Protein 1YPF (pdb70)

Radius of gyration: 27.91 Å; Cα contacts (8 Å, |Δi|>4): 1265; chains: 2; bounding box: 58×79×74 Å

Sequence (590 aa):
NVFDYEDIQLIPAKCIVNSRSECDTTVTLGKHKFKLPVVPANMQTIIDERIATYLAENNYFYIMHRFQPEKRISFIRDMQSRGLIASISVGVKEDEYEFVQQLAAEHLTPEYITIDDIAHGHSNAVINMIQHIKKHLPESFVIAGNVGTPEAVRELENAGADATKVGIGPGKVCITKIKTGFGTGGWQLAALRWCAKAASSKPIIADGGIRTNGDVAKSIRFGATMVMIGSLFAGHEESPGETINVEGKKMFVEHKGSLEDTLIEMEQDLQSSISSYAGGTKLDSIRTVDYVVVKNSIGNVFDYEDIQLIPAKCIVNSRSECDTTVTLGKHKFKLPVVPANMQTIIDERIATYLAENNYFYIMHRFQPEKRISFIRDMQSRGLIASISVGVKEDEYEFVQQLAAEHLTPEYITIDIAHGHSNAVINMIQHIKKHLPESFVIAGNVGTPEEAVRELENAGADATKVGIGPGKVCITKIKTGFGTGGWQLAALRWCAKAASKPIIADGGIRTNGDVAKSIRFGATMVMIGSLFAGHEESPGETIEKEGKKMFVEHKGSLEDTLIEMEQDLQSSISYAGGTKLDSIRTVDYVVVKNS

CATH classification: 3.20.20.70

Organism: Bacillus anthracis (NCBI:txid1392)

Structure (mmCIF, N/CA/C/O backbone):
data_1YPF
#
_entry.id   1YPF
#
_cell.length_a   114.676
_cell.length_b   114.676
_cell.length_c   52.570
_cell.angle_alpha   90.00
_cell.angle_beta   90.00
_cell.angle_gamma   90.00
#
_symmetry.space_group_name_H-M   'P 4'
#
loop_
_entity.id
_entity.type
_entity.pdbx_description
1 polymer 'GMP reductase'
2 water water
#
loop_
_atom_site.group_PDB
_atom_site.id
_atom_site.type_symbol
_atom_site.label_atom_id
_atom_site.label_alt_id
_atom_site.label_comp_id
_atom_site.label_asym_id
_atom_site.label_entity_id
_atom_site.label_seq_id
_atom_site.pdbx_PDB_ins_code
_atom_site.Cartn_x
_atom_site.Cartn_y
_atom_site.Cartn_z
_atom_site.occupancy
_atom_site.B_iso_or_equiv
_atom_site.auth_seq_id
_atom_site.auth_comp_id
_atom_site.auth_asym_id
_atom_site.auth_atom_id
_atom_site.pdbx_PDB_model_num
ATOM 1 N N . ASN A 1 12 ? 48.872 55.475 44.218 1.00 41.21 3 ASN A N 1
ATOM 2 C CA . ASN A 1 12 ? 48.591 54.003 44.268 1.00 39.21 3 ASN A CA 1
ATOM 3 C C . ASN A 1 12 ? 47.724 53.498 43.082 1.00 37.49 3 ASN A C 1
ATOM 4 O O . ASN A 1 12 ? 47.126 52.417 43.141 1.00 37.44 3 ASN A O 1
ATOM 9 N N . VAL A 1 13 ? 47.713 54.273 41.998 1.00 35.31 4 VAL A N 1
ATOM 10 C CA . VAL A 1 13 ? 46.850 54.008 40.843 1.00 31.71 4 VAL A CA 1
ATOM 11 C C . VAL A 1 13 ? 47.719 53.476 39.706 1.00 27.77 4 VAL A C 1
ATOM 12 O O . VAL A 1 13 ? 48.879 53.863 39.543 1.00 25.08 4 VAL A O 1
ATOM 16 N N . PHE A 1 14 ? 47.150 52.550 38.956 1.00 24.57 5 PHE A N 1
ATOM 17 C CA . PHE A 1 14 ? 47.825 51.924 37.858 1.00 22.77 5 PHE A CA 1
ATOM 18 C C . PHE A 1 14 ? 46.779 51.404 36.866 1.00 20.36 5 PHE A C 1
ATOM 19 O O . PHE A 1 14 ? 45.572 51.501 37.117 1.00 18.18 5 PHE A O 1
ATOM 27 N N . ASP A 1 15 ? 47.255 50.824 35.770 1.00 19.30 6 ASP A N 1
ATOM 28 C CA . ASP A 1 15 ? 46.409 50.174 34.764 1.00 19.59 6 ASP A CA 1
ATOM 29 C C . ASP A 1 15 ? 47.023 48.835 34.335 1.00 18.64 6 ASP A C 1
ATOM 30 O O . ASP A 1 15 ? 48.092 48.438 34.812 1.00 16.78 6 ASP A O 1
ATOM 35 N N . TYR A 1 16 ? 46.328 48.166 33.414 1.00 18.62 7 TYR A N 1
ATOM 36 C CA . TYR A 1 16 ? 46.667 46.822 32.921 1.00 18.78 7 TYR A CA 1
ATOM 37 C C . TYR A 1 16 ? 48.141 46.656 32.581 1.00 17.77 7 TYR A C 1
ATOM 38 O O . TYR A 1 16 ? 48.775 45.687 33.029 1.00 19.79 7 TYR A O 1
ATOM 47 N N . GLU A 1 17 ? 48.679 47.599 31.815 1.00 18.34 8 GLU A N 1
ATOM 48 C CA . GLU A 1 17 ? 50.068 47.524 31.331 1.00 18.39 8 GLU A CA 1
ATOM 49 C C . GLU A 1 17 ? 51.133 47.592 32.436 1.00 19.19 8 GLU A C 1
ATOM 50 O O . GLU A 1 17 ? 52.296 47.184 32.219 1.00 21.48 8 GLU A O 1
ATOM 56 N N . ASP A 1 18 ? 50.750 48.069 33.631 1.00 17.03 9 ASP A N 1
ATOM 57 C CA . ASP A 1 18 ? 51.669 48.206 34.720 1.00 17.43 9 ASP A CA 1
ATOM 58 C C . ASP A 1 18 ? 51.763 46.923 35.566 1.00 17.35 9 ASP A C 1
ATOM 59 O O . ASP A 1 18 ? 52.652 46.799 36.395 1.00 18.15 9 ASP A O 1
ATOM 64 N N . ILE A 1 19 ? 50.846 45.983 35.377 1.00 16.30 10 ILE A N 1
ATOM 65 C CA . ILE A 1 19 ? 50.783 44.806 36.257 1.00 17.32 10 ILE A CA 1
ATOM 66 C C . ILE A 1 19 ? 51.407 43.558 35.640 1.00 16.31 10 ILE A C 1
ATOM 67 O O . ILE A 1 19 ? 51.147 43.234 34.472 1.00 17.75 10 ILE A O 1
ATOM 72 N N . GLN A 1 20 ? 52.225 42.857 36.429 1.00 16.01 11 GLN A N 1
ATOM 73 C CA . GLN A 1 20 ? 52.605 41.462 36.111 1.00 17.07 11 GLN A CA 1
ATOM 74 C C . GLN A 1 20 ? 52.199 40.548 37.217 1.00 15.69 11 GLN A C 1
ATOM 75 O O . GLN A 1 20 ? 52.450 40.835 38.397 1.00 15.79 11 GLN A O 1
ATOM 81 N N . LEU A 1 21 ? 51.536 39.453 36.869 1.00 15.16 12 LEU A N 1
ATOM 82 C CA . LEU A 1 21 ? 51.200 38.424 37.868 1.00 15.88 12 LEU A CA 1
ATOM 83 C C . LEU A 1 21 ? 52.376 37.440 38.052 1.00 15.72 12 LEU A C 1
ATOM 84 O O . LEU A 1 21 ? 53.078 37.053 37.079 1.00 17.40 12 LEU A O 1
ATOM 89 N N . ILE A 1 22 ? 52.559 37.008 39.279 1.00 17.01 13 ILE A N 1
ATOM 90 C CA . ILE A 1 22 ? 53.659 36.189 39.665 1.00 17.96 13 ILE A CA 1
ATOM 91 C C . ILE A 1 22 ? 53.253 34.707 39.675 1.00 19.00 13 ILE A C 1
ATOM 92 O O . ILE A 1 22 ? 52.258 34.313 40.313 1.00 20.30 13 ILE A O 1
ATOM 97 N N . PRO A 1 23 ? 54.032 33.887 38.966 1.00 18.60 14 PRO A N 1
ATOM 98 C CA . PRO A 1 23 ? 53.741 32.452 38.906 1.00 18.78 14 PRO A CA 1
ATOM 99 C C . PRO A 1 23 ? 53.853 31.721 40.252 1.00 19.36 14 PRO A C 1
ATOM 100 O O . PRO A 1 23 ? 54.685 32.072 41.114 1.00 18.63 14 PRO A O 1
ATOM 104 N N . ALA A 1 24 ? 53.029 30.700 40.394 1.00 18.88 15 ALA A N 1
ATOM 105 C CA . ALA A 1 24 ? 53.071 29.799 41.554 1.00 20.19 15 ALA A CA 1
ATOM 106 C C . ALA A 1 24 ? 53.362 28.366 41.048 1.00 20.31 15 ALA A C 1
ATOM 107 O O . ALA A 1 24 ? 53.274 28.108 39.831 1.00 18.57 15 ALA A O 1
ATOM 109 N N . LYS A 1 25 ? 53.688 27.438 41.953 1.00 20.94 16 LYS A N 1
ATOM 110 C CA . LYS A 1 25 ? 54.039 26.067 41.532 1.00 21.33 16 LYS A CA 1
ATOM 111 C C . LYS A 1 25 ? 52.970 25.460 40.620 1.00 20.26 16 LYS A C 1
ATOM 112 O O . LYS A 1 25 ? 51.786 25.409 40.988 1.00 19.71 16 LYS A O 1
ATOM 118 N N . CYS A 1 26 ? 53.387 24.985 39.443 1.00 20.71 17 CYS A N 1
ATOM 119 C CA . CYS A 1 26 ? 52.488 24.348 38.491 1.00 22.28 17 CYS A CA 1
ATOM 120 C C . CYS A 1 26 ? 52.110 22.971 38.979 1.00 22.34 17 CYS A C 1
ATOM 121 O O . CYS A 1 26 ? 52.996 22.176 39.325 1.00 21.11 17 CYS A O 1
ATOM 124 N N . ILE A 1 27 ? 50.806 22.700 38.979 1.00 23.31 18 ILE A N 1
ATOM 125 C CA . ILE A 1 27 ? 50.240 21.414 39.495 1.00 24.28 18 ILE A CA 1
ATOM 126 C C . ILE A 1 27 ? 49.484 20.611 38.458 1.00 24.56 18 ILE A C 1
ATOM 127 O O . ILE A 1 27 ? 48.956 19.529 38.775 1.00 27.45 18 ILE A O 1
ATOM 132 N N . VAL A 1 28 ? 49.449 21.089 37.219 1.00 24.48 19 VAL A N 1
ATOM 133 C CA . VAL A 1 28 ? 48.818 20.368 36.140 1.00 27.84 19 VAL A CA 1
ATOM 134 C C . VAL A 1 28 ? 49.887 19.829 35.184 1.00 29.27 19 VAL A C 1
ATOM 135 O O . VAL A 1 28 ? 50.983 20.393 35.053 1.00 28.29 19 VAL A O 1
ATOM 139 N N . ASN A 1 29 ? 49.559 18.720 34.537 1.00 32.14 20 ASN A N 1
ATOM 140 C CA . ASN A 1 29 ? 50.420 18.129 33.520 1.00 33.79 20 ASN A CA 1
ATOM 141 C C . ASN A 1 29 ? 50.122 18.668 32.157 1.00 34.71 20 ASN A C 1
ATOM 142 O O . ASN A 1 29 ? 50.919 18.489 31.241 1.00 34.40 20 ASN A O 1
ATOM 147 N N . SER A 1 30 ? 48.983 19.334 32.017 1.00 35.71 21 SER A N 1
ATOM 148 C CA . SER A 1 30 ? 48.591 19.918 30.747 1.00 36.77 21 SER A CA 1
ATOM 149 C C . SER A 1 30 ? 47.553 21.010 30.942 1.00 36.55 21 SER A C 1
ATOM 150 O O . SER A 1 30 ? 46.618 20.821 31.701 1.00 36.04 21 SER A O 1
ATOM 153 N N . ARG A 1 31 ? 47.714 22.110 30.219 1.00 37.97 22 ARG A N 1
ATOM 154 C CA . ARG A 1 31 ? 46.699 23.192 30.131 1.00 38.56 22 ARG A CA 1
ATOM 155 C C . ARG A 1 31 ? 45.285 22.695 30.071 1.00 38.28 22 ARG A C 1
ATOM 156 O O . ARG A 1 31 ? 44.367 23.312 30.620 1.00 37.44 22 ARG A O 1
ATOM 164 N N . SER A 1 32 ? 45.114 21.605 29.322 1.00 38.41 23 SER A N 1
ATOM 165 C CA . SER A 1 32 ? 43.821 20.971 29.137 1.00 38.28 23 SER A CA 1
ATOM 166 C C . SER A 1 32 ? 43.134 20.585 30.426 1.00 37.10 23 SER A C 1
ATOM 167 O O . SER A 1 32 ? 41.918 20.471 30.435 1.00 38.76 23 SER A O 1
ATOM 170 N N . GLU A 1 33 ? 43.897 20.418 31.507 1.00 35.13 24 GLU A N 1
ATOM 171 C CA . GLU A 1 33 ? 43.343 20.157 32.820 1.00 34.55 24 GLU A CA 1
ATOM 172 C C . GLU A 1 33 ? 42.658 21.364 33.458 1.00 33.16 24 GLU A C 1
ATOM 173 O O . GLU A 1 33 ? 41.962 21.195 34.439 1.00 32.76 24 GLU A O 1
ATOM 179 N N . CYS A 1 34 ? 42.876 22.575 32.944 1.00 32.46 25 CYS A N 1
ATOM 180 C CA . CYS A 1 34 ? 42.396 23.779 33.646 1.00 30.17 25 CYS A CA 1
ATOM 181 C C . CYS A 1 34 ? 40.972 24.175 33.222 1.00 29.73 25 CYS A C 1
ATOM 182 O O . CYS A 1 34 ? 40.666 24.238 32.041 1.00 29.80 25 CYS A O 1
ATOM 185 N N . ASP A 1 35 ? 40.131 24.462 34.210 1.00 30.02 26 ASP A N 1
ATOM 186 C CA . ASP A 1 35 ? 38.723 24.771 33.974 1.00 28.84 26 ASP A CA 1
ATOM 187 C C . ASP A 1 35 ? 38.549 26.303 33.967 1.00 28.06 26 ASP A C 1
ATOM 188 O O . ASP A 1 35 ? 38.747 26.931 35.005 1.00 28.97 26 ASP A O 1
ATOM 193 N N . THR A 1 36 ? 38.155 26.858 32.826 1.00 27.61 27 THR A N 1
ATOM 194 C CA . THR A 1 36 ? 37.926 28.323 32.642 1.00 27.37 27 THR A CA 1
ATOM 195 C C . THR A 1 36 ? 36.458 28.814 32.806 1.00 26.59 27 THR A C 1
ATOM 196 O O . THR A 1 36 ? 36.135 29.980 32.506 1.00 24.14 27 THR A O 1
ATOM 200 N N . THR A 1 37 ? 35.572 27.937 33.263 1.00 25.87 28 THR A N 1
ATOM 201 C CA . THR A 1 37 ? 34.145 28.285 33.344 1.00 25.92 28 THR A CA 1
ATOM 202 C C . THR A 1 37 ? 33.861 29.263 34.463 1.00 26.69 28 THR A C 1
ATOM 203 O O . THR A 1 37 ? 34.622 29.363 35.451 1.00 26.68 28 THR A O 1
ATOM 207 N N . VAL A 1 38 ? 32.759 29.996 34.297 1.00 26.63 29 VAL A N 1
ATOM 208 C CA . VAL A 1 38 ? 32.206 30.867 35.342 1.00 26.04 29 VAL A CA 1
ATOM 209 C C . VAL A 1 38 ? 30.667 30.841 35.353 1.00 24.60 29 VAL A C 1
ATOM 210 O O . VAL A 1 38 ? 30.046 30.581 34.323 1.00 26.70 29 VAL A O 1
ATOM 214 N N . THR A 1 39 ? 30.084 31.048 36.527 1.00 24.75 30 THR A N 1
ATOM 215 C CA . THR A 1 39 ? 28.619 31.151 36.729 1.00 25.08 30 THR A CA 1
ATOM 216 C C . THR A 1 39 ? 28.247 32.611 37.015 1.00 25.30 30 THR A C 1
ATOM 217 O O . THR A 1 39 ? 28.934 33.322 37.762 1.00 26.29 30 THR A O 1
ATOM 221 N N . LEU A 1 40 ? 27.142 33.046 36.425 1.00 24.88 31 LEU A N 1
ATOM 222 C CA . LEU A 1 40 ? 26.567 34.356 36.665 1.00 25.19 31 LEU A CA 1
ATOM 223 C C . LEU A 1 40 ? 25.074 34.137 36.827 1.00 25.34 31 LEU A C 1
ATOM 224 O O . LEU A 1 40 ? 24.390 33.732 35.888 1.00 26.34 31 LEU A O 1
ATOM 229 N N . GLY A 1 41 ? 24.590 34.362 38.037 1.00 28.24 32 GLY A N 1
ATOM 230 C CA . GLY A 1 41 ? 23.222 34.004 38.394 1.00 29.78 32 GLY A CA 1
ATOM 231 C C . GLY A 1 41 ? 23.034 32.509 38.264 1.00 30.24 32 GLY A C 1
ATOM 232 O O . GLY A 1 41 ? 23.821 31.737 38.799 1.00 31.47 32 GLY A O 1
ATOM 233 N N . LYS A 1 42 ? 22.029 32.111 37.495 1.00 32.50 33 LYS A N 1
ATOM 234 C CA . LYS A 1 42 ? 21.614 30.695 37.395 1.00 33.45 33 LYS A CA 1
ATOM 235 C C . LYS A 1 42 ? 22.259 29.911 36.252 1.00 33.67 33 LYS A C 1
ATOM 236 O O . LYS A 1 42 ? 21.931 28.742 36.059 1.00 35.63 33 LYS A O 1
ATOM 242 N N . HIS A 1 43 ? 23.169 30.529 35.499 1.00 31.70 34 HIS A N 1
ATOM 243 C CA . HIS A 1 43 ? 23.767 29.871 34.363 1.00 30.10 34 HIS A CA 1
ATOM 244 C C . HIS A 1 43 ? 25.298 29.833 34.417 1.00 29.23 34 HIS A C 1
ATOM 245 O O . HIS A 1 43 ? 25.945 30.732 34.944 1.00 25.94 34 HIS A O 1
ATOM 252 N N . LYS A 1 44 ? 25.841 28.767 33.837 1.00 29.52 35 LYS A N 1
ATOM 253 C CA . LYS A 1 44 ? 27.277 28.543 33.724 1.00 29.17 35 LYS A CA 1
ATOM 254 C C . LYS A 1 44 ? 27.718 28.784 32.284 1.00 28.05 35 LYS A C 1
ATOM 255 O O . LYS A 1 44 ? 27.028 28.372 31.325 1.00 28.40 35 LYS A O 1
ATOM 261 N N . PHE A 1 45 ? 28.857 29.463 32.115 1.00 26.61 36 PHE A N 1
ATOM 262 C CA . PHE A 1 45 ? 29.395 29.765 30.779 1.00 25.43 36 PHE A CA 1
ATOM 263 C C . PHE A 1 45 ? 30.851 29.322 30.640 1.00 24.25 36 PHE A C 1
ATOM 264 O O . PHE A 1 45 ? 31.559 29.141 31.630 1.00 23.85 36 PHE A O 1
ATOM 272 N N . LYS A 1 46 ? 31.265 29.158 29.391 1.00 23.98 37 LYS A N 1
ATOM 273 C CA . LYS A 1 46 ? 32.561 28.603 29.021 1.00 25.63 37 LYS A CA 1
ATOM 274 C C . LYS A 1 46 ? 33.729 29.470 29.501 1.00 26.44 37 LYS A C 1
ATOM 275 O O . LYS A 1 46 ? 34.753 28.932 29.930 1.00 27.27 37 LYS A O 1
ATOM 281 N N . LEU A 1 47 ? 33.556 30.793 29.394 1.00 25.70 38 LEU A N 1
ATOM 282 C CA . LEU A 1 47 ? 34.621 31.795 29.619 1.00 23.24 38 LEU A CA 1
ATOM 283 C C . LEU A 1 47 ? 34.069 32.969 30.401 1.00 22.38 38 LEU A C 1
ATOM 284 O O . LEU A 1 47 ? 32.896 33.284 30.257 1.00 21.96 38 LEU A O 1
ATOM 289 N N . PRO A 1 48 ? 34.928 33.653 31.196 1.00 20.68 39 PRO A N 1
ATOM 290 C CA . PRO A 1 48 ? 34.559 34.890 31.880 1.00 20.07 39 PRO A CA 1
ATOM 291 C C . PRO A 1 48 ? 34.709 36.151 31.012 1.00 19.54 39 PRO A C 1
ATOM 292 O O . PRO A 1 48 ? 35.201 37.163 31.468 1.00 18.70 39 PRO A O 1
ATOM 296 N N . VAL A 1 49 ? 34.316 36.075 29.744 1.00 19.48 40 VAL A N 1
ATOM 297 C CA . VAL A 1 49 ? 34.360 37.203 28.820 1.00 22.19 40 VAL A CA 1
ATOM 298 C C . VAL A 1 49 ? 33.023 37.348 28.078 1.00 22.90 40 VAL A C 1
ATOM 299 O O . VAL A 1 49 ? 32.284 36.364 27.875 1.00 22.54 40 VAL A O 1
ATOM 303 N N . VAL A 1 50 ? 32.765 38.575 27.651 1.00 21.66 41 VAL A N 1
ATOM 304 C CA . VAL A 1 50 ? 31.529 38.926 26.969 1.00 22.73 41 VAL A CA 1
ATOM 305 C C . VAL A 1 50 ? 31.806 40.087 26.009 1.00 23.17 41 VAL A C 1
ATOM 306 O O . VAL A 1 50 ? 32.478 41.083 26.363 1.00 22.40 41 VAL A O 1
ATOM 310 N N . PRO A 1 51 ? 31.301 39.975 24.779 1.00 23.74 42 PRO A N 1
ATOM 311 C CA . PRO A 1 51 ? 31.455 41.062 23.841 1.00 24.45 42 PRO A CA 1
ATOM 312 C C . PRO A 1 51 ? 30.712 42.307 24.278 1.00 23.12 42 PRO A C 1
ATOM 313 O O . PRO A 1 51 ? 29.671 42.207 24.956 1.00 24.66 42 PRO A O 1
ATOM 317 N N . ALA A 1 52 ? 31.250 43.460 23.901 1.00 22.26 43 ALA A N 1
ATOM 318 C CA . ALA A 1 52 ? 30.584 44.745 24.159 1.00 22.76 43 ALA A CA 1
ATOM 319 C C . ALA A 1 52 ? 29.178 44.723 23.573 1.00 23.09 43 ALA A C 1
ATOM 320 O O . ALA A 1 52 ? 28.979 44.288 22.405 1.00 21.48 43 ALA A O 1
ATOM 322 N N . ASN A 1 53 ? 28.215 45.218 24.355 1.00 23.92 44 ASN A N 1
ATOM 323 C CA . ASN A 1 53 ? 26.822 45.272 23.908 1.00 25.11 44 ASN A CA 1
ATOM 324 C C . ASN A 1 53 ? 26.553 46.486 23.006 1.00 26.01 44 ASN A C 1
ATOM 325 O O . ASN A 1 53 ? 25.799 47.385 23.372 1.00 28.08 44 ASN A O 1
ATOM 330 N N . MET A 1 54 ? 27.193 46.487 21.840 1.00 27.55 45 MET A N 1
ATOM 331 C CA . MET A 1 54 ? 27.094 47.568 20.832 1.00 31.30 45 MET A CA 1
ATOM 332 C C . MET A 1 54 ? 26.910 46.973 19.451 1.00 31.35 45 MET A C 1
ATOM 333 O O . MET A 1 54 ? 27.445 45.896 19.164 1.00 28.93 45 MET A O 1
ATOM 338 N N . GLN A 1 55 ? 26.213 47.714 18.582 1.00 32.96 46 GLN A N 1
ATOM 339 C CA . GLN A 1 55 ? 25.888 47.212 17.244 1.00 35.26 46 GLN A CA 1
ATOM 340 C C . GLN A 1 55 ? 27.086 47.062 16.291 1.00 34.37 46 GLN A C 1
ATOM 341 O O . GLN A 1 55 ? 27.011 46.344 15.301 1.00 34.24 46 GLN A O 1
ATOM 347 N N . THR A 1 56 ? 28.182 47.739 16.600 1.00 34.53 47 THR A N 1
ATOM 348 C CA . THR A 1 56 ? 29.438 47.563 15.883 1.00 34.61 47 THR A CA 1
ATOM 349 C C . THR A 1 56 ? 30.184 46.264 16.255 1.00 34.95 47 THR A C 1
ATOM 350 O O . THR A 1 56 ? 31.157 45.905 15.596 1.00 36.52 47 THR A O 1
ATOM 354 N N . ILE A 1 57 ? 29.722 45.565 17.298 1.00 33.48 48 ILE A N 1
ATOM 355 C CA . ILE A 1 57 ? 30.401 44.369 17.835 1.00 32.37 48 ILE A CA 1
ATOM 356 C C . ILE A 1 57 ? 29.514 43.118 17.800 1.00 31.72 48 ILE A C 1
ATOM 357 O O . ILE A 1 57 ? 29.960 42.046 17.412 1.00 32.06 48 ILE A O 1
ATOM 362 N N . ILE A 1 58 ? 28.264 43.236 18.221 1.00 31.82 49 ILE A N 1
ATOM 363 C CA . ILE A 1 58 ? 27.368 42.083 18.274 1.00 31.51 49 ILE A CA 1
ATOM 364 C C . ILE A 1 58 ? 26.106 42.282 17.426 1.00 32.10 49 ILE A C 1
ATOM 365 O O . ILE A 1 58 ? 25.656 43.402 17.214 1.00 30.63 49 ILE A O 1
ATOM 370 N N . ASP A 1 59 ? 25.567 41.168 16.935 1.00 32.74 50 ASP A N 1
ATOM 371 C CA . ASP A 1 59 ? 24.272 41.163 16.265 1.00 33.96 50 ASP A CA 1
ATOM 372 C C . ASP A 1 59 ? 23.539 39.858 16.574 1.00 35.00 50 ASP A C 1
ATOM 373 O O . ASP A 1 59 ? 24.023 39.041 17.357 1.00 34.16 50 ASP A O 1
ATOM 378 N N . GLU A 1 60 ? 22.389 39.638 15.937 1.00 35.35 51 GLU A N 1
ATOM 379 C CA . GLU A 1 60 ? 21.583 38.457 16.240 1.00 34.69 51 GLU A CA 1
ATOM 380 C C . GLU A 1 60 ? 22.244 37.135 15.858 1.00 34.27 51 GLU A C 1
ATOM 381 O O . GLU A 1 60 ? 22.075 36.155 16.575 1.00 33.38 51 GLU A O 1
ATOM 387 N N . ARG A 1 61 ? 22.954 37.094 14.726 1.00 34.21 52 ARG A N 1
ATOM 388 C CA . ARG A 1 61 ? 23.659 35.868 14.316 1.00 33.98 52 ARG A CA 1
ATOM 389 C C . ARG A 1 61 ? 24.773 35.542 15.320 1.00 32.52 52 ARG A C 1
ATOM 390 O O . ARG A 1 61 ? 24.921 34.399 15.736 1.00 33.21 52 ARG A O 1
ATOM 398 N N . ILE A 1 62 ? 25.583 36.541 15.662 1.00 30.41 53 ILE A N 1
ATOM 399 C CA . ILE A 1 62 ? 26.649 36.327 16.658 1.00 30.08 53 ILE A CA 1
ATOM 400 C C . ILE A 1 62 ? 26.070 35.880 18.028 1.00 28.95 53 ILE A C 1
ATOM 401 O O . ILE A 1 62 ? 26.580 34.929 18.633 1.00 30.52 53 ILE A O 1
ATOM 406 N N . ALA A 1 63 ? 24.985 36.510 18.477 1.00 28.63 54 ALA A N 1
ATOM 407 C CA . ALA A 1 63 ? 24.311 36.132 19.750 1.00 28.89 54 ALA A CA 1
ATOM 408 C C . ALA A 1 63 ? 23.788 34.691 19.785 1.00 30.15 54 ALA A C 1
ATOM 409 O O . ALA A 1 63 ? 23.818 33.999 20.843 1.00 28.38 54 ALA A O 1
ATOM 411 N N . THR A 1 64 ? 23.294 34.240 18.635 1.00 31.34 55 THR A N 1
ATOM 412 C CA . THR A 1 64 ? 22.819 32.857 18.490 1.00 31.30 55 THR A CA 1
ATOM 413 C C . THR A 1 64 ? 23.982 31.843 18.544 1.00 30.63 55 THR A C 1
ATOM 414 O O . THR A 1 64 ? 23.884 30.812 19.211 1.00 29.55 55 THR A O 1
ATOM 418 N N . TYR A 1 65 ? 25.060 32.140 17.832 1.00 30.93 56 TYR A N 1
ATOM 419 C CA . TYR A 1 65 ? 26.283 31.347 17.919 1.00 30.42 56 TYR A CA 1
ATOM 420 C C . TYR A 1 65 ? 26.726 31.244 19.370 1.00 29.21 56 TYR A C 1
ATOM 421 O O . TYR A 1 65 ? 27.032 30.162 19.871 1.00 29.04 56 TYR A O 1
ATOM 430 N N . LEU A 1 66 ? 26.767 32.381 20.050 1.00 28.11 57 LEU A N 1
ATOM 431 C CA . LEU A 1 66 ? 27.276 32.414 21.410 1.00 27.73 57 LEU A CA 1
ATOM 432 C C . LEU A 1 66 ? 26.416 31.599 22.348 1.00 26.59 57 LEU A C 1
ATOM 433 O O . LEU A 1 66 ? 26.915 30.746 23.090 1.00 25.84 57 LEU A O 1
ATOM 438 N N . ALA A 1 67 ? 25.110 31.823 22.319 1.00 26.58 58 ALA A N 1
ATOM 439 C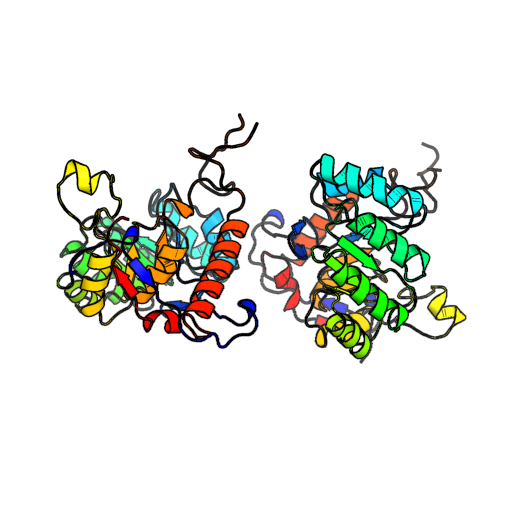 CA . ALA A 1 67 ? 24.218 31.116 23.236 1.00 28.30 58 ALA A CA 1
ATOM 440 C C . ALA A 1 67 ? 24.191 29.610 22.950 1.00 28.89 58 ALA A C 1
ATOM 441 O O . ALA A 1 67 ? 24.116 28.817 23.891 1.00 29.27 58 ALA A O 1
ATOM 443 N N . GLU A 1 68 ? 24.261 29.244 21.658 1.00 29.74 59 GLU A N 1
ATOM 444 C CA . GLU A 1 68 ? 24.292 27.827 21.210 1.00 30.77 59 GLU A CA 1
ATOM 445 C C . GLU A 1 68 ? 25.508 27.045 21.680 1.00 32.50 59 GLU A C 1
ATOM 446 O O . GLU A 1 68 ? 25.490 25.819 21.708 1.00 33.99 59 GLU A O 1
ATOM 452 N N . ASN A 1 69 ? 26.551 27.768 22.059 1.00 32.80 60 ASN A N 1
ATOM 453 C CA . ASN A 1 69 ? 27.805 27.177 22.496 1.00 31.56 60 ASN A CA 1
ATOM 454 C C . ASN A 1 69 ? 28.177 27.533 23.937 1.00 31.28 60 ASN A C 1
ATOM 455 O O . ASN A 1 69 ? 29.310 27.314 24.342 1.00 32.51 60 ASN A O 1
ATOM 460 N N . ASN A 1 70 ? 27.210 28.046 24.701 1.00 29.85 61 ASN A N 1
ATOM 461 C CA . ASN A 1 70 ? 27.358 28.325 26.132 1.00 29.93 61 ASN A CA 1
ATOM 462 C C . ASN A 1 70 ? 28.370 29.429 26.506 1.00 28.91 61 ASN A C 1
ATOM 463 O O . ASN A 1 70 ? 28.989 29.370 27.589 1.00 29.08 61 ASN A O 1
ATOM 468 N N . TYR A 1 71 ? 28.487 30.416 25.616 1.00 26.98 62 TYR A N 1
ATOM 469 C CA . TYR A 1 71 ? 29.218 31.678 25.849 1.00 25.88 62 TYR A CA 1
ATOM 470 C C . TYR A 1 71 ? 28.178 32.736 26.244 1.00 26.08 62 TYR A C 1
ATOM 471 O O . TYR A 1 71 ? 27.062 32.722 25.736 1.00 26.21 62 TYR A O 1
ATOM 480 N N . PHE A 1 72 ? 28.518 33.585 27.216 1.00 25.34 63 PHE A N 1
ATOM 481 C CA . PHE A 1 72 ? 27.653 34.710 27.621 1.00 23.84 63 PHE A CA 1
ATOM 482 C C . PHE A 1 72 ? 27.616 35.769 26.510 1.00 21.87 63 PHE A C 1
ATOM 483 O O . PHE A 1 72 ? 28.598 35.995 25.856 1.00 20.69 63 PHE A O 1
ATOM 491 N N . TYR A 1 73 ? 26.451 36.371 26.269 1.00 21.51 64 TYR A N 1
ATOM 492 C CA . TYR A 1 73 ? 26.346 37.543 25.416 1.00 22.04 64 TYR A CA 1
ATOM 493 C C . TYR A 1 73 ? 25.339 38.509 26.052 1.00 22.21 64 TYR A C 1
ATOM 494 O O . TYR A 1 73 ? 24.567 38.151 26.937 1.00 23.42 64 TYR A O 1
ATOM 503 N N . ILE A 1 74 ? 25.395 39.750 25.613 1.00 22.93 65 ILE A N 1
ATOM 504 C CA . ILE A 1 74 ? 24.398 40.772 25.947 1.00 23.30 65 ILE A CA 1
ATOM 505 C C . ILE A 1 74 ? 24.146 41.508 24.646 1.00 22.60 65 ILE A C 1
ATOM 506 O O . ILE A 1 74 ? 25.036 42.139 24.072 1.00 21.33 65 ILE A O 1
ATOM 511 N N . MET A 1 75 ? 22.909 41.437 24.180 1.00 25.28 66 MET A N 1
ATOM 512 C CA . MET A 1 75 ? 22.530 42.094 22.955 1.00 26.26 66 MET A CA 1
ATOM 513 C C . MET A 1 75 ? 22.424 43.598 23.182 1.00 26.30 66 MET A C 1
ATOM 514 O O . MET A 1 75 ? 22.091 44.051 24.286 1.00 25.42 66 MET A O 1
ATOM 519 N N . HIS A 1 76 ? 22.714 44.352 22.128 1.00 27.19 67 HIS A N 1
ATOM 520 C CA . HIS A 1 76 ? 22.550 45.807 22.112 1.00 28.82 67 HIS A CA 1
ATOM 521 C C . HIS A 1 76 ? 21.059 46.213 21.926 1.00 29.47 67 HIS A C 1
ATOM 522 O O . HIS A 1 76 ? 20.194 45.373 21.578 1.00 28.38 67 HIS A O 1
ATOM 529 N N . ARG A 1 77 ? 20.778 47.500 22.145 1.00 29.79 68 ARG A N 1
ATOM 530 C CA . ARG A 1 77 ? 19.411 48.024 22.029 1.00 31.53 68 ARG A CA 1
ATOM 531 C C . ARG A 1 77 ? 19.285 49.084 20.924 1.00 32.34 68 ARG A C 1
ATOM 532 O O . ARG A 1 77 ? 18.469 50.006 21.021 1.00 32.72 68 ARG A O 1
ATOM 540 N N . PHE A 1 78 ? 20.056 48.941 19.861 1.00 35.02 69 PHE A N 1
ATOM 541 C CA . PHE A 1 78 ? 19.985 49.881 18.754 1.00 35.93 69 PHE A CA 1
ATOM 542 C C . PHE A 1 78 ? 18.667 49.784 17.972 1.00 38.37 69 PHE A C 1
ATOM 543 O O . PHE A 1 78 ? 18.188 50.783 17.419 1.00 40.91 69 PHE A O 1
ATOM 551 N N . GLN A 1 79 ? 18.077 48.594 17.929 1.00 37.65 70 GLN A N 1
ATOM 552 C CA . GLN A 1 79 ? 16.762 48.431 17.286 1.00 36.65 70 GLN A CA 1
ATOM 553 C C . GLN A 1 79 ? 15.770 47.934 18.296 1.00 34.75 70 GLN A C 1
ATOM 554 O O . GLN A 1 79 ? 15.340 46.793 18.226 1.00 34.14 70 GLN A O 1
ATOM 560 N N . PRO A 1 80 ? 15.397 48.808 19.249 1.00 32.99 71 PRO A N 1
ATOM 561 C CA . PRO A 1 80 ? 14.695 48.381 20.427 1.00 33.40 71 PRO A CA 1
ATOM 562 C C . PRO A 1 80 ? 13.375 47.715 20.167 1.00 32.88 71 PRO A C 1
ATOM 563 O O . PRO A 1 80 ? 12.907 46.977 21.029 1.00 32.26 71 PRO A O 1
ATOM 567 N N . GLU A 1 81 ? 12.778 47.997 19.006 1.00 33.70 72 GLU A N 1
ATOM 568 C CA . GLU A 1 81 ? 11.481 47.432 18.651 1.00 35.00 72 GLU A CA 1
ATOM 569 C C . GLU A 1 81 ? 11.559 45.908 18.418 1.00 34.96 72 GLU A C 1
ATOM 570 O O . GLU A 1 81 ? 10.553 45.221 18.496 1.00 34.93 72 GLU A O 1
ATOM 576 N N . LYS A 1 82 ? 12.767 45.406 18.177 1.00 35.25 73 LYS A N 1
ATOM 577 C CA . LYS A 1 82 ? 13.019 43.982 17.943 1.00 35.75 73 LYS A CA 1
ATOM 578 C C . LYS A 1 82 ? 13.251 43.126 19.183 1.00 34.71 73 LYS A C 1
ATOM 579 O O . LYS A 1 82 ? 13.336 41.911 19.064 1.00 35.32 73 LYS A O 1
ATOM 585 N N . ARG A 1 83 ? 13.349 43.736 20.359 1.00 34.01 74 ARG A N 1
ATOM 586 C CA . ARG A 1 83 ? 13.720 43.013 21.582 1.00 33.43 74 ARG A CA 1
ATOM 587 C C . ARG A 1 83 ? 12.672 42.028 22.082 1.00 33.89 74 ARG A C 1
ATOM 588 O O . ARG A 1 83 ? 13.017 40.962 22.587 1.00 31.80 74 ARG A O 1
ATOM 596 N N . ILE A 1 84 ? 11.387 42.370 21.975 1.00 34.66 75 ILE A N 1
ATOM 597 C CA . ILE A 1 84 ? 10.357 41.449 22.444 1.00 34.83 75 ILE A CA 1
ATOM 598 C C . ILE A 1 84 ? 10.368 40.173 21.591 1.00 34.20 75 ILE A C 1
ATOM 599 O O . ILE A 1 84 ? 10.280 39.079 22.151 1.00 35.05 75 ILE A O 1
ATOM 604 N N . SER A 1 85 ? 10.519 40.310 20.266 1.00 33.21 76 SER A N 1
ATOM 605 C CA . SER A 1 85 ? 10.590 39.133 19.386 1.00 32.77 76 SER A CA 1
ATOM 606 C C . SER A 1 85 ? 11.891 38.343 19.628 1.00 31.23 76 SER A C 1
ATOM 607 O O . SER A 1 85 ? 11.845 37.103 19.784 1.00 30.36 76 SER A O 1
ATOM 610 N N . PHE A 1 86 ? 13.018 39.060 19.708 1.00 28.68 77 PHE A N 1
ATOM 611 C CA . PHE A 1 86 ? 14.310 38.450 20.071 1.00 29.35 77 PHE A CA 1
ATOM 612 C C . PHE A 1 86 ? 14.181 37.569 21.311 1.00 27.83 77 PHE A C 1
ATOM 613 O O . PHE A 1 86 ? 14.606 36.414 21.294 1.00 29.71 77 PHE A O 1
ATOM 621 N N . ILE A 1 87 ? 13.598 38.084 22.381 1.00 27.81 78 ILE A N 1
ATOM 622 C CA . ILE A 1 87 ? 13.466 37.286 23.604 1.00 29.75 78 ILE A CA 1
ATOM 623 C C . ILE A 1 87 ? 12.670 36.026 23.296 1.00 30.75 78 ILE A C 1
ATOM 624 O O . ILE A 1 87 ? 13.114 34.906 23.539 1.00 30.50 78 ILE A O 1
ATOM 629 N N . ARG A 1 88 ? 11.509 36.228 22.696 1.00 31.79 79 ARG A N 1
ATOM 630 C CA . ARG A 1 88 ? 10.570 35.134 22.465 1.00 32.32 79 ARG A CA 1
ATOM 631 C C . ARG A 1 88 ? 11.234 34.026 21.661 1.00 30.72 79 ARG A C 1
ATOM 632 O O . ARG A 1 88 ? 11.097 32.842 21.961 1.00 31.29 79 ARG A O 1
ATOM 640 N N . ASP A 1 89 ? 11.983 34.429 20.652 1.00 29.32 80 ASP A N 1
ATOM 641 C CA . ASP A 1 89 ? 12.591 33.503 19.742 1.00 30.36 80 ASP A CA 1
ATOM 642 C C . ASP A 1 89 ? 13.770 32.731 20.363 1.00 30.50 80 ASP A C 1
ATOM 643 O O . ASP A 1 89 ? 13.859 31.504 20.227 1.00 28.52 80 ASP A O 1
ATOM 648 N N . MET A 1 90 ? 14.650 33.431 21.079 1.00 31.14 81 MET A N 1
ATOM 649 C CA . MET A 1 90 ? 15.757 32.754 21.741 1.00 31.12 81 MET A CA 1
ATOM 650 C C . MET A 1 90 ? 15.204 31.689 22.641 1.00 30.65 81 MET A C 1
ATOM 651 O O . MET A 1 90 ? 15.643 30.531 22.558 1.00 29.73 81 MET A O 1
ATOM 656 N N . GLN A 1 91 ? 14.215 32.056 23.456 1.00 31.90 82 GLN A N 1
ATOM 657 C CA . GLN A 1 91 ? 13.755 31.218 24.548 1.00 34.40 82 GLN A CA 1
ATOM 658 C C . GLN A 1 91 ? 13.025 29.988 24.020 1.00 36.74 82 GLN A C 1
ATOM 659 O O . GLN A 1 91 ? 12.950 28.974 24.711 1.00 37.76 82 GLN A O 1
ATOM 665 N N . SER A 1 92 ? 12.489 30.107 22.806 1.00 37.45 83 SER A N 1
ATOM 666 C CA . SER A 1 92 ? 11.785 29.020 22.133 1.00 37.90 83 SER A CA 1
ATOM 667 C C . SER A 1 92 ? 12.765 28.002 21.527 1.00 39.28 83 SER A C 1
ATOM 668 O O . SER A 1 92 ? 12.399 26.835 21.303 1.00 40.55 83 SER A O 1
ATOM 671 N N . ARG A 1 93 ? 13.992 28.450 21.256 1.00 38.65 84 ARG A N 1
ATOM 672 C CA . ARG A 1 93 ? 15.089 27.565 20.854 1.00 38.51 84 ARG A CA 1
ATOM 673 C C . ARG A 1 93 ? 15.860 27.068 22.076 1.00 36.72 84 ARG A C 1
ATOM 674 O O . ARG A 1 93 ? 16.920 26.456 21.942 1.00 36.53 84 ARG A O 1
ATOM 682 N N . GLY A 1 94 ? 15.331 27.318 23.267 1.00 35.54 85 GLY A N 1
ATOM 683 C CA . GLY A 1 94 ? 15.995 26.891 24.489 1.00 35.78 85 GLY A CA 1
ATOM 684 C C . GLY A 1 94 ? 17.291 27.654 24.754 1.00 35.75 85 GLY A C 1
ATOM 685 O O . GLY A 1 94 ? 18.206 27.128 25.383 1.00 36.46 85 GLY A O 1
ATOM 686 N N . LEU A 1 95 ? 17.370 28.890 24.265 1.00 34.48 86 LEU A N 1
ATOM 687 C CA . LEU A 1 95 ? 18.575 29.705 24.434 1.00 33.05 86 LEU A CA 1
ATOM 688 C C . LEU A 1 95 ? 18.289 30.864 25.413 1.00 32.59 86 LEU A C 1
ATOM 689 O O . LEU A 1 95 ? 17.156 31.323 25.533 1.00 32.82 86 LEU A O 1
ATOM 694 N N . ILE A 1 96 ? 19.327 31.301 26.124 1.00 31.46 87 ILE A N 1
ATOM 695 C CA . ILE A 1 96 ? 19.240 32.441 27.035 1.00 30.66 87 ILE A CA 1
ATOM 696 C C . ILE A 1 96 ? 18.946 33.703 26.247 1.00 27.65 87 ILE A C 1
ATOM 697 O O . ILE A 1 96 ? 19.489 33.909 25.172 1.00 25.66 87 ILE A O 1
ATOM 702 N N . ALA A 1 97 ? 18.076 34.535 26.806 1.00 27.71 88 ALA A N 1
ATOM 703 C CA . ALA A 1 97 ? 17.787 35.876 26.277 1.00 27.62 88 ALA A CA 1
ATOM 704 C C . ALA A 1 97 ? 18.396 36.906 27.224 1.00 25.86 88 ALA A C 1
ATOM 705 O O . ALA A 1 97 ? 18.038 36.969 28.389 1.00 26.42 88 ALA A O 1
ATOM 707 N N . SER A 1 98 ? 19.311 37.700 26.693 1.00 25.72 89 SER A N 1
ATOM 708 C CA . SER A 1 98 ? 20.065 38.689 27.444 1.00 25.15 89 SER A CA 1
ATOM 709 C C . SER A 1 98 ? 19.997 39.980 26.623 1.00 24.25 89 SER A C 1
ATOM 710 O O . SER A 1 98 ? 20.506 40.029 25.506 1.00 21.04 89 SER A O 1
ATOM 713 N N . ILE A 1 99 ? 19.353 41.008 27.174 1.00 24.22 90 ILE A N 1
ATOM 714 C CA . ILE A 1 99 ? 19.071 42.215 26.393 1.00 25.69 90 ILE A CA 1
ATOM 715 C C . ILE A 1 99 ? 19.574 43.442 27.142 1.00 24.91 90 ILE A C 1
ATOM 716 O O . ILE A 1 99 ? 19.985 43.312 28.271 1.00 26.28 90 ILE A O 1
ATOM 721 N N . SER A 1 100 ? 19.527 44.601 26.478 1.00 26.23 91 SER A N 1
ATOM 722 C CA . SER A 1 100 ? 19.868 45.893 27.068 1.00 25.83 91 SER A CA 1
ATOM 723 C C . SER A 1 100 ? 18.636 46.800 27.131 1.00 26.70 91 SER A C 1
ATOM 724 O O . SER A 1 100 ? 17.768 46.752 26.256 1.00 26.51 91 SER A O 1
ATOM 727 N N . VAL A 1 101 ? 18.562 47.619 28.175 1.00 26.61 92 VAL A N 1
ATOM 728 C CA . VAL A 1 101 ? 17.525 48.653 28.294 1.00 26.92 92 VAL A CA 1
ATOM 729 C C . VAL A 1 101 ? 18.136 49.973 28.752 1.00 27.60 92 VAL A C 1
ATOM 730 O O . VAL A 1 101 ? 19.246 49.997 29.298 1.00 26.02 92 VAL A O 1
ATOM 734 N N . GLY A 1 102 ? 17.402 51.056 28.515 1.00 28.18 93 GLY A N 1
ATOM 735 C CA . GLY A 1 102 ? 17.747 52.388 29.003 1.00 28.93 93 GLY A CA 1
ATOM 736 C C . GLY A 1 102 ? 16.886 52.762 30.192 1.00 29.37 93 GLY A C 1
ATOM 737 O O . GLY A 1 102 ? 16.364 51.883 30.916 1.00 31.21 93 GLY A O 1
ATOM 738 N N . VAL A 1 103 ? 16.721 54.063 30.418 1.00 29.12 94 VAL A N 1
ATOM 739 C CA . VAL A 1 103 ? 16.010 54.526 31.608 1.00 31.43 94 VAL A CA 1
ATOM 740 C C . VAL A 1 103 ? 14.870 55.531 31.346 1.00 33.20 94 VAL A C 1
ATOM 741 O O . VAL A 1 103 ? 14.233 55.988 32.299 1.00 33.22 94 VAL A O 1
ATOM 745 N N . LYS A 1 104 ? 14.628 55.833 30.072 1.00 33.92 95 LYS A N 1
ATOM 746 C CA . LYS A 1 104 ? 13.537 56.721 29.628 1.00 36.55 95 LYS A CA 1
ATOM 747 C C . LYS A 1 104 ? 12.128 56.124 29.802 1.00 36.92 95 LYS A C 1
ATOM 748 O O . LYS A 1 104 ? 11.943 54.908 29.986 1.00 34.43 95 LYS A O 1
ATOM 754 N N . GLU A 1 105 ? 11.126 57.008 29.720 1.00 38.03 96 GLU A N 1
ATOM 755 C CA . GLU A 1 105 ? 9.759 56.633 30.034 1.00 38.58 96 GLU A CA 1
ATOM 756 C C . GLU A 1 105 ? 9.264 55.472 29.172 1.00 37.83 96 GLU A C 1
ATOM 757 O O . GLU A 1 105 ? 8.578 54.581 29.679 1.00 39.57 96 GLU A O 1
ATOM 763 N N . ASP A 1 106 ? 9.635 55.455 27.898 1.00 35.62 97 ASP A N 1
ATOM 764 C CA . ASP A 1 106 ? 9.262 54.346 27.026 1.00 37.06 97 ASP A CA 1
ATOM 765 C C . ASP A 1 106 ? 9.858 52.989 27.433 1.00 36.76 97 ASP A C 1
ATOM 766 O O . ASP A 1 106 ? 9.271 51.937 27.124 1.00 35.31 97 ASP A O 1
ATOM 771 N N . GLU A 1 107 ? 11.004 53.006 28.130 1.00 36.09 98 GLU A N 1
ATOM 772 C CA . GLU A 1 107 ? 11.587 51.756 28.649 1.00 35.61 98 GLU A CA 1
ATOM 773 C C . GLU A 1 107 ? 10.806 51.226 29.847 1.00 35.41 98 GLU A C 1
ATOM 774 O O . GLU A 1 107 ? 10.745 50.010 30.055 1.00 34.18 98 GLU A O 1
ATOM 780 N N . TYR A 1 108 ? 10.194 52.123 30.624 1.00 36.22 99 TYR A N 1
ATOM 781 C CA . TYR A 1 108 ? 9.225 51.711 31.635 1.00 37.02 99 TYR A CA 1
ATOM 782 C C . TYR A 1 108 ? 8.043 50.955 31.021 1.00 37.46 99 TYR A C 1
ATOM 783 O O . TYR A 1 108 ? 7.592 49.951 31.573 1.00 36.43 99 TYR A O 1
ATOM 792 N N . GLU A 1 109 ? 7.587 51.414 29.859 1.00 38.34 100 GLU A N 1
ATOM 793 C CA . GLU A 1 109 ? 6.456 50.788 29.166 1.00 39.05 100 GLU A CA 1
ATOM 794 C C . GLU A 1 109 ? 6.889 49.435 28.643 1.00 38.96 100 GLU A C 1
ATOM 795 O O . GLU A 1 109 ? 6.129 48.467 28.710 1.00 39.37 100 GLU A O 1
ATOM 801 N N . PHE A 1 110 ? 8.118 49.387 28.117 1.00 38.29 101 PHE A N 1
ATOM 802 C CA . PHE A 1 110 ? 8.683 48.186 27.480 1.00 38.43 101 PHE A CA 1
ATOM 803 C C . PHE A 1 110 ? 8.703 47.049 28.447 1.00 37.62 101 PHE A C 1
ATOM 804 O O . PHE A 1 110 ? 8.300 45.927 28.130 1.00 38.03 101 PHE A O 1
ATOM 812 N N . VAL A 1 111 ? 9.186 47.355 29.639 1.00 37.44 102 VAL A N 1
ATOM 813 C CA . VAL A 1 111 ? 9.240 46.422 30.728 1.00 38.76 102 VAL A CA 1
ATOM 814 C C . VAL A 1 111 ? 7.840 45.950 31.117 1.00 40.27 102 VAL A C 1
ATOM 815 O O . VAL A 1 111 ? 7.612 44.750 31.328 1.00 40.55 102 VAL A O 1
ATOM 819 N N . GLN A 1 112 ? 6.897 46.889 31.198 1.00 40.82 103 GLN A N 1
ATOM 820 C CA . GLN A 1 112 ? 5.522 46.529 31.546 1.00 42.00 103 GLN A CA 1
ATOM 821 C C . GLN A 1 112 ? 4.946 45.612 30.468 1.00 42.65 103 GLN A C 1
ATOM 822 O O . GLN A 1 112 ? 4.292 44.608 30.764 1.00 44.17 103 GLN A O 1
ATOM 828 N N . GLN A 1 113 ? 5.223 45.945 29.221 1.00 42.86 104 GLN A N 1
ATOM 829 C CA . GLN A 1 113 ? 4.876 45.093 28.109 1.00 43.57 104 GLN A CA 1
ATOM 830 C C . GLN A 1 113 ? 5.338 43.662 28.315 1.00 44.23 104 GLN A C 1
ATOM 831 O O . GLN A 1 113 ? 4.594 42.718 28.084 1.00 43.90 104 GLN A O 1
ATOM 837 N N . LEU A 1 114 ? 6.589 43.506 28.717 1.00 43.78 105 LEU A N 1
ATOM 838 C CA . LEU A 1 114 ? 7.171 42.191 28.858 1.00 44.90 105 LEU A CA 1
ATOM 839 C C . LEU A 1 114 ? 6.393 41.442 29.935 1.00 45.35 105 LEU A C 1
ATOM 840 O O . LEU A 1 114 ? 6.152 40.248 29.829 1.00 44.98 105 LEU A O 1
ATOM 845 N N . ALA A 1 115 ? 5.989 42.161 30.970 1.00 46.49 106 ALA A N 1
ATOM 846 C CA . ALA A 1 115 ? 5.420 41.524 32.140 1.00 48.43 106 ALA A CA 1
ATOM 847 C C . ALA A 1 115 ? 4.055 40.950 31.820 1.00 51.47 106 ALA A C 1
ATOM 848 O O . ALA A 1 115 ? 3.507 40.183 32.592 1.00 53.20 106 ALA A O 1
ATOM 850 N N . ALA A 1 116 ? 3.521 41.335 30.667 1.00 53.46 107 ALA A N 1
ATOM 851 C CA . ALA A 1 116 ? 2.102 41.194 30.394 1.00 54.77 107 ALA A CA 1
ATOM 852 C C . ALA A 1 116 ? 1.954 40.044 29.435 1.00 55.91 107 ALA A C 1
ATOM 853 O O . ALA A 1 116 ? 1.006 39.283 29.503 1.00 56.85 107 ALA A O 1
ATOM 855 N N . GLU A 1 117 ? 2.930 39.919 28.546 1.00 56.20 108 GLU A N 1
ATOM 856 C CA . GLU A 1 117 ? 3.150 38.678 27.835 1.00 55.93 108 GLU A CA 1
ATOM 857 C C . GLU A 1 117 ? 3.946 37.653 28.589 1.00 54.57 108 GLU A C 1
ATOM 858 O O . GLU A 1 117 ? 4.326 36.639 28.032 1.00 53.66 108 GLU A O 1
ATOM 864 N N . HIS A 1 118 ? 4.184 37.902 29.862 1.00 53.45 109 HIS A N 1
ATOM 865 C CA . HIS A 1 118 ? 4.947 36.962 30.641 1.00 52.53 109 HIS A CA 1
ATOM 866 C C . HIS A 1 118 ? 6.152 36.481 29.843 1.00 51.14 109 HIS A C 1
ATOM 867 O O . HIS A 1 118 ? 6.422 35.288 29.769 1.00 51.74 109 HIS A O 1
ATOM 874 N N . LEU A 1 119 ? 6.875 37.425 29.248 1.00 48.16 110 LEU A N 1
ATOM 875 C CA . LEU A 1 119 ? 8.261 37.212 28.885 1.00 45.84 110 LEU A CA 1
ATOM 876 C C . LEU A 1 119 ? 9.216 37.747 29.943 1.00 44.02 110 LEU A C 1
ATOM 877 O O . LEU A 1 119 ? 9.179 38.915 30.290 1.00 44.34 110 LEU A O 1
ATOM 882 N N . THR A 1 120 ? 10.056 36.864 30.455 1.00 41.27 111 THR A N 1
ATOM 883 C CA . THR A 1 120 ? 11.120 37.245 31.372 1.00 39.18 111 THR A CA 1
ATOM 884 C C . THR A 1 120 ? 12.478 36.865 30.762 1.00 36.93 111 THR A C 1
ATOM 885 O O . THR A 1 120 ? 12.804 35.674 30.677 1.00 35.44 111 THR A O 1
ATOM 889 N N . PRO A 1 121 ? 13.256 37.882 30.301 1.00 34.58 112 PRO A N 1
ATOM 890 C CA . PRO A 1 121 ? 14.607 37.582 29.774 1.00 32.42 112 PRO A CA 1
ATOM 891 C C . PRO A 1 121 ? 15.484 37.141 30.946 1.00 30.34 112 PRO A C 1
ATOM 892 O O . PRO A 1 121 ? 15.272 37.600 32.057 1.00 28.74 112 PRO A O 1
ATOM 896 N N . GLU A 1 122 ? 16.415 36.210 30.707 1.00 28.50 113 GLU A N 1
ATOM 897 C CA . GLU A 1 122 ? 17.229 35.692 31.786 1.00 26.74 113 GLU A CA 1
ATOM 898 C C . GLU A 1 122 ? 18.078 36.849 32.368 1.00 24.24 113 GLU A C 1
ATOM 899 O O . GLU A 1 122 ? 18.381 36.876 33.570 1.00 24.81 113 GLU A O 1
ATOM 905 N N . TYR A 1 123 ? 18.486 37.740 31.476 1.00 23.52 114 TYR A N 1
ATOM 906 C CA . TYR A 1 123 ? 19.398 38.857 31.768 1.00 22.61 114 TYR A CA 1
ATOM 907 C C . TYR A 1 123 ? 18.920 40.175 31.159 1.00 22.91 114 TYR A C 1
ATOM 908 O O . TYR A 1 123 ? 18.645 40.269 29.942 1.00 20.81 114 TYR A O 1
ATOM 917 N N . ILE A 1 124 ? 18.876 41.207 32.011 1.00 23.30 115 ILE A N 1
ATOM 918 C CA . ILE A 1 124 ? 18.676 42.567 31.526 1.00 23.11 115 ILE A CA 1
ATOM 919 C C . ILE A 1 124 ? 19.826 43.483 31.995 1.00 22.75 115 ILE A C 1
ATOM 920 O O . ILE A 1 124 ? 20.098 43.595 33.198 1.00 21.17 115 ILE A O 1
ATOM 925 N N . THR A 1 125 ? 20.451 44.145 31.034 1.00 20.55 116 THR A N 1
ATOM 926 C CA . THR A 1 125 ? 21.497 45.142 31.280 1.00 22.07 116 THR A CA 1
ATOM 927 C C . THR A 1 125 ? 20.985 46.574 31.049 1.00 20.73 116 THR A C 1
ATOM 928 O O . THR A 1 125 ? 20.626 46.975 29.941 1.00 20.58 116 THR A O 1
ATOM 932 N N . ILE A 1 126 ? 20.976 47.343 32.121 1.00 20.52 117 ILE A N 1
ATOM 933 C CA . ILE A 1 126 ? 20.662 48.760 32.059 1.00 22.89 117 ILE A CA 1
ATOM 934 C C . ILE A 1 126 ? 21.935 49.490 31.624 1.00 23.37 117 ILE A C 1
ATOM 935 O O . ILE A 1 126 ? 22.915 49.518 32.362 1.00 23.30 117 ILE A O 1
ATOM 940 N N . ASP A 1 127 ? 21.961 50.061 30.426 1.00 24.96 118 ASP A N 1
ATOM 941 C CA A ASP A 1 127 ? 23.218 50.509 29.847 0.50 26.06 118 ASP A CA 1
ATOM 942 C CA B ASP A 1 127 ? 23.230 50.546 29.909 0.50 26.12 118 ASP A CA 1
ATOM 943 C C . ASP A 1 127 ? 23.240 52.032 29.610 1.00 26.24 118 ASP A C 1
ATOM 944 O O . ASP A 1 127 ? 22.716 52.496 28.638 1.00 24.45 118 ASP A O 1
ATOM 953 N N . ILE A 1 128 ? 23.851 52.763 30.546 1.00 27.26 119 ILE A N 1
ATOM 954 C CA . ILE A 1 128 ? 23.889 54.216 30.578 1.00 27.01 119 ILE A CA 1
ATOM 955 C C . ILE A 1 128 ? 25.361 54.678 30.824 1.00 27.05 119 ILE A C 1
ATOM 956 O O . ILE A 1 128 ? 26.110 54.044 31.592 1.00 26.64 119 ILE A O 1
ATOM 961 N N . ALA A 1 129 ? 25.779 55.755 30.157 1.00 25.79 120 ALA A N 1
ATOM 962 C CA . ALA A 1 129 ? 27.165 56.227 30.260 1.00 25.05 120 ALA A CA 1
ATOM 963 C C . ALA A 1 129 ? 27.521 56.540 31.698 1.00 24.32 120 ALA A C 1
ATOM 964 O O . ALA A 1 129 ? 28.549 56.096 32.185 1.00 26.28 120 ALA A O 1
ATOM 966 N N . HIS A 1 130 ? 26.677 57.319 32.363 1.00 22.77 121 HIS A N 1
ATOM 967 C CA . HIS A 1 130 ? 26.906 57.747 33.745 1.00 23.05 121 HIS A CA 1
ATOM 968 C C . HIS A 1 130 ? 25.809 57.106 34.622 1.00 23.26 121 HIS A C 1
ATOM 969 O O . HIS A 1 130 ? 24.772 57.702 34.947 1.00 22.06 121 HIS A O 1
ATOM 976 N N . GLY A 1 131 ? 26.057 55.859 34.986 1.00 21.55 122 GLY A N 1
ATOM 977 C CA . GLY A 1 131 ? 25.016 54.997 35.527 1.00 22.32 122 GLY A CA 1
ATOM 978 C C . GLY A 1 131 ? 24.755 55.167 37.016 1.00 23.88 122 GLY A C 1
ATOM 979 O O . GLY A 1 131 ? 23.752 54.644 37.517 1.00 23.95 122 GLY A O 1
ATOM 980 N N . HIS A 1 132 ? 25.656 55.854 37.736 1.00 23.95 123 HIS A N 1
ATOM 981 C CA . HIS A 1 132 ? 25.401 56.227 39.135 1.00 24.81 123 HIS A CA 1
ATOM 982 C C . HIS A 1 132 ? 24.383 57.389 39.104 1.00 26.13 123 HIS A C 1
ATOM 983 O O . HIS A 1 132 ? 24.763 58.548 39.008 1.00 26.91 123 HIS A O 1
ATOM 990 N N . SER A 1 133 ? 23.091 57.054 39.115 1.00 28.21 124 SER A N 1
ATOM 991 C CA . SER A 1 133 ? 21.994 58.052 39.022 1.00 28.99 124 SER A CA 1
ATOM 992 C C . SER A 1 133 ? 20.668 57.517 39.556 1.00 30.47 124 SER A C 1
ATOM 993 O O . SER A 1 133 ? 20.433 56.299 39.619 1.00 29.18 124 SER A O 1
ATOM 996 N N . ASN A 1 134 ? 19.758 58.422 39.921 1.00 31.16 125 ASN A N 1
ATOM 997 C CA . ASN A 1 134 ? 18.444 57.948 40.374 1.00 31.40 125 ASN A CA 1
ATOM 998 C C . ASN A 1 134 ? 17.626 57.381 39.229 1.00 30.70 125 ASN A C 1
ATOM 999 O O . ASN A 1 134 ? 16.744 56.543 39.452 1.00 32.07 125 ASN A O 1
ATOM 1004 N N . ALA A 1 135 ? 17.962 57.806 38.006 1.00 29.89 126 ALA A N 1
ATOM 1005 C CA . ALA A 1 135 ? 17.349 57.265 36.789 1.00 29.92 126 ALA A CA 1
ATOM 1006 C C . ALA A 1 135 ? 17.596 55.768 36.707 1.00 29.34 126 ALA A C 1
ATOM 1007 O O . ALA A 1 135 ? 16.682 55.007 36.459 1.00 28.50 126 ALA A O 1
ATOM 1009 N N . VAL A 1 136 ? 18.842 55.358 36.952 1.00 28.80 127 VAL A N 1
ATOM 1010 C CA . VAL A 1 136 ? 19.214 53.936 36.959 1.00 28.43 127 VAL A CA 1
ATOM 1011 C C . VAL A 1 136 ? 18.622 53.218 38.178 1.00 28.15 127 VAL A C 1
ATOM 1012 O O . VAL A 1 136 ? 18.095 52.104 38.052 1.00 27.84 127 VAL A O 1
ATOM 1016 N N . ILE A 1 137 ? 18.682 53.851 39.348 1.00 29.46 128 ILE A N 1
ATOM 1017 C CA . ILE A 1 137 ? 18.114 53.265 40.565 1.00 30.69 128 ILE A CA 1
ATOM 1018 C C . ILE A 1 137 ? 16.600 52.936 40.410 1.00 30.92 128 ILE A C 1
ATOM 1019 O O . ILE A 1 137 ? 16.145 51.838 40.758 1.00 31.21 128 ILE A O 1
ATOM 1024 N N . ASN A 1 138 ? 15.841 53.868 39.845 1.00 32.57 129 ASN A N 1
ATOM 1025 C CA . ASN A 1 138 ? 14.405 53.676 39.642 1.00 32.50 129 ASN A CA 1
ATOM 1026 C C . ASN A 1 138 ? 14.099 52.618 38.588 1.00 33.00 129 ASN A C 1
ATOM 1027 O O . ASN A 1 138 ? 13.153 51.846 38.732 1.00 34.71 129 ASN A O 1
ATOM 1032 N N . MET A 1 139 ? 14.907 52.550 37.530 1.00 32.84 130 MET A N 1
ATOM 1033 C CA . MET A 1 139 ? 14.760 51.465 36.561 1.00 31.93 130 MET A CA 1
ATOM 1034 C C . MET A 1 139 ? 15.065 50.079 37.168 1.00 31.45 130 MET A C 1
ATOM 1035 O O . MET A 1 139 ? 14.358 49.101 36.890 1.00 29.24 130 MET A O 1
ATOM 1040 N N . ILE A 1 140 ? 16.079 49.981 38.025 1.00 30.98 131 ILE A N 1
ATOM 1041 C CA . ILE A 1 140 ? 16.328 48.720 38.717 1.00 31.86 131 ILE A CA 1
ATOM 1042 C C . ILE A 1 140 ? 15.066 48.296 39.487 1.00 33.56 131 ILE A C 1
ATOM 1043 O O . ILE A 1 140 ? 14.627 47.148 39.379 1.00 33.47 131 ILE A O 1
ATOM 1048 N N . GLN A 1 141 ? 14.514 49.230 40.262 1.00 34.59 132 GLN A N 1
ATOM 1049 C CA . GLN A 1 141 ? 13.345 48.973 41.122 1.00 35.28 132 GLN A CA 1
ATOM 1050 C C . GLN A 1 141 ? 12.088 48.620 40.322 1.00 34.85 132 GLN A C 1
ATOM 1051 O O . GLN A 1 141 ? 11.328 47.723 40.708 1.00 35.53 132 GLN A O 1
ATOM 1057 N N . HIS A 1 142 ? 11.907 49.287 39.185 1.00 35.53 133 HIS A N 1
ATOM 1058 C CA . HIS A 1 142 ? 10.829 48.982 38.231 1.00 35.71 133 HIS A CA 1
ATOM 1059 C C . HIS A 1 142 ? 10.960 47.588 37.628 1.00 36.78 133 HIS A C 1
ATOM 1060 O O . HIS A 1 142 ? 9.975 46.832 37.560 1.00 36.71 133 HIS A O 1
ATOM 1067 N N . ILE A 1 143 ? 12.172 47.245 37.173 1.00 35.87 134 ILE A N 1
ATOM 1068 C CA . ILE A 1 143 ? 12.427 45.922 36.618 1.00 36.44 134 ILE A CA 1
ATOM 1069 C C . ILE A 1 143 ? 12.160 44.822 37.635 1.00 35.60 134 ILE A C 1
ATOM 1070 O O . ILE A 1 143 ? 11.545 43.821 37.291 1.00 36.45 134 ILE A O 1
ATOM 1075 N N . LYS A 1 144 ? 12.635 44.999 38.868 1.00 36.70 135 LYS A N 1
ATOM 1076 C CA . LYS A 1 144 ? 12.507 43.991 39.901 1.00 39.00 135 LYS A CA 1
ATOM 1077 C C . LYS A 1 144 ? 11.057 43.802 40.358 1.00 41.26 135 LYS A C 1
ATOM 1078 O O . LYS A 1 144 ? 10.703 42.752 40.925 1.00 42.22 135 LYS A O 1
ATOM 1084 N N . LYS A 1 145 ? 10.226 44.815 40.123 1.00 42.05 136 LYS A N 1
ATOM 1085 C CA . LYS A 1 145 ? 8.793 44.717 40.424 1.00 42.50 136 LYS A CA 1
ATOM 1086 C C . LYS A 1 145 ? 8.040 43.920 39.352 1.00 42.65 136 LYS A C 1
ATOM 1087 O O . LYS A 1 145 ? 7.244 43.039 39.675 1.00 43.48 136 LYS A O 1
ATOM 1093 N N . HIS A 1 146 ? 8.310 44.208 38.086 1.00 41.82 137 HIS A N 1
ATOM 1094 C CA . HIS A 1 146 ? 7.556 43.623 36.980 1.00 41.48 137 HIS A CA 1
ATOM 1095 C C . HIS A 1 146 ? 8.147 42.336 36.392 1.00 41.42 137 HIS A C 1
ATOM 1096 O O . HIS A 1 146 ? 7.416 41.551 35.778 1.00 41.24 137 HIS A O 1
ATOM 1103 N N . LEU A 1 147 ? 9.453 42.124 36.574 1.00 40.00 138 LEU A N 1
ATOM 1104 C CA . LEU A 1 147 ? 10.147 40.950 36.045 1.00 38.90 138 LEU A CA 1
ATOM 1105 C C . LEU A 1 147 ? 11.090 40.411 37.120 1.00 38.38 138 LEU A C 1
ATOM 1106 O O . LEU A 1 147 ? 12.318 40.405 36.953 1.00 37.30 138 LEU A O 1
ATOM 1111 N N . PRO A 1 148 ? 10.517 39.935 38.243 1.00 38.78 139 PRO A N 1
ATOM 1112 C CA . PRO A 1 148 ? 11.364 39.547 39.366 1.00 37.82 139 PRO A CA 1
ATOM 1113 C C . PRO A 1 148 ? 12.422 38.467 39.070 1.00 37.08 139 PRO A C 1
ATOM 1114 O O . PRO A 1 148 ? 13.434 38.396 39.776 1.00 39.99 139 PRO A O 1
ATOM 1118 N N . GLU A 1 149 ? 12.192 37.617 38.086 1.00 35.55 140 GLU A N 1
ATOM 1119 C CA . GLU A 1 149 ? 13.130 36.543 37.782 1.00 35.40 140 GLU A CA 1
ATOM 1120 C C . GLU A 1 149 ? 14.277 36.978 36.871 1.00 34.35 140 GLU A C 1
ATOM 1121 O O . GLU A 1 149 ? 15.190 36.175 36.625 1.00 33.75 140 GLU A O 1
ATOM 1127 N N . SER A 1 150 ? 14.224 38.204 36.338 1.00 32.68 141 SER A N 1
ATOM 1128 C CA . SER A 1 150 ? 15.299 38.689 35.449 1.00 30.60 141 SER A CA 1
ATOM 1129 C C . SER A 1 150 ? 16.567 39.057 36.231 1.00 28.97 141 SER A C 1
ATOM 1130 O O . SER A 1 150 ? 16.493 39.739 37.264 1.00 28.95 141 SER A O 1
ATOM 1133 N N . PHE A 1 151 ? 17.726 38.607 35.736 1.00 26.39 142 PHE A N 1
ATOM 1134 C CA . PHE A 1 151 ? 19.028 38.941 36.365 1.00 26.12 142 PHE A CA 1
ATOM 1135 C C . PHE A 1 151 ? 19.457 40.322 35.824 1.00 24.35 142 PHE A C 1
ATOM 1136 O O . PHE A 1 151 ? 19.665 40.487 34.611 1.00 25.61 142 PHE A O 1
ATOM 1144 N N . VAL A 1 152 ? 19.540 41.300 36.723 1.00 24.02 143 VAL A N 1
ATOM 1145 C CA . VAL A 1 152 ? 19.748 42.709 36.363 1.00 23.12 143 VAL A CA 1
ATOM 1146 C C . VAL A 1 152 ? 21.211 43.178 36.590 1.00 22.87 143 VAL A C 1
ATOM 1147 O O . VAL A 1 152 ? 21.718 43.178 37.702 1.00 23.58 143 VAL A O 1
ATOM 1151 N N . ILE A 1 153 ? 21.828 43.629 35.518 1.00 23.41 144 ILE A N 1
ATOM 1152 C CA . ILE A 1 153 ? 23.219 44.131 35.518 1.00 22.43 144 ILE A CA 1
ATOM 1153 C C . ILE A 1 153 ? 23.055 45.629 35.344 1.00 21.81 144 ILE A C 1
ATOM 1154 O O . ILE A 1 153 ? 22.364 46.070 34.439 1.00 23.05 144 ILE A O 1
ATOM 1159 N N . ALA A 1 154 ? 23.606 46.425 36.242 1.00 21.30 145 ALA A N 1
ATOM 1160 C CA . ALA A 1 154 ? 23.414 47.877 36.153 1.00 20.26 145 ALA A CA 1
ATOM 1161 C C . ALA A 1 154 ? 24.756 48.602 36.033 1.00 20.69 145 ALA A C 1
ATOM 1162 O O . ALA A 1 154 ? 25.719 48.290 36.747 1.00 20.85 145 ALA A O 1
ATOM 1164 N N . GLY A 1 155 ? 24.776 49.647 35.216 1.00 20.74 146 GLY A N 1
ATOM 1165 C CA . GLY A 1 155 ? 25.960 50.451 35.051 1.00 19.53 146 GLY A CA 1
ATOM 1166 C C . GLY A 1 155 ? 25.760 51.564 34.058 1.00 20.15 146 GLY A C 1
ATOM 1167 O O . GLY A 1 155 ? 24.619 51.802 33.595 1.00 20.64 146 GLY A O 1
ATOM 1168 N N . ASN A 1 156 ? 26.831 52.277 33.727 1.00 18.97 147 ASN A N 1
ATOM 1169 C CA . ASN A 1 156 ? 28.192 52.005 34.155 1.00 19.59 147 ASN A CA 1
ATOM 1170 C C . ASN A 1 156 ? 28.559 52.887 35.348 1.00 20.32 147 ASN A C 1
ATOM 1171 O O . ASN A 1 156 ? 28.102 54.034 35.447 1.00 20.03 147 ASN A O 1
ATOM 1176 N N . VAL A 1 157 ? 29.394 52.350 36.234 1.00 19.35 148 VAL A N 1
ATOM 1177 C CA . VAL A 1 157 ? 29.859 53.037 37.397 1.00 19.48 148 VAL A CA 1
ATOM 1178 C C . VAL A 1 157 ? 31.382 53.025 37.507 1.00 19.06 148 VAL A C 1
ATOM 1179 O O . VAL A 1 157 ? 32.059 52.247 36.852 1.00 16.57 148 VAL A O 1
ATOM 1183 N N . GLY A 1 158 ? 31.909 53.871 38.384 1.00 19.64 149 GLY A N 1
ATOM 1184 C CA . GLY A 1 158 ? 33.339 53.977 38.558 1.00 20.51 149 GLY A CA 1
ATOM 1185 C C . GLY A 1 158 ? 33.834 54.137 39.957 1.00 20.15 149 GLY A C 1
ATOM 1186 O O . GLY A 1 158 ? 35.017 54.329 40.134 1.00 22.78 149 GLY A O 1
ATOM 1187 N N . THR A 1 159 ? 32.943 54.017 40.940 1.00 20.48 150 THR A N 1
ATOM 1188 C CA . THR A 1 159 ? 33.286 54.172 42.319 1.00 20.09 150 THR A CA 1
ATOM 1189 C C . THR A 1 159 ? 32.617 53.102 43.186 1.00 20.76 150 THR A C 1
ATOM 1190 O O . THR A 1 159 ? 31.565 52.555 42.829 1.00 19.31 150 THR A O 1
ATOM 1194 N N . PRO A 1 160 ? 33.252 52.784 44.327 1.00 21.23 151 PRO A N 1
ATOM 1195 C CA . PRO A 1 160 ? 32.645 51.896 45.330 1.00 23.04 151 PRO A CA 1
ATOM 1196 C C . PRO A 1 160 ? 31.314 52.368 45.945 1.00 23.73 151 PRO A C 1
ATOM 1197 O O . PRO A 1 160 ? 30.448 51.526 46.253 1.00 24.77 151 PRO A O 1
ATOM 1201 N N . GLU A 1 161 ? 31.162 53.673 46.168 1.00 24.22 152 GLU A N 1
ATOM 1202 C CA . GLU A 1 161 ? 29.880 54.213 46.628 1.00 24.00 152 GLU A CA 1
ATOM 1203 C C . GLU A 1 161 ? 28.789 53.935 45.575 1.00 23.16 152 GLU A C 1
ATOM 1204 O O . GLU A 1 161 ? 27.664 53.610 45.926 1.00 23.34 152 GLU A O 1
ATOM 1210 N N . ALA A 1 162 ? 29.120 54.044 44.294 1.00 23.37 153 ALA A N 1
ATOM 1211 C CA . ALA A 1 162 ? 28.133 53.760 43.241 1.00 22.57 153 ALA A CA 1
ATOM 1212 C C . ALA A 1 162 ? 27.756 52.289 43.191 1.00 21.86 153 ALA A C 1
ATOM 1213 O O . ALA A 1 162 ? 26.573 51.948 43.022 1.00 22.09 153 ALA A O 1
ATOM 1215 N N . VAL A 1 163 ? 28.755 51.411 43.268 1.00 21.96 154 VAL A N 1
ATOM 1216 C CA . VAL A 1 163 ? 28.487 49.961 43.249 1.00 22.82 154 VAL A CA 1
ATOM 1217 C C . VAL A 1 163 ? 27.506 49.641 44.396 1.00 23.77 154 VAL A C 1
ATOM 1218 O O . VAL A 1 163 ? 26.479 48.975 44.194 1.00 23.49 154 VAL A O 1
ATOM 1222 N N . ARG A 1 164 ? 27.832 50.159 45.576 1.00 24.87 155 ARG A N 1
ATOM 1223 C CA . ARG A 1 164 ? 27.029 49.962 46.800 1.00 26.24 155 ARG A CA 1
ATOM 1224 C C . ARG A 1 164 ? 25.591 50.411 46.634 1.00 25.56 155 ARG A C 1
ATOM 1225 O O . ARG A 1 164 ? 24.659 49.675 46.968 1.00 25.33 155 ARG A O 1
ATOM 1233 N N . GLU A 1 165 ? 25.425 51.629 46.126 1.00 26.67 156 GLU A N 1
ATOM 1234 C CA . GLU A 1 165 ? 24.093 52.223 45.936 1.00 26.48 156 GLU A CA 1
ATOM 1235 C C . GLU A 1 165 ? 23.284 51.408 44.934 1.00 26.21 156 GLU A C 1
ATOM 1236 O O . GLU A 1 165 ? 22.093 51.170 45.132 1.00 26.98 156 GLU A O 1
ATOM 1242 N N . LEU A 1 166 ? 23.932 50.924 43.877 1.00 25.47 157 LEU A N 1
ATOM 1243 C CA . LEU A 1 166 ? 23.217 50.150 42.866 1.00 25.54 157 LEU A CA 1
ATOM 1244 C C . LEU A 1 166 ? 22.867 48.738 43.360 1.00 24.76 157 LEU A C 1
ATOM 1245 O O . LEU A 1 166 ? 21.755 48.251 43.107 1.00 23.78 157 LEU A O 1
ATOM 1250 N N . GLU A 1 167 ? 23.811 48.089 44.045 1.00 25.74 158 GLU A N 1
ATOM 1251 C CA . GLU A 1 167 ? 23.566 46.792 44.671 1.00 27.46 158 GLU A CA 1
ATOM 1252 C C . GLU A 1 167 ? 22.402 46.906 45.669 1.00 30.06 158 GLU A C 1
ATOM 1253 O O . GLU A 1 167 ? 21.454 46.113 45.638 1.00 30.65 158 GLU A O 1
ATOM 1259 N N . ASN A 1 168 ? 22.480 47.907 46.541 1.00 31.05 159 ASN A N 1
ATOM 1260 C CA . ASN A 1 168 ? 21.428 48.182 47.495 1.00 31.52 159 ASN A CA 1
ATOM 1261 C C . ASN A 1 168 ? 20.049 48.471 46.811 1.00 31.54 159 ASN A C 1
ATOM 1262 O O . ASN A 1 168 ? 19.018 48.049 47.326 1.00 33.36 159 ASN A O 1
ATOM 1267 N N . ALA A 1 169 ? 20.018 49.119 45.637 1.00 30.92 160 ALA A N 1
ATOM 1268 C CA . ALA A 1 169 ? 18.757 49.347 44.917 1.00 30.28 160 ALA A CA 1
ATOM 1269 C C . ALA A 1 169 ? 18.136 48.059 44.383 1.00 30.62 160 ALA A C 1
ATOM 1270 O O . ALA A 1 169 ? 16.957 48.057 44.009 1.00 32.31 160 ALA A O 1
ATOM 1272 N N . GLY A 1 170 ? 18.918 46.978 44.326 1.00 28.70 161 GLY A N 1
ATOM 1273 C CA . GLY A 1 170 ? 18.449 45.691 43.827 1.00 28.45 161 GLY A CA 1
ATOM 1274 C C . GLY A 1 170 ? 19.192 45.095 42.630 1.00 28.83 161 GLY A C 1
ATOM 1275 O O . GLY A 1 170 ? 18.811 44.028 42.136 1.00 29.83 161 GLY A O 1
ATOM 1276 N N . ALA A 1 171 ? 20.235 45.751 42.121 1.00 27.58 162 ALA A N 1
ATOM 1277 C CA . ALA A 1 171 ? 20.969 45.156 40.977 1.00 26.10 162 ALA A CA 1
ATOM 1278 C C . ALA A 1 171 ? 21.552 43.809 41.373 1.00 24.07 162 ALA A C 1
ATOM 1279 O O . ALA A 1 171 ? 22.002 43.669 42.488 1.00 22.59 162 ALA A O 1
ATOM 1281 N N . ASP A 1 172 ? 21.553 42.823 40.476 1.00 23.53 163 ASP A N 1
ATOM 1282 C CA . ASP A 1 172 ? 22.244 41.531 40.753 1.00 23.22 163 ASP A CA 1
ATOM 1283 C C . ASP A 1 172 ? 23.738 41.520 40.338 1.00 21.48 163 ASP A C 1
ATOM 1284 O O . ASP A 1 172 ? 24.492 40.599 40.672 1.00 20.50 163 ASP A O 1
ATOM 1289 N N . ALA A 1 173 ? 24.138 42.536 39.589 1.00 20.31 164 ALA A N 1
ATOM 1290 C CA . ALA A 1 173 ? 25.543 42.773 39.245 1.00 21.94 164 ALA A CA 1
ATOM 1291 C C . ALA A 1 173 ? 25.699 44.220 38.812 1.00 22.18 164 ALA A C 1
ATOM 1292 O O . ALA A 1 173 ? 24.712 44.868 38.485 1.00 21.67 164 ALA A O 1
ATOM 1294 N N . THR A 1 174 ? 26.938 44.709 38.799 1.00 22.01 165 THR A N 1
ATOM 1295 C CA . THR A 1 174 ? 27.236 46.046 38.295 1.00 20.74 165 THR A CA 1
ATOM 1296 C C . THR A 1 174 ? 28.292 45.993 37.195 1.00 19.42 165 THR A C 1
ATOM 1297 O O . THR A 1 174 ? 29.131 45.075 37.165 1.00 18.94 165 THR A O 1
ATOM 1301 N N . LYS A 1 175 ? 28.243 46.960 36.288 1.00 18.61 166 LYS A N 1
ATOM 1302 C CA . LYS A 1 175 ? 29.240 47.047 35.225 1.00 18.74 166 LYS A CA 1
ATOM 1303 C C . LYS A 1 175 ? 30.130 48.275 35.439 1.00 18.65 166 LYS A C 1
ATOM 1304 O O . LYS A 1 175 ? 29.633 49.414 35.522 1.00 19.58 166 LYS A O 1
ATOM 1310 N N . VAL A 1 176 ? 31.429 48.018 35.533 1.00 17.92 167 VAL A N 1
ATOM 1311 C CA . VAL A 1 176 ? 32.419 49.008 36.005 1.00 17.81 167 VAL A CA 1
ATOM 1312 C C . VAL A 1 176 ? 33.335 49.485 34.872 1.00 17.14 167 VAL A C 1
ATOM 1313 O O . VAL A 1 176 ? 33.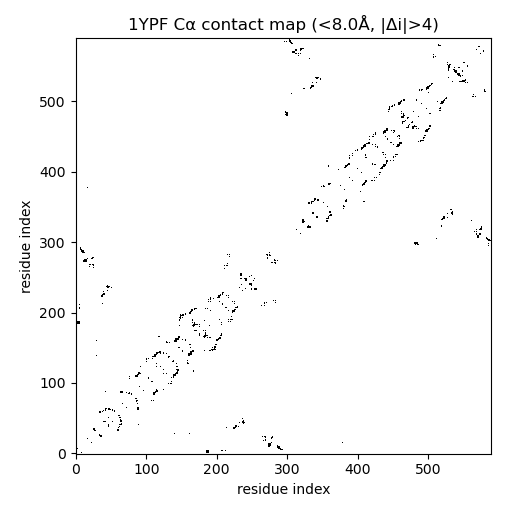960 48.661 34.137 1.00 14.48 167 VAL A O 1
ATOM 1317 N N . GLY A 1 177 ? 33.419 50.814 34.727 1.00 17.71 168 GLY A N 1
ATOM 1318 C CA . GLY A 1 177 ? 34.193 51.461 33.635 1.00 18.84 168 GLY A CA 1
ATOM 1319 C C . GLY A 1 177 ? 33.511 52.737 33.173 1.00 18.72 168 GLY A C 1
ATOM 1320 O O . GLY A 1 177 ? 32.338 52.706 32.832 1.00 19.11 168 GLY A O 1
ATOM 1321 N N . ILE A 1 178 ? 34.231 53.865 33.219 1.00 19.09 169 ILE A N 1
ATOM 1322 C CA . ILE A 1 178 ? 33.732 55.157 32.773 1.00 20.99 169 ILE A CA 1
ATOM 1323 C C . ILE A 1 178 ? 34.787 55.756 31.830 1.00 22.43 169 ILE A C 1
ATOM 1324 O O . ILE A 1 178 ? 35.784 56.327 32.265 1.00 20.78 169 ILE A O 1
ATOM 1329 N N . GLY A 1 179 ? 34.566 55.576 30.535 1.00 23.73 170 GLY A N 1
ATOM 1330 C CA . GLY A 1 179 ? 35.531 55.955 29.497 1.00 25.13 170 GLY A CA 1
ATOM 1331 C C . GLY A 1 179 ? 36.908 55.361 29.799 1.00 25.96 170 GLY A C 1
ATOM 1332 O O . GLY A 1 179 ? 37.858 56.106 30.077 1.00 25.00 170 GLY A O 1
ATOM 1333 N N . PRO A 1 180 ? 37.003 54.016 29.798 1.00 26.57 171 PRO A N 1
ATOM 1334 C CA . PRO A 1 180 ? 38.204 53.326 30.249 1.00 28.88 171 PRO A CA 1
ATOM 1335 C C . PRO A 1 180 ? 39.395 53.454 29.296 1.00 31.15 171 PRO A C 1
ATOM 1336 O O . PRO A 1 180 ? 40.543 53.356 29.737 1.00 32.93 171 PRO A O 1
ATOM 1340 N N . GLY A 1 181 ? 39.144 53.664 28.009 1.00 31.96 172 GLY A N 1
ATOM 1341 C CA . GLY A 1 181 ? 40.240 53.766 27.046 1.00 32.68 172 GLY A CA 1
ATOM 1342 C C . GLY A 1 181 ? 41.118 54.992 27.248 1.00 33.76 172 GLY A C 1
ATOM 1343 O O . GLY A 1 181 ? 40.653 56.051 27.685 1.00 34.04 172 GLY A O 1
ATOM 1344 N N . LYS A 1 182 ? 42.392 54.856 26.880 1.00 35.23 173 LYS A N 1
ATOM 1345 C CA . LYS A 1 182 ? 43.411 55.873 27.188 1.00 35.88 173 LYS A CA 1
ATOM 1346 C C . LYS A 1 182 ? 43.188 57.126 26.371 1.00 37.10 173 LYS A C 1
ATOM 1347 O O . LYS A 1 182 ? 43.654 58.195 26.732 1.00 39.28 173 LYS A O 1
ATOM 1353 N N . VAL A 1 183 ? 42.500 57.003 25.246 1.00 37.06 174 VAL A N 1
ATOM 1354 C CA . VAL A 1 183 ? 42.247 58.162 24.393 1.00 36.63 174 VAL A CA 1
ATOM 1355 C C . VAL A 1 183 ? 40.802 58.215 23.899 1.00 35.94 174 VAL A C 1
ATOM 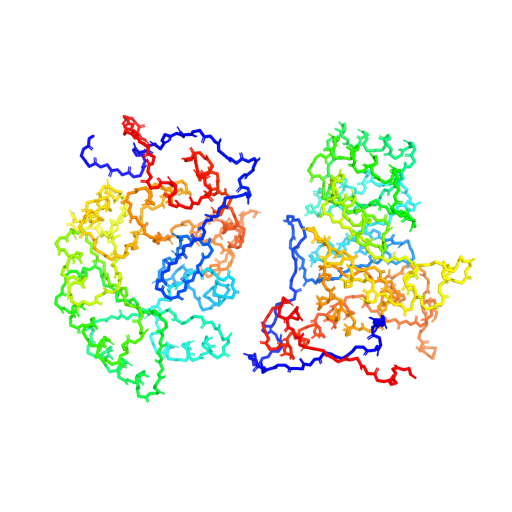1356 O O . VAL A 1 183 ? 40.523 58.703 22.804 1.00 35.93 174 VAL A O 1
ATOM 1360 N N . CYS A 1 184 ? 39.875 57.754 24.727 1.00 34.45 175 CYS A N 1
ATOM 1361 C CA . CYS A 1 184 ? 38.468 57.759 24.363 1.00 33.48 175 CYS A CA 1
ATOM 1362 C C . CYS A 1 184 ? 37.846 59.146 24.539 1.00 31.82 175 CYS A C 1
ATOM 1363 O O . CYS A 1 184 ? 38.432 60.037 25.153 1.00 29.60 175 CYS A O 1
ATOM 1366 N N . ILE A 1 185 ? 36.634 59.308 24.021 1.00 32.85 176 ILE A N 1
ATOM 1367 C CA . ILE A 1 185 ? 35.924 60.587 24.036 1.00 32.33 176 ILE A CA 1
ATOM 1368 C C . ILE A 1 185 ? 35.688 61.175 25.417 1.00 30.86 176 ILE A C 1
ATOM 1369 O O . ILE A 1 185 ? 35.954 62.367 25.646 1.00 30.49 176 ILE A O 1
ATOM 1374 N N . THR A 1 186 ? 35.140 60.357 26.303 1.00 27.89 177 THR A N 1
ATOM 1375 C CA . THR A 1 186 ? 34.810 60.781 27.642 1.00 28.30 177 THR A CA 1
ATOM 1376 C C . THR A 1 186 ? 36.016 61.405 28.346 1.00 24.70 177 THR A C 1
ATOM 1377 O O . THR A 1 186 ? 35.916 62.517 28.854 1.00 21.89 177 THR A O 1
ATOM 1381 N N . LYS A 1 187 ? 37.153 60.702 28.334 1.00 24.25 178 LYS A N 1
ATOM 1382 C CA . LYS A 1 187 ? 38.399 61.193 28.934 1.00 25.65 178 LYS A CA 1
ATOM 1383 C C . LYS A 1 187 ? 38.807 62.542 28.346 1.00 25.33 178 LYS A C 1
ATOM 1384 O O . LYS A 1 187 ? 39.056 63.523 29.073 1.00 26.08 178 LYS A O 1
ATOM 1390 N N . ILE A 1 188 ? 38.864 62.596 27.019 1.00 25.05 179 ILE A N 1
ATOM 1391 C CA . ILE A 1 188 ? 39.329 63.782 26.355 1.00 24.90 179 ILE A CA 1
ATOM 1392 C C . ILE A 1 188 ? 38.385 64.964 26.538 1.00 24.15 179 ILE A C 1
ATOM 1393 O O . ILE A 1 188 ? 38.824 66.082 26.790 1.00 23.84 179 ILE A O 1
ATOM 1398 N N . LYS A 1 189 ? 37.089 64.739 26.386 1.00 22.89 180 LYS A N 1
ATOM 1399 C CA . LYS A 1 189 ? 36.176 65.866 26.349 1.00 23.72 180 LYS A CA 1
ATOM 1400 C C . LYS A 1 189 ? 35.715 66.362 27.734 1.00 21.71 180 LYS A C 1
ATOM 1401 O O . LYS A 1 189 ? 35.407 67.555 27.876 1.00 20.23 180 LYS A O 1
ATOM 1407 N N . THR A 1 190 ? 35.668 65.478 28.736 1.00 19.88 181 THR A N 1
ATOM 1408 C CA . THR A 1 190 ? 35.130 65.860 30.057 1.00 20.78 181 THR A CA 1
ATOM 1409 C C . THR A 1 190 ? 36.147 65.918 31.201 1.00 18.36 181 THR A C 1
ATOM 1410 O O . THR A 1 190 ? 35.880 66.551 32.199 1.00 19.31 181 THR A O 1
ATOM 1414 N N . GLY A 1 191 ? 37.274 65.215 31.072 1.00 19.13 182 GLY A N 1
ATOM 1415 C CA . GLY A 1 191 ? 38.262 65.095 32.135 1.00 18.58 182 GLY A CA 1
ATOM 1416 C C . GLY A 1 191 ? 37.923 64.092 33.226 1.00 18.57 182 GLY A C 1
ATOM 1417 O O . GLY A 1 191 ? 38.668 63.983 34.207 1.00 17.58 182 GLY A O 1
ATOM 1418 N N . PHE A 1 192 ? 36.803 63.369 33.070 1.00 17.77 183 PHE A N 1
ATOM 1419 C CA . PHE A 1 192 ? 36.309 62.429 34.088 1.00 18.39 183 PHE A CA 1
ATOM 1420 C C . PHE A 1 192 ? 36.436 60.990 33.595 1.00 19.77 183 PHE A C 1
ATOM 1421 O O . PHE A 1 192 ? 36.279 60.699 32.402 1.00 20.08 183 PHE A O 1
ATOM 1429 N N . GLY A 1 193 ? 36.616 60.099 34.545 1.00 20.39 184 GLY A N 1
ATOM 1430 C CA . GLY A 1 193 ? 36.368 58.683 34.361 1.00 21.62 184 GLY A CA 1
ATOM 1431 C C . GLY A 1 193 ? 37.561 57.817 34.755 1.00 20.01 184 GLY A C 1
ATOM 1432 O O . GLY A 1 193 ? 38.497 58.288 35.414 1.00 20.19 184 GLY A O 1
ATOM 1433 N N . THR A 1 194 ? 37.509 56.561 34.334 1.00 18.03 185 THR A N 1
ATOM 1434 C CA . THR A 1 194 ? 38.529 55.559 34.667 1.00 19.84 185 THR A CA 1
ATOM 1435 C C . THR A 1 194 ? 39.613 55.386 33.610 1.00 20.03 185 THR A C 1
ATOM 1436 O O . THR A 1 194 ? 40.480 54.518 33.722 1.00 19.63 185 THR A O 1
ATOM 1440 N N . GLY A 1 195 ? 39.606 56.262 32.612 1.00 19.74 186 GLY A N 1
ATOM 1441 C CA . GLY A 1 195 ? 40.568 56.165 31.504 1.00 20.80 186 GLY A CA 1
ATOM 1442 C C . GLY A 1 195 ? 41.979 56.353 32.008 1.00 21.05 186 GLY A C 1
ATOM 1443 O O . GLY A 1 195 ? 42.266 57.315 32.722 1.00 24.25 186 GLY A O 1
ATOM 1444 N N . GLY A 1 196 ? 42.838 55.401 31.681 1.00 20.20 187 GLY A N 1
ATOM 1445 C CA . GLY A 1 196 ? 44.202 55.411 32.157 1.00 20.54 187 GLY A CA 1
ATOM 1446 C C . GLY A 1 196 ? 44.488 54.827 33.517 1.00 20.77 187 GLY A C 1
ATOM 1447 O O . GLY A 1 196 ? 45.669 54.765 33.880 1.00 21.13 187 GLY A O 1
ATOM 1448 N N . TRP A 1 197 ? 43.434 54.394 34.256 1.00 19.86 188 TRP A N 1
ATOM 1449 C CA . TRP A 1 197 ? 43.578 53.635 35.508 1.00 18.67 188 TRP A CA 1
ATOM 1450 C C . TRP A 1 197 ? 42.456 52.584 35.732 1.00 17.74 188 TRP A C 1
ATOM 1451 O O . TRP A 1 197 ? 42.055 52.334 36.880 1.00 14.40 188 TRP A O 1
ATOM 1462 N N . GLN A 1 198 ? 41.977 51.989 34.640 1.00 18.21 189 GLN A N 1
ATOM 1463 C CA . GLN A 1 198 ? 40.833 51.084 34.678 1.00 17.47 189 GLN A CA 1
ATOM 1464 C C . GLN A 1 198 ? 41.059 49.914 35.611 1.00 17.47 189 GLN A C 1
ATOM 1465 O O . GLN A 1 198 ? 40.155 49.571 36.410 1.00 17.00 189 GLN A O 1
ATOM 1471 N N . LEU A 1 199 ? 42.251 49.318 35.598 1.00 17.72 190 LEU A N 1
ATOM 1472 C CA . LEU A 1 199 ? 42.482 48.174 36.519 1.00 17.42 190 LEU A CA 1
ATOM 1473 C C . LEU A 1 199 ? 42.404 48.514 38.015 1.00 16.72 190 LEU A C 1
ATOM 1474 O O . LEU A 1 199 ? 41.834 47.772 38.808 1.00 16.34 190 LEU A O 1
ATOM 1479 N N . ALA A 1 200 ? 43.015 49.631 38.404 1.00 16.76 191 ALA A N 1
ATOM 1480 C CA . ALA A 1 200 ? 42.971 50.073 39.790 1.00 17.50 191 ALA A CA 1
ATOM 1481 C C . ALA A 1 200 ? 41.553 50.489 40.170 1.00 16.94 191 ALA A C 1
ATOM 1482 O O . ALA A 1 200 ? 41.130 50.252 41.298 1.00 17.78 191 ALA A O 1
ATOM 1484 N N . ALA A 1 201 ? 40.822 51.099 39.233 1.00 16.83 192 ALA A N 1
ATOM 1485 C CA . ALA A 1 201 ? 39.408 51.450 39.429 1.00 16.45 192 ALA A CA 1
ATOM 1486 C C . ALA A 1 201 ? 38.580 50.189 39.696 1.00 16.31 192 ALA A C 1
ATOM 1487 O O . ALA A 1 201 ? 37.729 50.175 40.573 1.00 16.76 192 ALA A O 1
ATOM 1489 N N . LEU A 1 202 ? 38.847 49.133 38.944 1.00 15.58 193 LEU A N 1
ATOM 1490 C CA . LEU A 1 202 ? 38.170 47.836 39.110 1.00 16.98 193 LEU A CA 1
ATOM 1491 C C . LEU A 1 202 ? 38.436 47.245 40.498 1.00 16.46 193 LEU A C 1
ATOM 1492 O O . LEU A 1 202 ? 37.529 46.782 41.164 1.00 17.38 193 LEU A O 1
ATOM 1497 N N . ARG A 1 203 ? 39.697 47.212 40.875 1.00 18.98 194 ARG A N 1
ATOM 1498 C CA . ARG A 1 203 ? 40.084 46.768 42.218 1.00 20.22 194 ARG A CA 1
ATOM 1499 C C . ARG A 1 203 ? 39.334 47.532 43.335 1.00 20.23 194 ARG A C 1
ATOM 1500 O O . ARG A 1 203 ? 38.802 46.943 44.289 1.00 19.54 194 ARG A O 1
ATOM 1508 N N . TRP A 1 204 ? 39.302 48.851 43.191 1.00 19.76 195 TRP A N 1
ATOM 1509 C CA . TRP A 1 204 ? 38.723 49.761 44.167 1.00 20.34 195 TRP A CA 1
ATOM 1510 C C . TRP A 1 204 ? 37.225 49.497 44.359 1.00 20.04 195 TRP A C 1
ATOM 1511 O O . TRP A 1 204 ? 36.751 49.355 45.510 1.00 20.87 195 TRP A O 1
ATOM 1522 N N . CYS A 1 205 ? 36.516 49.404 43.239 1.00 21.71 196 CYS A N 1
ATOM 1523 C CA . CYS A 1 205 ? 35.089 49.066 43.173 1.00 21.45 196 CYS A CA 1
ATOM 1524 C C . CYS A 1 205 ? 34.803 47.652 43.670 1.00 21.55 196 CYS A C 1
ATOM 1525 O O . CYS A 1 205 ? 33.798 47.424 44.364 1.00 21.25 196 CYS A O 1
ATOM 1528 N N . ALA A 1 206 ? 35.674 46.705 43.315 1.00 21.67 197 ALA A N 1
ATOM 1529 C CA . ALA A 1 206 ? 35.501 45.299 43.689 1.00 23.73 197 ALA A CA 1
ATOM 1530 C C . ALA A 1 206 ? 35.611 45.052 45.177 1.00 25.22 197 ALA A C 1
ATOM 1531 O O . ALA A 1 206 ? 34.920 44.175 45.714 1.00 26.31 197 ALA A O 1
ATOM 1533 N N . LYS A 1 207 ? 36.489 45.789 45.843 1.00 25.90 198 LYS A N 1
ATOM 1534 C CA . LYS A 1 207 ? 36.652 45.651 47.285 1.00 29.20 198 LYS A CA 1
ATOM 1535 C C . LYS A 1 207 ? 35.371 46.019 48.052 1.00 30.58 198 LYS A C 1
ATOM 1536 O O . LYS A 1 207 ? 35.150 45.548 49.158 1.00 33.21 198 LYS A O 1
ATOM 1542 N N . ALA A 1 208 ? 34.537 46.865 47.465 1.00 29.30 199 ALA A N 1
ATOM 1543 C CA . ALA A 1 208 ? 33.291 47.268 48.078 1.00 28.80 199 ALA A CA 1
ATOM 1544 C C . ALA A 1 208 ? 32.111 46.343 47.754 1.00 27.92 199 ALA A C 1
ATOM 1545 O O . ALA A 1 208 ? 31.060 46.479 48.356 1.00 27.79 199 ALA A O 1
ATOM 1547 N N . ALA A 1 209 ? 32.253 45.447 46.776 1.00 26.77 200 ALA A N 1
ATOM 1548 C CA . ALA A 1 209 ? 31.082 44.836 46.149 1.00 26.76 200 ALA A CA 1
ATOM 1549 C C . ALA A 1 209 ? 30.650 43.560 46.856 1.00 26.69 200 ALA A C 1
ATOM 1550 O O . ALA A 1 209 ? 31.497 42.755 47.202 1.00 27.54 200 ALA A O 1
ATOM 1552 N N . SER A 1 210 ? 29.338 43.398 47.065 1.00 26.42 201 SER A N 1
ATOM 1553 C CA A SER A 1 210 ? 28.769 42.140 47.534 0.50 26.50 201 SER A CA 1
ATOM 1554 C CA B SER A 1 210 ? 28.776 42.123 47.526 0.50 25.94 201 SER A CA 1
ATOM 1555 C C . SER A 1 210 ? 28.240 41.287 46.364 1.00 26.17 201 SER A C 1
ATOM 1556 O O . SER A 1 210 ? 28.042 40.077 46.499 1.00 27.87 201 SER A O 1
ATOM 1561 N N . LYS A 1 211 ? 28.060 41.898 45.199 1.00 25.62 202 LYS A N 1
ATOM 1562 C CA . LYS A 1 211 ? 27.567 41.188 44.036 1.00 24.61 202 LYS A CA 1
ATOM 1563 C C . LYS A 1 211 ? 28.612 41.151 42.896 1.00 23.01 202 LYS A C 1
ATOM 1564 O O . LYS A 1 211 ? 29.559 41.926 42.933 1.00 22.66 202 LYS A O 1
ATOM 1570 N N . PRO A 1 212 ? 28.461 40.232 41.914 1.00 21.03 203 PRO A N 1
ATOM 1571 C CA . PRO A 1 212 ? 29.378 40.165 40.775 1.00 22.56 203 PRO A CA 1
ATOM 1572 C C . PRO A 1 212 ? 29.605 41.504 40.039 1.00 19.88 203 PRO A C 1
ATOM 1573 O O . PRO A 1 212 ? 28.696 42.347 39.949 1.00 18.19 203 PRO A O 1
ATOM 1577 N N . ILE A 1 213 ? 30.829 41.672 39.562 1.00 19.24 204 ILE A N 1
ATOM 1578 C CA . ILE A 1 213 ? 31.204 42.792 38.718 1.00 21.26 204 ILE A CA 1
ATOM 1579 C C . ILE A 1 213 ? 31.589 42.358 37.299 1.00 20.10 204 ILE A C 1
ATOM 1580 O O . ILE A 1 213 ? 32.342 41.368 37.105 1.00 21.01 204 ILE A O 1
ATOM 1585 N N . ILE A 1 214 ? 31.033 43.078 36.318 1.00 18.79 205 ILE A N 1
ATOM 1586 C CA . ILE A 1 214 ? 31.471 43.011 34.917 1.00 18.80 205 ILE A CA 1
ATOM 1587 C C . ILE A 1 214 ? 32.454 44.155 34.670 1.00 17.01 205 ILE A C 1
ATOM 1588 O O . ILE A 1 214 ? 32.090 45.330 34.790 1.00 17.97 205 ILE A O 1
ATOM 1593 N N . ALA A 1 215 ? 33.706 43.814 34.379 1.00 16.54 206 ALA A N 1
ATOM 1594 C CA . ALA A 1 215 ? 34.758 44.812 34.114 1.00 17.93 206 ALA A CA 1
ATOM 1595 C C . ALA A 1 215 ? 34.658 45.243 32.666 1.00 19.24 206 ALA A C 1
ATOM 1596 O O . ALA A 1 215 ? 34.746 44.413 31.775 1.00 19.89 206 ALA A O 1
ATOM 1598 N N . ASP A 1 216 ? 34.457 46.529 32.413 1.00 19.63 207 ASP A N 1
ATOM 1599 C CA . ASP A 1 216 ? 34.081 46.959 31.042 1.00 18.98 207 ASP A CA 1
ATOM 1600 C C . ASP A 1 216 ? 35.148 47.851 30.414 1.00 20.69 207 ASP A C 1
ATOM 1601 O O . ASP A 1 216 ? 35.211 49.053 30.691 1.00 20.92 207 ASP A O 1
ATOM 1606 N N . GLY A 1 217 ? 35.994 47.259 29.563 1.00 22.46 208 GLY A N 1
ATOM 1607 C CA . GLY A 1 217 ? 36.861 48.044 28.677 1.00 21.84 208 GLY A CA 1
ATOM 1608 C C . GLY A 1 217 ? 38.303 48.179 29.162 1.00 23.56 208 GLY A C 1
ATOM 1609 O O . GLY A 1 217 ? 38.660 47.684 30.221 1.00 23.32 208 GLY A O 1
ATOM 1610 N N . GLY A 1 218 ? 39.128 48.828 28.346 1.00 24.76 209 GLY A N 1
ATOM 1611 C CA . GLY A 1 218 ? 40.562 48.900 28.593 1.00 24.68 209 GLY A CA 1
ATOM 1612 C C . GLY A 1 218 ? 41.337 47.604 28.366 1.00 25.60 209 GLY A C 1
ATOM 1613 O O . GLY A 1 218 ? 42.535 47.545 28.649 1.00 27.57 209 GLY A O 1
ATOM 1614 N N . ILE A 1 219 ? 40.689 46.575 27.817 1.00 23.97 210 ILE A N 1
ATOM 1615 C CA . ILE A 1 219 ? 41.348 45.301 27.589 1.00 26.01 210 ILE A CA 1
ATOM 1616 C C . ILE A 1 219 ? 42.108 45.394 26.269 1.00 26.85 210 ILE A C 1
ATOM 1617 O O . ILE A 1 219 ? 41.516 45.679 25.228 1.00 28.81 210 ILE A O 1
ATOM 1622 N N . ARG A 1 220 ? 43.415 45.186 26.315 1.00 26.58 211 ARG A N 1
ATOM 1623 C CA . ARG A 1 220 ? 44.236 45.225 25.095 1.00 28.21 211 ARG A CA 1
ATOM 1624 C C . ARG A 1 220 ? 44.862 43.886 24.662 1.00 26.73 211 ARG A C 1
ATOM 1625 O O . ARG A 1 220 ? 45.246 43.732 23.513 1.00 25.19 211 ARG A O 1
ATOM 1633 N N . THR A 1 221 ? 44.954 42.936 25.587 1.00 25.78 212 THR A N 1
ATOM 1634 C CA . THR A 1 221 ? 45.605 41.635 25.363 1.00 24.99 212 THR A CA 1
ATOM 1635 C C . THR A 1 221 ? 44.771 40.578 26.068 1.00 23.06 212 THR A C 1
ATOM 1636 O O . THR A 1 221 ? 43.985 40.905 26.973 1.00 18.89 212 THR A O 1
ATOM 1640 N N . ASN A 1 222 ? 44.938 39.320 25.674 1.00 21.88 213 ASN A N 1
ATOM 1641 C CA . ASN A 1 222 ? 44.287 38.231 26.408 1.00 22.83 213 ASN A CA 1
ATOM 1642 C C . ASN A 1 222 ? 44.779 38.121 27.858 1.00 22.00 213 ASN A C 1
ATOM 1643 O O . ASN A 1 222 ? 44.000 37.717 28.720 1.00 23.17 213 ASN A O 1
ATOM 1648 N N . GLY A 1 223 ? 46.034 38.520 28.143 1.00 19.66 214 GLY A N 1
ATOM 1649 C CA . GLY A 1 223 ? 46.540 38.533 29.509 1.00 20.57 214 GLY A CA 1
ATOM 1650 C C . GLY A 1 223 ? 45.780 39.480 30.413 1.00 19.79 214 GLY A C 1
ATOM 1651 O O . GLY A 1 223 ? 45.725 39.278 31.600 1.00 18.54 214 GLY A O 1
ATOM 1652 N N . ASP A 1 224 ? 45.139 40.493 29.840 1.00 20.26 215 ASP A N 1
ATOM 1653 C CA . ASP A 1 224 ? 44.328 41.425 30.639 1.00 19.88 215 ASP A CA 1
ATOM 1654 C C . ASP A 1 224 ? 43.043 40.825 31.189 1.00 19.03 215 ASP A C 1
ATOM 1655 O O . ASP A 1 224 ? 42.483 41.321 32.178 1.00 19.29 215 ASP A O 1
ATOM 1660 N N . VAL A 1 225 ? 42.576 39.751 30.577 1.00 19.26 216 VAL A N 1
ATOM 1661 C CA . VAL A 1 225 ? 41.477 38.966 31.167 1.00 19.52 216 VAL A CA 1
ATOM 1662 C C . VAL A 1 225 ? 41.897 38.372 32.526 1.00 18.71 216 VAL A C 1
ATOM 1663 O O . VAL A 1 225 ? 41.197 38.558 33.526 1.00 16.40 216 VAL A O 1
ATOM 1667 N N . ALA A 1 226 ? 43.014 37.643 32.588 1.00 18.42 217 ALA A N 1
ATOM 1668 C CA . ALA A 1 226 ? 43.521 37.147 33.903 1.00 17.98 217 ALA A CA 1
ATOM 1669 C C . ALA A 1 226 ? 43.731 38.247 34.964 1.00 16.09 217 ALA A C 1
ATOM 1670 O O . ALA A 1 226 ? 43.375 38.094 36.176 1.00 14.60 217 ALA A O 1
ATOM 1672 N N . LYS A 1 227 ? 44.309 39.369 34.519 1.00 17.22 218 LYS A N 1
ATOM 1673 C CA . LYS A 1 227 ? 44.512 40.533 35.357 1.00 16.24 218 LYS A CA 1
ATOM 1674 C C . LYS A 1 227 ? 43.184 41.056 35.893 1.00 17.48 218 LYS A C 1
ATOM 1675 O O . LYS A 1 227 ? 43.115 41.350 37.073 1.00 15.71 218 LYS A O 1
ATOM 1681 N N . SER A 1 228 ? 42.145 41.158 35.045 1.00 18.33 219 SER A N 1
ATOM 1682 C CA . SER A 1 228 ? 40.802 41.584 35.526 1.00 17.46 219 SER A CA 1
ATOM 1683 C C . SER A 1 228 ? 40.233 40.609 36.598 1.00 16.85 219 SER A C 1
ATOM 1684 O O . SER A 1 228 ? 39.682 41.042 37.609 1.00 17.17 219 SER A O 1
ATOM 1687 N N . ILE A 1 229 ? 40.428 39.304 36.389 1.00 16.68 220 ILE A N 1
ATOM 1688 C CA . ILE A 1 229 ? 40.020 38.276 37.344 1.00 18.25 220 ILE A CA 1
ATOM 1689 C C . ILE A 1 229 ? 40.769 38.451 38.671 1.00 17.87 220 ILE A C 1
ATOM 1690 O O . ILE A 1 229 ? 40.135 38.485 39.737 1.00 17.63 220 ILE A O 1
ATOM 1695 N N . ARG A 1 230 ? 42.096 38.633 38.629 1.00 17.86 221 ARG A N 1
ATOM 1696 C CA . ARG A 1 230 ? 42.876 38.878 39.866 1.00 18.28 221 ARG A CA 1
ATOM 1697 C C . ARG A 1 230 ? 42.290 39.997 40.697 1.00 16.86 221 ARG A C 1
ATOM 1698 O O . ARG A 1 230 ? 42.171 39.853 41.924 1.00 17.48 221 ARG A O 1
ATOM 1706 N N . PHE A 1 231 ? 41.925 41.099 40.050 1.00 16.79 222 PHE A N 1
ATOM 1707 C CA . PHE A 1 231 ? 41.474 42.290 40.761 1.00 17.66 222 PHE A CA 1
ATOM 1708 C C . PHE A 1 231 ? 39.957 42.434 40.693 1.00 19.00 222 PHE A C 1
ATOM 1709 O O . PHE A 1 231 ? 39.417 43.518 40.910 1.00 19.72 222 PHE A O 1
ATOM 1717 N N . GLY A 1 232 ? 39.276 41.333 40.391 1.00 17.34 223 GLY A N 1
ATOM 1718 C CA . GLY A 1 232 ? 38.073 40.959 41.112 1.00 17.95 223 GLY A CA 1
ATOM 1719 C C . GLY A 1 232 ? 36.849 40.924 40.218 1.00 19.15 223 GLY A C 1
ATOM 1720 O O . GLY A 1 232 ? 35.716 40.948 40.700 1.00 20.65 223 GLY A O 1
ATOM 1721 N N . ALA A 1 233 ? 37.078 40.865 38.911 1.00 19.40 224 ALA A N 1
ATOM 1722 C CA . ALA A 1 233 ? 35.991 40.739 37.947 1.00 18.45 224 ALA A CA 1
ATOM 1723 C C . ALA A 1 233 ? 35.403 39.332 37.962 1.00 19.43 224 ALA A C 1
ATOM 1724 O O . ALA A 1 233 ? 36.082 38.368 38.313 1.00 19.49 224 ALA A O 1
ATOM 1726 N N . THR A 1 234 ? 34.135 39.222 37.578 1.00 17.51 225 THR A N 1
ATOM 1727 C CA . THR A 1 234 ? 33.532 37.927 37.286 1.00 17.46 225 THR A CA 1
ATOM 1728 C C . THR A 1 234 ? 33.357 37.726 35.785 1.00 18.08 225 THR A C 1
ATOM 1729 O O . THR A 1 234 ? 33.672 36.663 35.250 1.00 19.48 225 THR A O 1
ATOM 1733 N N . MET A 1 235 ? 32.851 38.753 35.110 1.00 19.85 226 MET A N 1
ATOM 1734 C CA . MET A 1 235 ? 32.870 38.796 33.653 1.00 19.68 226 MET A CA 1
ATOM 1735 C C . MET A 1 235 ? 33.668 39.994 33.147 1.00 18.92 226 MET A C 1
ATOM 1736 O O . MET A 1 235 ? 33.656 41.062 33.758 1.00 18.50 226 MET A O 1
ATOM 1741 N N . VAL A 1 236 ? 34.361 39.807 32.029 1.00 17.23 227 VAL A N 1
ATOM 1742 C CA . VAL A 1 236 ? 35.119 40.886 31.407 1.00 19.42 227 VAL A CA 1
ATOM 1743 C C . VAL A 1 236 ? 34.529 41.264 30.053 1.00 18.28 227 VAL A C 1
ATOM 1744 O O . VAL A 1 236 ? 34.531 40.462 29.119 1.00 20.34 227 VAL A O 1
ATOM 1748 N N . MET A 1 237 ? 34.023 42.489 29.954 1.00 18.12 228 MET A N 1
ATOM 1749 C CA . MET A 1 237 ? 33.419 42.975 28.703 1.00 19.84 228 MET A CA 1
ATOM 1750 C C . MET A 1 237 ? 34.486 43.555 27.768 1.00 20.86 228 MET A C 1
ATOM 1751 O O . MET A 1 237 ? 35.219 44.486 28.143 1.00 20.20 228 MET A O 1
ATOM 1756 N N . ILE A 1 238 ? 34.525 43.027 26.540 1.00 22.18 229 ILE A N 1
ATOM 1757 C CA . ILE A 1 238 ? 35.577 43.320 25.551 1.00 24.04 229 ILE A CA 1
ATOM 1758 C C . ILE A 1 238 ? 35.053 43.896 24.236 1.00 25.34 229 ILE A C 1
ATOM 1759 O O . ILE A 1 238 ? 34.166 43.314 23.617 1.00 25.32 229 ILE A O 1
ATOM 1764 N N . GLY A 1 239 ? 35.632 45.024 23.801 1.00 26.47 230 GLY A N 1
ATOM 1765 C CA . GLY A 1 239 ? 35.280 45.662 22.522 1.00 27.38 230 GLY A CA 1
ATOM 1766 C C . GLY A 1 239 ? 36.275 45.332 21.416 1.00 27.26 230 GLY A C 1
ATOM 1767 O O . GLY A 1 239 ? 36.060 44.395 20.651 1.00 28.96 230 GLY A O 1
ATOM 1768 N N . SER A 1 240 ? 37.384 46.069 21.383 1.00 28.64 231 SER A N 1
ATOM 1769 C CA . SER A 1 240 ? 38.406 45.982 20.312 1.00 30.56 231 SER A CA 1
ATOM 1770 C C . SER A 1 240 ? 38.868 44.573 19.949 1.00 31.72 231 SER A C 1
ATOM 1771 O O . SER A 1 240 ? 39.059 44.268 18.774 1.00 32.95 231 SER A O 1
ATOM 1774 N N . LEU A 1 241 ? 39.095 43.725 20.942 1.00 31.93 232 LEU A N 1
ATOM 1775 C CA . LEU A 1 241 ? 39.620 42.401 20.643 1.00 32.15 232 LEU A CA 1
ATOM 1776 C C . LEU A 1 241 ? 38.605 41.580 19.849 1.00 32.02 232 LEU A C 1
ATOM 1777 O O . LEU A 1 241 ? 38.999 40.660 19.132 1.00 28.10 232 LEU A O 1
ATOM 1782 N N . PHE A 1 242 ? 37.317 41.910 19.986 1.00 32.73 233 PHE A N 1
ATOM 1783 C CA . PHE A 1 242 ? 36.256 41.219 19.232 1.00 33.91 233 PHE A CA 1
ATOM 1784 C C . PHE A 1 242 ? 35.861 41.947 17.962 1.00 34.13 233 PHE A C 1
ATOM 1785 O O . PHE A 1 242 ? 35.066 41.427 17.176 1.00 33.05 233 PHE A O 1
ATOM 1793 N N . ALA A 1 243 ? 36.379 43.150 17.764 1.00 35.49 234 ALA A N 1
ATOM 1794 C CA . ALA A 1 243 ? 36.070 43.922 16.558 1.00 37.82 234 ALA A CA 1
ATOM 1795 C C . ALA A 1 243 ? 36.863 43.403 15.364 1.00 40.69 234 ALA A C 1
ATOM 1796 O O . ALA A 1 243 ? 38.004 42.934 15.514 1.00 42.12 234 ALA A O 1
ATOM 1798 N N . GLY A 1 244 ? 36.253 43.469 14.179 1.00 41.81 235 GLY A N 1
ATOM 1799 C CA . GLY A 1 244 ? 36.970 43.152 12.949 1.00 42.16 235 GLY A CA 1
ATOM 1800 C C . GLY A 1 244 ? 37.156 41.680 12.638 1.00 43.62 235 GLY A C 1
ATOM 1801 O O . GLY A 1 244 ? 38.170 41.299 12.032 1.00 44.86 235 GLY A O 1
ATOM 1802 N N . HIS A 1 245 ? 36.195 40.852 13.051 1.00 43.85 236 HIS A N 1
ATOM 1803 C CA . HIS A 1 245 ? 36.092 39.463 12.566 1.00 45.05 236 HIS A CA 1
ATOM 1804 C C . HIS A 1 245 ? 35.211 39.351 11.325 1.00 46.23 236 HIS A C 1
ATOM 1805 O O . HIS A 1 245 ? 34.361 40.200 11.094 1.00 45.60 236 HIS A O 1
ATOM 1812 N N . GLU A 1 246 ? 35.383 38.272 10.561 1.00 48.22 237 GLU A N 1
ATOM 1813 C CA . GLU A 1 246 ? 34.559 38.056 9.372 1.00 48.37 237 GLU A CA 1
ATOM 1814 C C . GLU A 1 246 ? 33.077 38.202 9.732 1.00 48.97 237 GLU A C 1
ATOM 1815 O O . GLU A 1 246 ? 32.333 38.914 9.050 1.00 49.24 237 GLU A O 1
ATOM 1821 N N . GLU A 1 247 ? 32.682 37.583 10.845 1.00 48.81 238 GLU A N 1
ATOM 1822 C CA . GLU A 1 247 ? 31.311 37.660 11.358 1.00 49.25 238 GLU A CA 1
ATOM 1823 C C . GLU A 1 247 ? 30.884 39.034 11.868 1.00 48.52 238 GLU A C 1
ATOM 1824 O O . GLU A 1 247 ? 29.699 39.288 12.032 1.00 47.87 238 GLU A O 1
ATOM 1830 N N . SER A 1 248 ? 31.835 39.910 12.147 1.00 49.20 239 SER A N 1
ATOM 1831 C CA . SER A 1 248 ? 31.488 41.188 12.737 1.00 50.38 239 SER A CA 1
ATOM 1832 C C . SER A 1 248 ? 30.743 42.045 11.722 1.00 51.04 239 SER A C 1
ATOM 1833 O O . SER A 1 248 ? 30.917 41.877 10.512 1.00 49.47 239 SER A O 1
ATOM 1836 N N . PRO A 1 249 ? 29.878 42.942 12.215 1.00 52.45 240 PRO A N 1
ATOM 1837 C CA . PRO A 1 249 ? 29.332 44.012 11.399 1.00 54.57 240 PRO A CA 1
ATOM 1838 C C . PRO A 1 249 ? 30.386 44.707 10.531 1.00 56.42 240 PRO A C 1
ATOM 1839 O O . PRO A 1 249 ? 31.558 44.787 10.910 1.00 56.44 240 PRO A O 1
ATOM 1843 N N . GLY A 1 250 ? 29.956 45.195 9.370 1.00 59.16 241 GLY A N 1
ATOM 1844 C CA . GLY A 1 250 ? 30.832 45.910 8.438 1.00 61.19 241 GLY A CA 1
ATOM 1845 C C . GLY A 1 250 ? 31.187 45.050 7.247 1.00 63.14 241 GLY A C 1
ATOM 1846 O O . GLY A 1 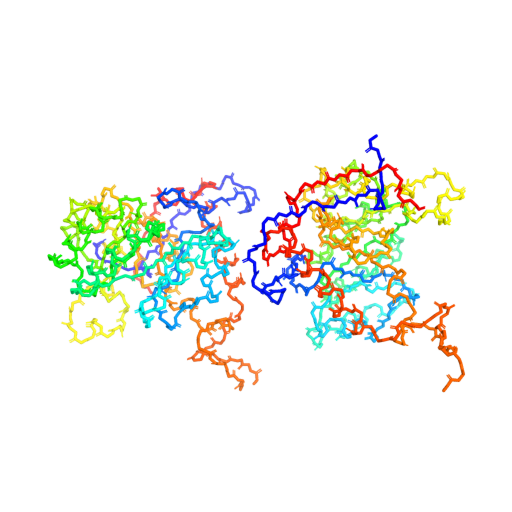250 ? 30.643 43.958 7.075 1.00 63.06 241 GLY A O 1
ATOM 1847 N N . GLU A 1 251 ? 32.113 45.537 6.432 1.00 65.62 242 GLU A N 1
ATOM 1848 C CA . GLU A 1 251 ? 32.539 44.813 5.239 1.00 67.96 242 GLU A CA 1
ATOM 1849 C C . GLU A 1 251 ? 34.038 44.536 5.253 1.00 69.53 242 GLU A C 1
ATOM 1850 O O . GLU A 1 251 ? 34.834 45.314 5.802 1.00 69.65 242 GLU A O 1
ATOM 1856 N N . THR A 1 252 ? 34.397 43.398 4.663 1.00 70.63 243 THR A N 1
ATOM 1857 C CA . THR A 1 252 ? 35.782 42.990 4.521 1.00 71.14 243 THR A CA 1
ATOM 1858 C C . THR A 1 252 ? 36.388 43.700 3.312 1.00 72.21 243 THR A C 1
ATOM 1859 O O . THR A 1 252 ? 35.741 43.828 2.269 1.00 72.95 243 THR A O 1
ATOM 1863 N N . ILE A 1 253 ? 37.629 44.153 3.461 1.00 72.67 244 ILE A N 1
ATOM 1864 C CA . ILE A 1 253 ? 38.325 44.941 2.441 1.00 72.74 244 ILE A CA 1
ATOM 1865 C C . ILE A 1 253 ? 39.541 44.172 1.929 1.00 72.86 244 ILE A C 1
ATOM 1866 O O . ILE A 1 253 ? 40.379 43.724 2.713 1.00 72.92 244 ILE A O 1
ATOM 1871 N N . ASN A 1 277 ? 44.217 36.559 -2.886 1.00 67.28 268 ASN A N 1
ATOM 1872 C CA . ASN A 1 277 ? 45.257 37.549 -2.595 1.00 66.81 268 ASN A CA 1
ATOM 1873 C C . ASN A 1 277 ? 44.712 38.921 -2.132 1.00 66.95 268 ASN A C 1
ATOM 1874 O O . ASN A 1 277 ? 44.196 39.028 -1.012 1.00 68.05 268 ASN A O 1
ATOM 1879 N N . VAL A 1 278 ? 44.769 39.931 -3.013 1.00 65.99 269 VAL A N 1
ATOM 1880 C CA . VAL A 1 278 ? 45.036 41.329 -2.620 1.00 64.91 269 VAL A CA 1
ATOM 1881 C C . VAL A 1 278 ? 46.437 41.318 -1.958 1.00 64.75 269 VAL A C 1
ATOM 1882 O O . VAL A 1 278 ? 47.403 40.824 -2.557 1.00 66.07 269 VAL A O 1
ATOM 1886 N N . GLU A 1 279 ? 46.547 41.844 -0.740 1.00 63.40 270 GLU A N 1
ATOM 1887 C CA . GLU A 1 279 ? 47.779 41.792 0.034 1.00 62.20 270 GLU A CA 1
ATOM 1888 C C . GLU A 1 279 ? 47.377 41.797 1.527 1.00 61.51 270 GLU A C 1
ATOM 1889 O O . GLU A 1 279 ? 47.869 42.615 2.324 1.00 63.16 270 GLU A O 1
ATOM 1895 N N . GLY A 1 280 ? 46.466 40.901 1.903 1.00 59.67 271 GLY A N 1
ATOM 1896 C CA . GLY A 1 280 ? 46.009 40.824 3.297 1.00 58.65 271 GLY A CA 1
ATOM 1897 C C . GLY A 1 280 ? 44.769 41.667 3.553 1.00 57.99 271 GLY A C 1
ATOM 1898 O O . GLY A 1 280 ? 44.722 42.848 3.179 1.00 58.50 271 GLY A O 1
ATOM 1899 N N . LYS A 1 281 ? 43.769 41.063 4.187 1.00 57.18 272 LYS A N 1
ATOM 1900 C CA . LYS A 1 281 ? 42.454 41.678 4.313 1.00 57.16 272 LYS A CA 1
ATOM 1901 C C . LYS A 1 281 ? 42.474 42.804 5.340 1.00 57.15 272 LYS A C 1
ATOM 1902 O O . LYS A 1 281 ? 43.323 42.830 6.231 1.00 57.49 272 LYS A O 1
ATOM 1908 N N . LYS A 1 282 ? 41.526 43.728 5.219 1.00 57.41 273 LYS A N 1
ATOM 1909 C CA . LYS A 1 282 ? 41.063 44.498 6.368 1.00 58.73 273 LYS A CA 1
ATOM 1910 C C . LYS A 1 282 ? 39.548 44.416 6.525 1.00 59.50 273 LYS A C 1
ATOM 1911 O O . LYS A 1 282 ? 38.824 44.200 5.554 1.00 59.20 273 LYS A O 1
ATOM 1917 N N . MET A 1 283 ? 39.077 44.589 7.756 1.00 61.10 274 MET A N 1
ATOM 1918 C CA . MET A 1 283 ? 37.653 44.494 8.053 1.00 61.21 274 MET A CA 1
ATOM 1919 C C . MET A 1 283 ? 37.008 45.875 8.106 1.00 63.12 274 MET A C 1
ATOM 1920 O O . MET A 1 283 ? 36.245 46.249 7.215 1.00 64.75 274 MET A O 1
ATOM 1925 N N . PHE A 1 284 ? 37.319 46.628 9.156 1.00 64.10 275 PHE A N 1
ATOM 1926 C CA . PHE A 1 284 ? 37.332 48.084 9.078 1.00 64.41 275 PHE A CA 1
ATOM 1927 C C . PHE A 1 284 ? 38.624 48.656 9.653 1.00 65.43 275 PHE A C 1
ATOM 1928 O O . PHE A 1 284 ? 38.919 49.840 9.484 1.00 66.08 275 PHE A O 1
ATOM 1936 N N . VAL A 1 285 ? 39.390 47.809 10.332 1.00 20.00 276 VAL A N 1
ATOM 1937 C CA . VAL A 1 285 ? 40.815 48.050 10.525 1.00 20.00 276 VAL A CA 1
ATOM 1938 C C . VAL A 1 285 ? 41.569 46.745 10.756 1.00 20.00 276 VAL A C 1
ATOM 1939 O O . VAL A 1 285 ? 41.735 46.306 11.894 1.00 20.00 276 VAL A O 1
ATOM 1943 N N . GLU A 1 286 ? 42.022 46.129 9.669 1.00 62.70 277 GLU A N 1
ATOM 1944 C CA . GLU A 1 286 ? 42.586 44.786 9.728 1.00 60.43 277 GLU A CA 1
ATOM 1945 C C . GLU A 1 286 ? 41.489 43.730 9.808 1.00 59.30 277 GLU A C 1
ATOM 1946 O O . GLU A 1 286 ? 40.305 44.057 9.895 1.00 60.55 277 GLU A O 1
ATOM 1952 N N . HIS A 1 287 ? 41.890 42.463 9.778 1.00 56.39 278 HIS A N 1
ATOM 1953 C CA . HIS A 1 287 ? 40.939 41.360 9.737 1.00 54.65 278 HIS A CA 1
ATOM 1954 C C . HIS A 1 287 ? 41.434 40.173 10.557 1.00 53.24 278 HIS A C 1
ATOM 1955 O O . HIS A 1 287 ? 42.530 39.661 10.327 1.00 53.78 278 HIS A O 1
ATOM 1962 N N . LYS A 1 288 ? 40.620 39.740 11.514 1.00 51.54 279 LYS A N 1
ATOM 1963 C CA . LYS A 1 288 ? 41.091 38.888 12.588 1.00 50.04 279 LYS A CA 1
ATOM 1964 C C . LYS A 1 288 ? 40.660 37.465 12.324 1.00 49.10 279 LYS A C 1
ATOM 1965 O O . LYS A 1 288 ? 40.939 36.567 13.108 1.00 48.91 279 LYS A O 1
ATOM 1971 N N . GLY A 1 289 ? 39.961 37.271 11.215 1.00 48.38 280 GLY A N 1
ATOM 1972 C CA . GLY A 1 289 ? 39.445 35.963 10.857 1.00 47.25 280 GLY A CA 1
ATOM 1973 C C . GLY A 1 289 ? 38.189 35.604 11.628 1.00 46.31 280 GLY A C 1
ATOM 1974 O O . GLY A 1 289 ? 37.283 36.424 11.773 1.00 46.20 280 GLY A O 1
ATOM 1975 N N . SER A 1 290 ? 38.137 34.372 12.125 1.00 45.18 281 SER A N 1
ATOM 1976 C CA . SER A 1 290 ? 36.896 33.806 12.639 1.00 44.58 281 SER A CA 1
ATOM 1977 C C . SER A 1 290 ? 36.766 34.029 14.142 1.00 43.97 281 SER A C 1
ATOM 1978 O O . SER A 1 290 ? 37.691 33.750 14.904 1.00 43.93 281 SER A O 1
ATOM 1981 N N . LEU A 1 291 ? 35.610 34.535 14.560 1.00 43.21 282 LEU A N 1
ATOM 1982 C CA . LEU A 1 291 ? 35.313 34.701 15.966 1.00 42.25 282 LEU A CA 1
ATOM 1983 C C . LEU A 1 291 ? 35.548 33.408 16.746 1.00 40.89 282 LEU A C 1
ATOM 1984 O O . LEU A 1 291 ? 36.052 33.439 17.875 1.00 38.51 282 LEU A O 1
ATOM 1989 N N . GLU A 1 292 ? 35.175 32.274 16.153 1.00 39.90 283 GLU A N 1
ATOM 1990 C CA . GLU A 1 292 ? 35.349 30.994 16.825 1.00 39.64 283 GLU A CA 1
ATOM 1991 C C . GLU A 1 292 ? 36.820 30.710 17.173 1.00 38.18 283 GLU A C 1
ATOM 1992 O O . GLU A 1 292 ? 37.114 30.172 18.252 1.00 36.94 283 GLU A O 1
ATOM 1998 N N . ASP A 1 293 ? 37.740 31.049 16.269 1.00 37.05 284 ASP A N 1
ATOM 1999 C CA . ASP A 1 293 ? 39.165 30.821 16.539 1.00 36.32 284 ASP A CA 1
ATOM 2000 C C . ASP A 1 293 ? 39.664 31.744 17.647 1.00 34.69 284 ASP A C 1
ATOM 2001 O O . ASP A 1 293 ? 40.442 31.324 18.491 1.00 34.08 284 ASP A O 1
ATOM 2006 N N . THR A 1 294 ? 39.185 32.981 17.652 1.00 33.63 285 THR A N 1
ATOM 2007 C CA . THR A 1 294 ? 39.521 33.930 18.701 1.00 32.47 285 THR A CA 1
ATOM 2008 C C . THR A 1 294 ? 39.090 33.445 20.085 1.00 30.65 285 THR A C 1
ATOM 2009 O O . THR A 1 294 ? 39.863 33.560 21.040 1.00 30.91 285 THR A O 1
ATOM 2013 N N . LEU A 1 295 ? 37.883 32.892 20.190 1.00 29.86 286 LEU A N 1
ATOM 2014 C CA . LEU A 1 295 ? 37.359 32.388 21.470 1.00 30.41 286 LEU A CA 1
ATOM 2015 C C . LEU A 1 295 ? 38.104 31.141 21.977 1.00 29.35 286 LEU A C 1
ATOM 2016 O O . LEU A 1 295 ? 38.306 30.977 23.195 1.00 28.94 286 LEU A O 1
ATOM 2021 N N . ILE A 1 296 ? 38.488 30.267 21.050 1.00 30.63 287 ILE A N 1
ATOM 2022 C CA . ILE A 1 296 ? 39.330 29.114 21.363 1.00 30.69 287 ILE A CA 1
ATOM 2023 C C . ILE A 1 296 ? 40.703 29.530 21.912 1.00 29.25 287 ILE A C 1
ATOM 2024 O O . ILE A 1 296 ? 41.153 28.994 22.914 1.00 25.91 287 ILE A O 1
ATOM 2029 N N . GLU A 1 297 ? 41.339 30.480 21.239 1.00 29.93 288 GLU A N 1
ATOM 2030 C CA . GLU A 1 297 ? 42.625 31.013 21.673 1.00 30.23 288 GLU A CA 1
ATOM 2031 C C . GLU A 1 297 ? 42.492 31.721 23.029 1.00 28.64 288 GLU A C 1
ATOM 2032 O O . GLU A 1 297 ? 43.311 31.518 23.935 1.00 27.80 288 GLU A O 1
ATOM 2038 N N . MET A 1 298 ? 41.449 32.533 23.192 1.00 26.24 289 MET A N 1
ATOM 2039 C CA . MET A 1 298 ? 41.163 33.099 24.514 1.00 27.37 289 MET A CA 1
ATOM 2040 C C . MET A 1 298 ? 41.072 32.030 25.594 1.00 25.69 289 MET A C 1
ATOM 2041 O O . MET A 1 298 ? 41.570 32.200 26.705 1.00 25.13 289 MET A O 1
ATOM 2046 N N . GLU A 1 299 ? 40.439 30.910 25.281 1.00 26.14 290 GLU A N 1
ATOM 2047 C CA . GLU A 1 299 ? 40.300 29.868 26.275 1.00 26.37 290 GLU A CA 1
ATOM 2048 C C . GLU A 1 299 ? 41.638 29.201 26.563 1.00 25.41 290 GLU A C 1
ATOM 2049 O O . GLU A 1 299 ? 41.958 28.932 27.725 1.00 24.57 290 GLU A O 1
ATOM 2055 N N . GLN A 1 300 ? 42.415 28.953 25.522 1.00 25.13 291 GLN A N 1
ATOM 2056 C CA . GLN A 1 300 ? 43.739 28.367 25.700 1.00 26.35 291 GLN A CA 1
ATOM 2057 C C . GLN A 1 300 ? 44.673 29.259 26.509 1.00 25.54 291 GLN A C 1
ATOM 2058 O O . GLN A 1 300 ? 45.395 28.777 27.400 1.00 25.85 291 GLN A O 1
ATOM 2064 N N . ASP A 1 301 ? 44.669 30.544 26.172 1.00 24.44 292 ASP A N 1
ATOM 2065 C CA . ASP A 1 301 ? 45.491 31.540 26.888 1.00 23.74 292 ASP A CA 1
ATOM 2066 C C . ASP A 1 301 ? 45.106 31.625 28.339 1.00 21.96 292 ASP A C 1
ATOM 2067 O O . ASP A 1 301 ? 45.962 31.660 29.233 1.00 22.68 292 ASP A O 1
ATOM 2072 N N . LEU A 1 302 ? 43.813 31.606 28.595 1.00 22.51 293 LEU A N 1
ATOM 2073 C CA . LEU A 1 302 ? 43.320 31.589 29.970 1.00 22.23 293 LEU A CA 1
ATOM 2074 C C . LEU A 1 302 ? 43.659 30.307 30.779 1.00 22.56 293 LEU A C 1
ATOM 2075 O O . LEU A 1 302 ? 43.966 30.373 31.974 1.00 19.56 293 LEU A O 1
ATOM 2080 N N . GLN A 1 303 ? 43.659 29.151 30.122 1.00 22.89 294 GLN A N 1
ATOM 2081 C CA . GLN A 1 303 ? 44.170 27.905 30.727 1.00 21.46 294 GLN A CA 1
ATOM 2082 C C . GLN A 1 303 ? 45.653 28.023 31.091 1.00 21.30 294 GLN A C 1
ATOM 2083 O O . GLN A 1 303 ? 46.063 27.545 32.143 1.00 20.11 294 GLN A O 1
ATOM 2089 N N . SER A 1 304 ? 46.444 28.645 30.216 1.00 21.07 295 SER A N 1
ATOM 2090 C CA . SER A 1 304 ? 47.844 28.933 30.537 1.00 21.76 295 SER A CA 1
ATOM 2091 C C . SER A 1 304 ? 47.998 29.805 31.762 1.00 21.26 295 SER A C 1
ATOM 2092 O O . SER A 1 304 ? 48.841 29.531 32.620 1.00 21.41 295 SER A O 1
ATOM 2095 N N . SER A 1 305 ? 47.162 30.837 31.867 1.00 22.01 296 SER A N 1
ATOM 2096 C CA . SER A 1 305 ? 47.100 31.698 33.048 1.00 19.48 296 SER A CA 1
ATOM 2097 C C . SER A 1 305 ? 46.828 30.910 34.298 1.00 18.67 296 SER A C 1
ATOM 2098 O O . SER A 1 305 ? 47.528 31.079 35.244 1.00 16.31 296 SER A O 1
ATOM 2101 N N . ILE A 1 306 ? 45.843 30.014 34.272 1.00 19.29 297 ILE A N 1
ATOM 2102 C CA . ILE A 1 306 ? 45.539 29.146 35.434 1.00 19.28 297 ILE A CA 1
ATOM 2103 C C . ILE A 1 306 ? 46.734 28.238 35.749 1.00 17.71 297 ILE A C 1
ATOM 2104 O O . ILE A 1 306 ? 47.056 28.029 36.912 1.00 18.70 297 ILE A O 1
ATOM 2109 N N . SER A 1 307 ? 47.404 27.724 34.719 1.00 17.83 298 SER A N 1
ATOM 2110 C CA A SER A 1 307 ? 48.605 26.910 34.930 0.50 19.28 298 SER A CA 1
ATOM 2111 C CA B SER A 1 307 ? 48.614 26.909 34.929 0.50 18.99 298 SER A CA 1
ATOM 2112 C C . SER A 1 307 ? 49.657 27.692 35.716 1.00 19.05 298 SER A C 1
ATOM 2113 O O . SER A 1 307 ? 50.171 27.225 36.732 1.00 18.79 298 SER A O 1
ATOM 2118 N N . TYR A 1 308 ? 49.991 28.872 35.217 1.00 20.12 299 TYR A N 1
ATOM 2119 C CA . TYR A 1 308 ? 50.935 29.760 35.902 1.00 19.78 299 TYR A CA 1
ATOM 2120 C C . TYR A 1 308 ? 50.498 30.176 37.285 1.00 19.03 299 TYR A C 1
ATOM 2121 O O . TYR A 1 308 ? 51.349 30.417 38.097 1.00 19.33 299 TYR A O 1
ATOM 2130 N N . ALA A 1 309 ? 49.187 30.299 37.528 1.00 18.42 300 ALA A N 1
ATOM 2131 C CA . ALA A 1 309 ? 48.660 30.657 38.866 1.00 20.74 300 ALA A CA 1
ATOM 2132 C C . ALA A 1 309 ? 48.770 29.531 39.889 1.00 21.11 300 ALA A C 1
ATOM 2133 O O . ALA A 1 309 ? 48.435 29.736 41.038 1.00 21.08 300 ALA A O 1
ATOM 2135 N N . GLY A 1 310 ? 49.220 28.346 39.476 1.00 22.32 301 GLY A N 1
ATOM 2136 C CA . GLY A 1 310 ? 49.379 27.226 40.424 1.00 22.12 301 GLY A CA 1
ATOM 2137 C C . GLY A 1 310 ? 48.074 26.545 40.802 1.00 22.69 301 GLY A C 1
ATOM 2138 O O . GLY A 1 310 ? 47.966 25.931 41.867 1.00 24.55 301 GLY A O 1
ATOM 2139 N N . GLY A 1 311 ? 47.081 26.638 39.920 1.00 22.86 302 GLY A N 1
ATOM 2140 C CA . GLY A 1 311 ? 45.771 26.045 40.156 1.00 23.55 302 GLY A CA 1
ATOM 2141 C C . GLY A 1 311 ? 45.259 25.219 39.011 1.00 23.53 302 GLY A C 1
ATOM 2142 O O . GLY A 1 311 ? 45.968 24.939 38.062 1.00 19.49 302 GLY A O 1
ATOM 2143 N N . THR A 1 312 ? 44.005 24.804 39.128 1.00 25.25 303 THR A N 1
ATOM 2144 C CA . THR A 1 312 ? 43.334 24.107 38.048 1.00 25.08 303 THR A CA 1
ATOM 2145 C C . THR A 1 312 ? 42.030 24.779 37.620 1.00 26.20 303 THR A C 1
ATOM 2146 O O . THR A 1 312 ? 41.375 24.309 36.683 1.00 27.18 303 THR A O 1
ATOM 2150 N N . LYS A 1 313 ? 41.626 25.857 38.305 1.00 26.89 304 LYS A N 1
ATOM 2151 C CA . LYS A 1 313 ? 40.395 26.541 37.931 1.00 26.26 304 LYS A CA 1
ATOM 2152 C C . LYS A 1 313 ? 40.553 28.060 38.026 1.00 25.29 304 LYS A C 1
ATOM 2153 O O . LYS A 1 313 ? 41.550 28.561 38.534 1.00 22.89 304 LYS A O 1
ATOM 2159 N N . LEU A 1 314 ? 39.563 28.769 37.490 1.00 24.64 305 LEU A N 1
ATOM 2160 C CA . LEU A 1 314 ? 39.637 30.208 37.308 1.00 23.68 305 LEU A CA 1
ATOM 2161 C C . LEU A 1 314 ? 39.944 30.975 38.582 1.00 21.72 305 LEU A C 1
ATOM 2162 O O . LEU A 1 314 ? 40.768 31.909 38.597 1.00 21.30 305 LEU A O 1
ATOM 2167 N N . ASP A 1 315 ? 39.319 30.567 39.675 1.00 21.46 306 ASP A N 1
ATOM 2168 C CA . ASP A 1 315 ? 39.515 31.258 40.941 1.00 22.54 306 ASP A CA 1
ATOM 2169 C C . ASP A 1 315 ? 40.940 31.228 41.462 1.00 21.43 306 ASP A C 1
ATOM 2170 O O . ASP A 1 315 ? 41.313 32.051 42.320 1.00 21.92 306 ASP A O 1
ATOM 2175 N N . SER A 1 316 ? 41.757 30.304 40.963 1.00 20.91 307 SER A N 1
ATOM 2176 C CA . SER A 1 316 ? 43.167 30.294 41.356 1.00 20.34 307 SER A CA 1
ATOM 2177 C C . SER A 1 316 ? 43.876 31.613 40.997 1.00 19.12 307 SER A C 1
ATOM 2178 O O . SER A 1 316 ? 44.821 31.999 41.651 1.00 18.72 307 SER A O 1
ATOM 2181 N N . ILE A 1 317 ? 43.446 32.262 39.920 1.00 19.73 308 ILE A N 1
ATOM 2182 C CA . ILE A 1 317 ? 44.035 33.551 39.490 1.00 20.10 308 ILE A CA 1
ATOM 2183 C C . ILE A 1 317 ? 43.848 34.630 40.584 1.00 20.56 308 ILE A C 1
ATOM 2184 O O . ILE A 1 317 ? 44.699 35.504 40.756 1.00 19.88 308 ILE A O 1
ATOM 2189 N N . ARG A 1 318 ? 42.763 34.538 41.359 1.00 20.08 309 ARG A N 1
ATOM 2190 C CA . ARG A 1 318 ? 42.421 35.511 42.392 1.00 21.14 309 ARG A CA 1
ATOM 2191 C C . ARG A 1 318 ? 43.399 35.622 43.584 1.00 20.29 309 ARG A C 1
ATOM 2192 O O . ARG A 1 318 ? 43.366 36.596 44.295 1.00 22.81 309 ARG A O 1
ATOM 2200 N N . THR A 1 319 ? 44.256 34.651 43.810 1.00 21.65 310 THR A N 1
ATOM 2201 C CA . THR A 1 319 ? 45.159 34.724 44.968 1.00 23.16 310 THR A CA 1
ATOM 2202 C C . THR A 1 319 ? 46.637 34.729 44.633 1.00 23.29 310 THR A C 1
ATOM 2203 O O . THR A 1 319 ? 47.468 34.505 45.541 1.00 25.41 310 THR A O 1
ATOM 2207 N N . VAL A 1 320 ? 46.978 34.994 43.377 1.00 21.33 311 VAL A N 1
ATOM 2208 C CA . VAL A 1 320 ? 48.371 35.188 43.030 1.00 20.68 311 VAL A CA 1
ATOM 2209 C C . VAL A 1 320 ? 48.903 36.547 43.500 1.00 20.52 311 VAL A C 1
ATOM 2210 O O . VAL A 1 320 ? 48.156 37.549 43.637 1.00 19.01 311 VAL A O 1
ATOM 2214 N N . ASP A 1 321 ? 50.211 36.605 43.702 1.00 21.24 312 ASP A N 1
ATOM 2215 C CA . ASP A 1 321 ? 50.853 37.884 43.989 1.00 20.42 312 ASP A CA 1
ATOM 2216 C C . ASP A 1 321 ? 51.072 38.612 42.686 1.00 18.76 312 ASP A C 1
ATOM 2217 O O . ASP A 1 321 ? 50.897 38.033 41.620 1.00 18.66 312 ASP A O 1
ATOM 2222 N N . TYR A 1 322 ? 51.456 39.888 42.764 1.00 20.04 313 TYR A N 1
ATOM 2223 C CA . TYR A 1 322 ? 51.683 40.680 41.563 1.00 19.48 313 TYR A CA 1
ATOM 2224 C C . TYR A 1 322 ? 52.731 41.748 41.844 1.00 19.45 313 TYR A C 1
ATOM 2225 O O . TYR A 1 322 ? 53.103 41.979 42.976 1.00 19.29 313 TYR A O 1
ATOM 2234 N N . VAL A 1 323 ? 53.261 42.323 40.774 1.00 17.50 314 VAL A N 1
ATOM 2235 C CA . VAL A 1 323 ? 54.127 43.484 40.898 1.00 19.38 314 VAL A CA 1
ATOM 2236 C C . VAL A 1 323 ? 53.614 44.610 39.978 1.00 19.14 314 VAL A C 1
ATOM 2237 O O . VAL A 1 323 ? 52.901 44.368 38.982 1.00 19.16 314 VAL A O 1
ATOM 2241 N N . VAL A 1 324 ? 54.025 45.835 40.310 1.00 19.10 315 VAL A N 1
ATOM 2242 C CA . VAL A 1 324 ? 53.750 47.013 39.522 1.00 20.21 315 VAL A CA 1
ATOM 2243 C C . VAL A 1 324 ? 55.103 47.415 38.917 1.00 20.47 315 VAL A C 1
ATOM 2244 O O . VAL A 1 324 ? 56.023 47.795 39.641 1.00 20.64 315 VAL A O 1
ATOM 2248 N N . VAL A 1 325 ? 55.216 47.297 37.602 1.00 19.45 316 VAL A N 1
ATOM 2249 C CA . VAL A 1 325 ? 56.463 47.501 36.879 1.00 21.41 316 VAL A CA 1
ATOM 2250 C C . VAL A 1 325 ? 56.712 49.019 36.708 1.00 23.74 316 VAL A C 1
ATOM 2251 O O . VAL A 1 325 ? 55.775 49.837 36.810 1.00 23.10 316 VAL A O 1
ATOM 2255 N N . LYS A 1 326 ? 57.969 49.372 36.442 1.00 23.96 317 LYS A N 1
ATOM 2256 C CA . LYS A 1 326 ? 58.382 50.782 36.353 1.00 25.33 317 LYS A CA 1
ATOM 2257 C C . LYS A 1 326 ? 58.010 51.339 34.982 1.00 26.84 317 LYS A C 1
ATOM 2258 O O . LYS A 1 326 ? 57.099 52.173 34.930 1.00 29.82 317 LYS A O 1
ATOM 2264 N N . ASN A 1 327 ? 58.645 50.888 33.895 1.00 29.50 318 ASN A N 1
ATOM 2265 C CA . ASN A 1 327 ? 58.239 51.258 32.512 1.00 33.18 318 ASN A CA 1
ATOM 2266 C C . ASN A 1 327 ? 57.302 50.249 31.884 1.00 36.43 318 ASN A C 1
ATOM 2267 O O . ASN A 1 327 ? 57.683 49.103 31.660 1.00 38.31 318 ASN A O 1
ATOM 2272 N N . SER A 1 328 ? 56.112 50.684 31.515 1.00 37.87 319 SER A N 1
ATOM 2273 C CA . SER A 1 328 ? 55.119 49.760 30.993 1.00 40.78 319 SER A CA 1
ATOM 2274 C C . SER A 1 328 ? 54.724 49.996 29.531 1.00 43.53 319 SER A C 1
ATOM 2275 O O . SER A 1 328 ? 54.021 49.181 28.965 1.00 44.29 319 SER A O 1
ATOM 2278 N N . ILE A 1 329 ? 55.185 51.092 28.926 1.00 46.77 320 ILE A N 1
ATOM 2279 C CA . ILE A 1 329 ? 54.770 51.474 27.554 1.00 48.41 320 ILE A CA 1
ATOM 2280 C C . ILE A 1 329 ? 55.828 51.133 26.489 1.00 50.20 320 ILE A C 1
ATOM 2281 O O . ILE A 1 329 ? 56.597 51.993 26.041 1.00 51.72 320 ILE A O 1
ATOM 2286 N N . GLY B 1 11 ? 5.978 4.063 67.129 1.00 49.39 2 GLY B N 1
ATOM 2287 C CA . GLY B 1 11 ? 6.817 4.108 68.370 1.00 47.97 2 GLY B CA 1
ATOM 2288 C C . GLY B 1 11 ? 8.301 3.778 68.211 1.00 48.30 2 GLY B C 1
ATOM 2289 O O . GLY B 1 11 ? 9.136 4.676 68.062 1.00 49.79 2 GLY B O 1
ATOM 2290 N N . ASN B 1 12 ? 8.628 2.487 68.236 1.00 46.42 3 ASN B N 1
ATOM 2291 C CA . ASN B 1 12 ? 10.024 2.030 68.437 1.00 43.21 3 ASN B CA 1
ATOM 2292 C C . ASN B 1 12 ? 10.872 2.046 67.163 1.00 39.84 3 ASN B C 1
ATOM 2293 O O . ASN B 1 12 ? 11.825 2.823 67.038 1.00 41.60 3 ASN B O 1
ATOM 2298 N N . VAL B 1 13 ? 10.510 1.184 66.227 1.00 35.98 4 VAL B N 1
ATOM 2299 C CA . VAL B 1 13 ? 11.220 1.017 64.940 1.00 32.42 4 VAL B CA 1
ATOM 2300 C C . VAL B 1 13 ? 10.408 1.655 63.807 1.00 27.98 4 VAL B C 1
ATOM 2301 O O . VAL B 1 13 ? 9.186 1.533 63.747 1.00 26.87 4 VAL B O 1
ATOM 2305 N N . PHE B 1 14 ? 11.123 2.338 62.923 1.00 24.17 5 PHE B N 1
ATOM 2306 C CA . PHE B 1 14 ? 10.546 3.171 61.887 1.00 23.49 5 PHE B CA 1
ATOM 2307 C C . PHE B 1 14 ? 11.652 3.469 60.869 1.00 19.82 5 PHE B C 1
ATOM 2308 O O . PHE B 1 14 ? 12.809 3.083 61.064 1.00 15.99 5 PHE B O 1
ATOM 2316 N N . ASP B 1 15 ? 11.294 4.111 59.763 1.00 18.40 6 ASP B N 1
ATOM 2317 C CA . ASP B 1 15 ? 12.261 4.519 58.753 1.00 18.46 6 ASP B CA 1
ATOM 2318 C C . ASP B 1 15 ? 11.952 5.950 58.324 1.00 16.09 6 ASP B C 1
ATOM 2319 O O . ASP B 1 15 ? 11.029 6.604 58.836 1.00 17.77 6 ASP B O 1
ATOM 2324 N N . TYR B 1 16 ? 12.810 6.463 57.486 1.00 16.10 7 TYR B N 1
ATOM 2325 C CA . TYR B 1 16 ? 12.704 7.826 56.951 1.00 18.14 7 TYR B CA 1
ATOM 2326 C C . TYR B 1 16 ? 11.304 8.329 56.579 1.00 17.68 7 TYR B C 1
ATOM 2327 O O . TYR B 1 16 ? 10.909 9.435 56.972 1.00 18.17 7 TYR B O 1
ATOM 2336 N N . GLU B 1 17 ? 10.559 7.512 55.856 1.00 18.61 8 GLU B N 1
ATOM 2337 C CA . GLU B 1 17 ? 9.217 7.885 55.400 1.00 19.54 8 GLU B CA 1
ATOM 2338 C C . GLU B 1 17 ? 8.172 8.076 56.502 1.00 19.53 8 GLU B C 1
ATOM 2339 O O . GLU B 1 17 ? 7.111 8.704 56.289 1.00 20.94 8 GLU B O 1
ATOM 2345 N N . ASP B 1 18 ? 8.460 7.509 57.665 1.00 18.21 9 ASP B N 1
ATOM 2346 C CA . ASP B 1 18 ? 7.604 7.625 58.839 1.00 19.10 9 ASP B CA 1
ATOM 2347 C C . ASP B 1 18 ? 7.746 8.897 59.656 1.00 19.11 9 ASP B C 1
ATOM 2348 O O . ASP B 1 18 ? 6.907 9.189 60.474 1.00 21.24 9 ASP B O 1
ATOM 2353 N N . ILE B 1 19 ? 8.826 9.640 59.446 1.00 18.16 10 ILE B N 1
ATOM 2354 C CA . ILE B 1 19 ? 9.152 10.785 60.291 1.00 18.67 10 ILE B CA 1
ATOM 2355 C C . ILE B 1 19 ? 8.911 12.116 59.580 1.00 18.30 10 ILE B C 1
ATOM 2356 O O . ILE B 1 19 ? 9.264 12.296 58.360 1.00 17.53 10 ILE B O 1
ATOM 2361 N N . GLN B 1 20 ? 8.294 13.019 60.354 1.00 19.27 11 GLN B N 1
ATOM 2362 C CA . GLN B 1 20 ? 8.171 14.444 60.041 1.00 18.48 11 GLN B CA 1
ATOM 2363 C C . GLN B 1 20 ? 8.790 15.272 61.156 1.00 15.64 11 GLN B C 1
ATOM 2364 O O . GLN B 1 20 ? 8.455 15.107 62.350 1.00 18.53 11 GLN B O 1
ATOM 2370 N N . LEU B 1 21 ? 9.666 16.199 60.793 1.00 15.55 12 LEU B N 1
ATOM 2371 C CA . LEU B 1 21 ? 10.262 17.124 61.722 1.00 16.42 12 LEU B CA 1
ATOM 2372 C C . LEU B 1 21 ? 9.354 18.326 61.947 1.00 17.85 12 LEU B C 1
ATOM 2373 O O . LEU B 1 21 ? 8.756 18.815 61.018 1.00 18.36 12 LEU B O 1
ATOM 2378 N N . ILE B 1 22 ? 9.280 18.789 63.203 1.00 16.80 13 ILE B N 1
ATOM 2379 C CA . ILE B 1 22 ? 8.368 19.877 63.578 1.00 18.15 13 ILE B CA 1
ATOM 2380 C C . ILE B 1 22 ? 9.050 21.264 63.558 1.00 19.52 13 ILE B C 1
ATOM 2381 O O . ILE B 1 22 ? 10.096 21.461 64.164 1.00 19.14 13 ILE B O 1
ATOM 2386 N N . PRO B 1 23 ? 8.459 22.232 62.830 1.00 20.69 14 PRO B N 1
ATOM 2387 C CA . PRO B 1 23 ? 9.126 23.539 62.779 1.00 19.52 14 PRO B CA 1
ATOM 2388 C C . PRO B 1 23 ? 9.127 24.311 64.117 1.00 19.85 14 PRO B C 1
ATOM 2389 O O . PRO B 1 23 ? 8.203 24.178 64.958 1.00 18.75 14 PRO B O 1
ATOM 2393 N N . ALA B 1 24 ? 10.193 25.089 64.297 1.00 19.60 15 ALA B N 1
ATOM 2394 C CA . ALA B 1 24 ? 10.319 26.049 65.382 1.00 19.68 15 ALA B CA 1
ATOM 2395 C C . ALA B 1 24 ? 10.438 27.465 64.794 1.00 19.38 15 ALA B C 1
ATOM 2396 O O . ALA B 1 24 ? 10.603 27.653 63.589 1.00 21.52 15 ALA B O 1
ATOM 2398 N N . LYS B 1 25 ? 10.383 28.465 65.662 1.00 20.02 16 LYS B N 1
ATOM 2399 C CA . LYS B 1 25 ? 10.284 29.856 65.236 1.00 20.80 16 LYS B CA 1
ATOM 2400 C C . LYS B 1 25 ? 11.439 30.221 64.305 1.00 20.16 16 LYS B C 1
ATOM 2401 O O . LYS B 1 25 ? 12.621 29.964 64.616 1.00 21.24 16 LYS B O 1
ATOM 2407 N N . CYS B 1 26 ? 11.109 30.799 63.160 1.00 21.97 17 CYS B N 1
ATOM 2408 C CA . CYS B 1 26 ? 12.106 31.215 62.195 1.00 22.78 17 CYS B CA 1
ATOM 2409 C C . CYS B 1 26 ? 12.935 32.398 62.722 1.00 23.57 17 CYS B C 1
ATOM 2410 O O . CYS B 1 26 ? 12.374 33.360 63.244 1.00 23.05 17 CYS B O 1
ATOM 2413 N N . ILE B 1 27 ? 14.261 32.298 62.603 1.00 23.89 18 ILE B N 1
ATOM 2414 C CA . ILE B 1 27 ? 15.145 33.395 63.022 1.00 24.81 18 ILE B CA 1
ATOM 2415 C C . ILE B 1 27 ? 16.015 33.964 61.920 1.00 24.90 18 ILE B C 1
ATOM 2416 O O . ILE B 1 27 ? 16.951 34.704 62.216 1.00 26.23 18 ILE B O 1
ATOM 2421 N N . VAL B 1 28 ? 15.706 33.662 60.664 1.00 24.69 19 VAL B N 1
ATOM 2422 C CA . VAL B 1 28 ? 16.465 34.203 59.549 1.00 26.88 19 VAL B CA 1
ATOM 2423 C C . VAL B 1 28 ? 15.514 34.958 58.663 1.00 28.15 19 VAL B C 1
ATOM 2424 O O . VAL B 1 28 ? 14.296 34.700 58.677 1.00 28.35 19 VAL B O 1
ATOM 2428 N N . ASN B 1 29 ? 16.084 35.855 57.861 1.00 30.00 20 ASN B N 1
ATOM 2429 C CA . ASN B 1 29 ? 15.347 36.561 56.824 1.00 31.31 20 ASN B CA 1
ATOM 2430 C C . ASN B 1 29 ? 15.485 35.937 55.429 1.00 32.95 20 ASN B C 1
ATOM 2431 O O . ASN B 1 29 ? 14.702 36.213 54.528 1.00 34.25 20 ASN B O 1
ATOM 2436 N N . SER B 1 30 ? 16.489 35.110 55.234 1.00 32.32 21 SER B N 1
ATOM 2437 C CA . SER B 1 30 ? 16.518 34.255 54.075 1.00 32.44 21 SER B CA 1
ATOM 2438 C C . SER B 1 30 ? 17.335 33.026 54.4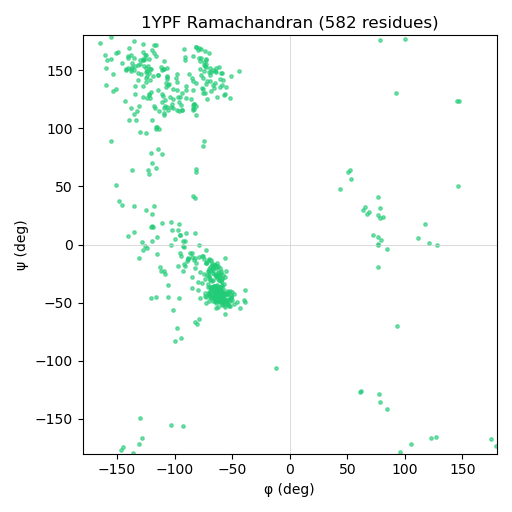11 1.00 31.65 21 SER B C 1
ATOM 2439 O O . SER B 1 30 ? 18.294 33.104 55.162 1.00 28.70 21 SER B O 1
ATOM 2442 N N . ARG B 1 31 ? 16.941 31.906 53.819 1.00 33.57 22 ARG B N 1
ATOM 2443 C CA . ARG B 1 31 ? 17.695 30.663 53.955 1.00 33.93 22 ARG B CA 1
ATOM 2444 C C . ARG B 1 31 ? 19.156 30.838 53.518 1.00 32.49 22 ARG B C 1
ATOM 2445 O O . ARG B 1 31 ? 19.975 29.975 53.759 1.00 32.38 22 ARG B O 1
ATOM 2453 N N . SER B 1 32 ? 19.498 31.949 52.876 1.00 33.15 23 SER B N 1
ATOM 2454 C CA . SER B 1 32 ? 20.890 32.187 52.500 1.00 32.08 23 SER B CA 1
ATOM 2455 C C . SER B 1 32 ? 21.768 32.540 53.709 1.00 30.09 23 SER B C 1
ATOM 2456 O O . SER B 1 32 ? 22.981 32.468 53.623 1.00 31.13 23 SER B O 1
ATOM 2459 N N . GLU B 1 33 ? 21.158 32.909 54.831 1.00 28.33 24 GLU B N 1
ATOM 2460 C CA . GLU B 1 33 ? 21.846 33.115 56.105 1.00 27.96 24 GLU B CA 1
ATOM 2461 C C . GLU B 1 33 ? 22.162 31.812 56.858 1.00 27.52 24 GLU B C 1
ATOM 2462 O O . GLU B 1 33 ? 22.705 31.863 57.982 1.00 27.08 24 GLU B O 1
ATOM 2468 N N . CYS B 1 34 ? 21.771 30.673 56.285 1.00 24.78 25 CYS B N 1
ATOM 2469 C CA . CYS B 1 34 ? 21.922 29.362 56.954 1.00 24.51 25 CYS B CA 1
ATOM 2470 C C . CYS B 1 34 ? 23.177 28.668 56.460 1.00 23.67 25 CYS B C 1
ATOM 2471 O O . CYS B 1 34 ? 23.421 28.621 55.268 1.00 25.02 25 CYS B O 1
ATOM 2474 N N . ASP B 1 35 ? 23.958 28.145 57.402 1.00 24.66 26 ASP B N 1
ATOM 2475 C CA . ASP B 1 35 ? 25.256 27.519 57.128 1.00 23.34 26 ASP B CA 1
ATOM 2476 C C . ASP B 1 35 ? 25.142 25.983 57.262 1.00 21.17 26 ASP B C 1
ATOM 2477 O O . ASP B 1 35 ? 24.831 25.447 58.332 1.00 19.77 26 ASP B O 1
ATOM 2482 N N . THR B 1 36 ? 25.399 25.303 56.166 1.00 20.40 27 THR B N 1
ATOM 2483 C CA . THR B 1 36 ? 25.229 23.823 56.081 1.00 21.09 27 THR B CA 1
ATOM 2484 C C . THR B 1 36 ? 26.547 23.061 56.229 1.00 20.74 27 THR B C 1
ATOM 2485 O O . THR B 1 36 ? 26.587 21.826 56.120 1.00 20.77 27 THR B O 1
ATOM 2489 N N . THR B 1 37 ? 27.629 23.787 56.505 1.00 20.10 28 THR B N 1
ATOM 2490 C CA . THR B 1 37 ? 28.948 23.166 56.606 1.00 20.50 28 THR B CA 1
ATOM 2491 C C . THR B 1 37 ? 29.070 22.168 57.761 1.00 20.39 28 THR B C 1
ATOM 2492 O O . THR B 1 37 ? 28.380 22.261 58.787 1.00 18.46 28 THR B O 1
ATOM 2496 N N . VAL B 1 38 ? 29.961 21.198 57.574 1.00 22.27 29 VAL B N 1
ATOM 2497 C CA . VAL B 1 38 ? 30.292 20.253 58.629 1.00 21.79 29 VAL B CA 1
ATOM 2498 C C . VAL B 1 38 ? 31.807 19.954 58.625 1.00 21.93 29 VAL B C 1
ATOM 2499 O O . VAL B 1 38 ? 32.469 20.014 57.586 1.00 22.03 29 VAL B O 1
ATOM 2503 N N . THR B 1 39 ? 32.340 19.618 59.785 1.00 22.20 30 THR B N 1
ATOM 2504 C CA . THR B 1 39 ? 33.709 19.112 59.860 1.00 22.70 30 THR B CA 1
ATOM 2505 C C . THR B 1 39 ? 33.773 17.614 60.143 1.00 22.17 30 THR B C 1
ATOM 2506 O O . THR B 1 39 ? 32.956 17.063 60.864 1.00 23.52 30 THR B O 1
ATOM 2510 N N . LEU B 1 40 ? 34.765 16.978 59.545 1.00 22.07 31 LEU B N 1
ATOM 2511 C CA . LEU B 1 40 ? 35.067 15.566 59.766 1.00 21.30 31 LEU B CA 1
ATOM 2512 C C . LEU B 1 40 ? 36.593 15.531 59.817 1.00 21.56 31 LEU B C 1
ATOM 2513 O O . LEU B 1 40 ? 37.292 15.759 58.812 1.00 22.47 31 LEU B O 1
ATOM 2518 N N . GLY B 1 41 ? 37.083 15.333 61.028 1.00 21.58 32 GLY B N 1
ATOM 2519 C CA . GLY B 1 41 ? 38.505 15.235 61.301 1.00 23.89 32 GLY B CA 1
ATOM 2520 C C . GLY B 1 41 ? 39.067 16.628 61.293 1.00 24.87 32 GLY B C 1
ATOM 2521 O O . GLY B 1 41 ? 38.523 17.539 61.955 1.00 26.10 32 GLY B O 1
ATOM 2522 N N . LYS B 1 42 ? 40.123 16.805 60.517 1.00 25.27 33 LYS B N 1
ATOM 2523 C CA . LYS B 1 42 ? 40.825 18.090 60.443 1.00 26.11 33 LYS B CA 1
ATOM 2524 C C . LYS B 1 42 ? 40.382 18.936 59.251 1.00 26.21 33 LYS B C 1
ATOM 2525 O O . LYS B 1 42 ? 41.054 19.915 58.953 1.00 27.08 33 LYS B O 1
ATOM 2531 N N . HIS B 1 43 ? 39.276 18.577 58.584 1.00 24.50 34 HIS B N 1
ATOM 2532 C CA . HIS B 1 43 ? 38.810 19.254 57.357 1.00 23.92 34 HIS B CA 1
ATOM 2533 C C . HIS B 1 43 ? 37.302 19.655 57.452 1.00 24.21 34 HIS B C 1
ATOM 2534 O O . HIS B 1 43 ? 36.508 18.983 58.132 1.00 21.80 34 HIS B O 1
ATOM 2541 N N . LYS B 1 44 ? 36.968 20.784 56.824 1.00 23.76 35 LYS B N 1
ATOM 2542 C CA . LYS B 1 44 ? 35.592 21.302 56.730 1.00 23.50 35 LYS B CA 1
ATOM 2543 C C . LYS B 1 44 ? 35.055 21.115 55.323 1.00 22.39 35 LYS B C 1
ATOM 2544 O O . LYS B 1 44 ? 35.776 21.305 54.327 1.00 21.52 35 LYS B O 1
ATOM 2550 N N . PHE B 1 45 ? 33.770 20.779 55.223 1.00 21.45 36 PHE B N 1
ATOM 2551 C CA . PHE B 1 45 ? 33.164 20.489 53.908 1.00 20.41 36 PHE B CA 1
ATOM 2552 C C . PHE B 1 45 ? 31.879 21.267 53.733 1.00 20.15 36 PHE B C 1
ATOM 2553 O O . PHE B 1 45 ? 31.261 21.681 54.720 1.00 18.98 36 PHE B O 1
ATOM 2561 N N . LYS B 1 46 ? 31.466 21.451 52.482 1.00 20.67 37 LYS B N 1
ATOM 2562 C CA . LYS B 1 46 ? 30.264 22.275 52.195 1.00 21.71 37 LYS B CA 1
ATOM 2563 C C . LYS B 1 46 ? 28.925 21.696 52.674 1.00 20.73 37 LYS B C 1
ATOM 2564 O O . LYS B 1 46 ? 27.989 22.449 53.013 1.00 21.07 37 LYS B O 1
ATOM 2570 N N . LEU B 1 47 ? 28.841 20.368 52.675 1.00 19.40 38 LEU B N 1
ATOM 2571 C CA . LEU B 1 47 ? 27.625 19.625 53.002 1.00 19.33 38 LEU B CA 1
ATOM 2572 C C . LEU B 1 47 ? 27.950 18.372 53.802 1.00 17.76 38 LEU B C 1
ATOM 2573 O O . LEU B 1 47 ? 29.011 17.778 53.600 1.00 18.92 38 LEU B O 1
ATOM 2578 N N . PRO B 1 48 ? 27.001 17.926 54.666 1.00 17.05 39 PRO B N 1
ATOM 2579 C CA . PRO B 1 48 ? 27.099 16.641 55.369 1.00 17.93 39 PRO B CA 1
ATOM 2580 C C . PRO B 1 48 ? 26.644 15.457 54.545 1.00 17.98 39 PRO B C 1
ATOM 2581 O O . PRO B 1 48 ? 25.951 14.567 55.078 1.00 18.40 39 PRO B O 1
ATOM 2585 N N . VAL B 1 49 ? 26.989 15.456 53.246 1.00 17.01 40 VAL B N 1
ATOM 2586 C CA . VAL B 1 49 ? 26.716 14.336 52.360 1.00 19.02 40 VAL B CA 1
ATOM 2587 C C . VAL B 1 49 ? 27.973 13.874 51.623 1.00 20.17 40 VAL B C 1
ATOM 2588 O O . VAL B 1 49 ? 28.950 14.638 51.481 1.00 21.71 40 VAL B O 1
ATOM 2592 N N . VAL B 1 50 ? 27.921 12.627 51.155 1.00 20.05 41 VAL B N 1
ATOM 2593 C CA . VAL B 1 50 ? 29.041 11.989 50.448 1.00 20.59 41 VAL B CA 1
ATOM 2594 C C . VAL B 1 50 ? 28.515 10.903 49.500 1.00 20.30 41 VAL B C 1
ATOM 2595 O O . VAL B 1 50 ? 27.674 10.078 49.923 1.00 21.26 41 VAL B O 1
ATOM 2599 N N . PRO B 1 51 ? 28.985 10.902 48.215 1.00 19.58 42 PRO B N 1
ATOM 2600 C CA . PRO B 1 51 ? 28.575 9.818 47.322 1.00 20.61 42 PRO B CA 1
ATOM 2601 C C . PRO B 1 51 ? 29.029 8.464 47.833 1.00 19.56 42 PRO B C 1
ATOM 2602 O O . PRO B 1 51 ? 30.045 8.361 48.534 1.00 19.47 42 PRO B O 1
ATOM 2606 N N . ALA B 1 52 ? 28.272 7.442 47.454 1.00 19.46 43 ALA B N 1
ATOM 2607 C CA . ALA B 1 52 ? 28.624 6.067 47.774 1.00 21.92 43 ALA B CA 1
ATOM 2608 C C . ALA B 1 52 ? 29.966 5.720 47.159 1.00 22.38 43 ALA B C 1
ATOM 2609 O O . ALA B 1 52 ? 30.251 6.076 45.992 1.00 23.00 43 ALA B O 1
ATOM 2611 N N . ASN B 1 53 ? 30.812 5.052 47.946 1.00 22.36 44 ASN B N 1
ATOM 2612 C CA . ASN B 1 53 ? 32.159 4.667 47.470 1.00 24.34 44 ASN B CA 1
ATOM 2613 C C . ASN B 1 53 ? 32.143 3.381 46.609 1.00 25.15 44 ASN B C 1
ATOM 2614 O O . ASN B 1 53 ? 32.709 2.341 46.980 1.00 24.26 44 ASN B O 1
ATOM 2619 N N . MET B 1 54 ? 31.442 3.481 45.486 1.00 27.92 45 MET B N 1
ATOM 2620 C CA . MET B 1 54 ? 31.239 2.410 44.517 1.00 30.89 45 MET B CA 1
ATOM 2621 C C . MET B 1 54 ? 31.530 2.929 43.115 1.00 31.34 45 MET B C 1
ATOM 2622 O O . MET B 1 54 ? 31.228 4.084 42.794 1.00 29.15 45 MET B O 1
ATOM 2627 N N . GLN B 1 55 ? 32.040 2.044 42.255 1.00 32.27 46 GLN B N 1
ATOM 2628 C CA . GLN B 1 55 ? 32.473 2.439 40.907 1.00 32.70 46 GLN B CA 1
ATOM 2629 C C . GLN B 1 55 ? 31.305 2.809 39.974 1.00 31.45 46 GLN B C 1
ATOM 2630 O O . GLN B 1 55 ? 31.514 3.405 38.926 1.00 32.86 46 GLN B O 1
ATOM 2636 N N . THR B 1 56 ? 30.078 2.481 40.360 1.00 31.31 47 THR B N 1
ATOM 2637 C CA . THR B 1 56 ? 28.901 2.930 39.632 1.00 31.00 47 THR B CA 1
ATOM 2638 C C . THR B 1 56 ? 28.469 4.367 40.001 1.00 30.43 47 THR B C 1
ATOM 2639 O O . THR B 1 56 ? 27.617 4.944 39.317 1.00 29.79 47 THR B O 1
ATOM 2643 N N . ILE B 1 57 ? 29.054 4.924 41.074 1.00 28.93 48 ILE B N 1
ATOM 2644 C CA . ILE B 1 57 ? 28.682 6.241 41.606 1.00 28.34 48 ILE B CA 1
ATOM 2645 C C . ILE B 1 57 ? 29.845 7.245 41.506 1.00 28.00 48 ILE B C 1
ATOM 2646 O O . ILE B 1 57 ? 29.669 8.377 41.050 1.00 28.86 48 ILE B O 1
ATOM 2651 N N . ILE B 1 58 ? 31.051 6.838 41.877 1.00 28.38 49 ILE B N 1
ATOM 2652 C CA . ILE B 1 58 ? 32.176 7.749 41.849 1.00 28.84 49 ILE B CA 1
ATOM 2653 C C . ILE B 1 58 ? 33.301 7.231 40.923 1.00 28.80 49 ILE B C 1
ATOM 2654 O O . ILE B 1 58 ? 33.417 6.025 40.660 1.00 26.44 49 ILE B O 1
ATOM 2659 N N . ASP B 1 59 ? 34.049 8.177 40.368 1.00 29.02 50 ASP B N 1
ATOM 2660 C CA . ASP B 1 59 ? 35.308 7.915 39.688 1.00 30.31 50 ASP B CA 1
ATOM 2661 C C . ASP B 1 59 ? 36.254 9.082 39.907 1.00 30.54 50 ASP B C 1
ATOM 2662 O O . ASP B 1 59 ? 35.935 10.005 40.632 1.00 30.73 50 ASP B O 1
ATOM 2667 N N . GLU B 1 60 ? 37.428 9.024 39.299 1.00 31.32 51 GLU B N 1
ATOM 2668 C CA . GLU B 1 60 ? 38.492 9.927 39.684 1.00 32.75 51 GLU B CA 1
ATOM 2669 C C . GLU B 1 60 ? 38.221 11.349 39.161 1.00 32.00 51 GLU B C 1
ATOM 2670 O O . GLU B 1 60 ? 38.654 12.324 39.749 1.00 29.63 51 GLU B O 1
ATOM 2676 N N . ARG B 1 61 ? 37.457 11.455 38.083 1.00 33.06 52 ARG B N 1
ATOM 2677 C CA . ARG B 1 61 ? 36.992 12.748 37.587 1.00 34.38 52 ARG B CA 1
ATOM 2678 C C . ARG B 1 61 ? 36.064 13.433 38.581 1.00 31.11 52 ARG B C 1
ATOM 2679 O O . ARG B 1 61 ? 36.182 14.610 38.839 1.00 27.18 52 ARG B O 1
ATOM 2687 N N . ILE B 1 62 ? 35.124 12.672 39.118 1.00 29.50 53 ILE B N 1
ATOM 2688 C CA . ILE B 1 62 ? 34.159 13.215 40.052 1.00 28.83 53 ILE B CA 1
ATOM 2689 C C . ILE B 1 62 ? 34.839 13.549 41.372 1.00 27.61 53 ILE B C 1
ATOM 2690 O O . ILE B 1 62 ? 34.604 14.590 41.954 1.00 26.55 53 ILE B O 1
ATOM 2695 N N . ALA B 1 63 ? 35.688 12.641 41.833 1.00 26.83 54 ALA B N 1
ATOM 2696 C CA . ALA B 1 63 ? 36.471 12.865 43.045 1.00 25.58 54 ALA B CA 1
ATOM 2697 C C . ALA B 1 63 ? 37.259 14.187 42.974 1.00 24.55 54 ALA B C 1
ATOM 2698 O O . ALA B 1 63 ? 37.272 14.983 43.897 1.00 21.96 54 ALA B O 1
ATOM 2700 N N . THR B 1 64 ? 37.933 14.403 41.854 1.00 26.08 55 THR B N 1
ATOM 2701 C CA . THR B 1 64 ? 38.712 15.637 41.652 1.00 26.78 55 THR B CA 1
ATOM 2702 C C . THR B 1 64 ? 37.802 16.903 41.724 1.00 26.07 55 THR B C 1
ATOM 2703 O O . THR B 1 64 ? 38.091 17.866 42.472 1.00 26.26 55 THR B O 1
ATOM 2707 N N . TYR B 1 65 ? 36.672 16.851 41.023 1.00 26.57 56 TYR B N 1
ATOM 2708 C CA . TYR B 1 65 ? 35.663 17.932 41.083 1.00 26.07 56 TYR B CA 1
ATOM 2709 C C . TYR B 1 65 ? 35.180 18.240 42.510 1.00 24.93 56 TYR B C 1
ATOM 2710 O O . TYR B 1 65 ? 35.119 19.390 42.914 1.00 23.29 56 TYR B O 1
ATOM 2719 N N . LEU B 1 66 ? 34.806 17.203 43.259 1.00 25.02 57 LEU B N 1
ATOM 2720 C CA . LEU B 1 66 ? 34.312 17.388 44.624 1.00 23.04 57 LEU B CA 1
ATOM 2721 C C . LEU B 1 66 ? 35.397 17.987 45.521 1.00 22.42 57 LEU B C 1
ATOM 2722 O O . LEU B 1 66 ? 35.138 18.923 46.287 1.00 22.00 57 LEU B O 1
ATOM 2727 N N . ALA B 1 67 ? 36.604 17.428 45.454 1.00 22.29 58 ALA B N 1
ATOM 2728 C CA . ALA B 1 67 ? 37.698 17.899 46.283 1.00 23.14 58 ALA B CA 1
ATOM 2729 C C . ALA B 1 67 ? 38.072 19.368 45.999 1.00 23.82 58 ALA B C 1
ATOM 2730 O O . ALA B 1 67 ? 38.288 20.141 46.940 1.00 22.86 58 ALA B O 1
ATOM 2732 N N . GLU B 1 68 ? 38.132 19.738 44.720 1.00 24.81 59 GLU B N 1
ATOM 2733 C CA . GLU B 1 68 ? 38.437 21.133 44.294 1.00 27.14 59 GLU B CA 1
ATOM 2734 C C . GLU B 1 68 ? 37.426 22.133 44.813 1.00 27.32 59 GLU B C 1
ATOM 2735 O O . GLU B 1 68 ? 37.759 23.299 44.980 1.00 27.25 59 GLU B O 1
ATOM 2741 N N . ASN B 1 69 ? 36.201 21.658 45.069 1.00 26.95 60 ASN B N 1
ATOM 2742 C CA . ASN B 1 69 ? 35.080 22.478 45.522 1.00 26.64 60 ASN B CA 1
ATOM 2743 C C . ASN B 1 69 ? 34.631 22.238 46.968 1.00 26.39 60 ASN B C 1
ATOM 2744 O O . ASN B 1 69 ? 33.545 22.686 47.365 1.00 27.35 60 ASN B O 1
ATOM 2749 N N . ASN B 1 70 ? 35.503 21.627 47.767 1.00 24.83 61 ASN B N 1
ATOM 2750 C CA . ASN B 1 70 ? 35.330 21.470 49.232 1.00 25.04 61 ASN B CA 1
ATOM 2751 C C . ASN B 1 70 ? 34.134 20.623 49.664 1.00 23.06 61 ASN B C 1
ATOM 2752 O O . ASN B 1 70 ? 33.591 20.831 50.743 1.00 24.87 61 ASN B O 1
ATOM 2757 N N . TYR B 1 71 ? 33.767 19.668 48.818 1.00 22.60 62 TYR B N 1
ATOM 2758 C CA . TYR B 1 71 ? 32.820 18.595 49.129 1.00 21.72 62 TYR B CA 1
ATOM 2759 C C . TYR B 1 71 ? 33.639 17.338 49.485 1.00 22.78 62 TYR B C 1
ATOM 2760 O O . TYR B 1 71 ? 34.721 17.061 48.871 1.00 22.89 62 TYR B O 1
ATOM 2769 N N . PHE B 1 72 ? 33.128 16.577 50.455 1.00 22.40 63 PHE B N 1
ATOM 2770 C CA . PHE B 1 72 ? 33.752 15.331 50.909 1.00 20.69 63 PHE B CA 1
ATOM 2771 C C . PHE B 1 72 ? 33.494 14.213 49.870 1.00 21.47 63 PHE B C 1
ATOM 2772 O O . PHE B 1 72 ? 32.462 14.183 49.184 1.00 21.13 63 PHE B O 1
ATOM 2780 N N . TYR B 1 73 ? 34.484 13.337 49.680 1.00 20.00 64 TYR B N 1
ATOM 2781 C CA . TYR B 1 73 ? 34.316 12.176 48.802 1.00 19.59 64 TYR B CA 1
ATOM 2782 C C . TYR B 1 73 ? 35.139 11.013 49.439 1.00 18.97 64 TYR B C 1
ATOM 2783 O O . TYR B 1 73 ? 36.042 11.232 50.238 1.00 17.61 64 TYR B O 1
ATOM 2792 N N . ILE B 1 74 ? 34.745 9.805 49.098 1.00 20.48 65 ILE B N 1
ATOM 2793 C CA . ILE B 1 74 ? 35.491 8.574 49.397 1.00 20.04 65 ILE B CA 1
ATOM 2794 C C . ILE B 1 74 ? 35.572 7.778 48.059 1.00 20.09 65 ILE B C 1
ATOM 2795 O O . ILE B 1 74 ? 34.535 7.378 47.488 1.00 19.97 65 ILE B O 1
ATOM 2800 N N . MET B 1 75 ? 36.797 7.542 47.575 1.00 20.50 66 MET B N 1
ATOM 2801 C CA . MET B 1 75 ? 36.979 6.745 46.343 1.00 22.53 66 MET B CA 1
ATOM 2802 C C . MET B 1 75 ? 36.714 5.268 46.599 1.00 22.20 66 MET B C 1
ATOM 2803 O O . MET B 1 75 ? 36.851 4.788 47.720 1.00 21.28 66 MET B O 1
ATOM 2808 N N . HIS B 1 76 ? 36.302 4.570 45.552 1.00 24.51 67 HIS B N 1
ATOM 2809 C CA . HIS B 1 76 ? 36.102 3.136 45.609 1.00 25.04 67 HIS B CA 1
ATOM 2810 C C . HIS B 1 76 ? 37.444 2.399 45.431 1.00 26.60 67 HIS B C 1
ATOM 2811 O O . HIS B 1 76 ? 38.448 3.019 45.094 1.00 24.79 67 HIS B O 1
ATOM 2818 N N . ARG B 1 77 ? 37.450 1.084 45.659 1.00 27.87 68 ARG B N 1
ATOM 2819 C CA . ARG B 1 77 ? 38.684 0.277 45.551 1.00 30.83 68 ARG B CA 1
ATOM 2820 C C . ARG B 1 77 ? 38.597 -0.830 44.513 1.00 32.49 68 ARG B C 1
ATOM 2821 O O . ARG B 1 77 ? 39.283 -1.837 44.625 1.00 32.84 68 ARG B O 1
ATOM 2829 N N . PHE B 1 78 ? 37.745 -0.638 43.515 1.00 35.66 69 PHE B N 1
ATOM 2830 C CA . PHE B 1 78 ? 37.784 -1.399 42.264 1.00 36.30 69 PHE B CA 1
ATOM 2831 C C . PHE B 1 78 ? 39.025 -0.908 41.504 1.00 37.37 69 PHE B C 1
ATOM 2832 O O . PHE B 1 78 ? 39.360 0.264 41.546 1.00 38.45 69 PHE B O 1
ATOM 2840 N N . GLN B 1 79 ? 39.750 -1.797 40.851 1.00 38.44 70 GLN B N 1
ATOM 2841 C CA . GLN B 1 79 ? 41.088 -1.426 40.320 1.00 39.23 70 GLN B CA 1
ATOM 2842 C C . GLN B 1 79 ? 42.030 -0.823 41.386 1.00 37.60 70 GLN B C 1
ATOM 2843 O O . GLN B 1 79 ? 42.585 0.263 41.218 1.00 37.40 70 GLN B O 1
ATOM 2849 N N . PRO B 1 80 ? 42.255 -1.565 42.479 1.00 36.58 71 PRO B N 1
ATOM 2850 C CA . PRO B 1 80 ? 43.010 -1.120 43.643 1.00 35.76 71 PRO B CA 1
ATOM 2851 C C . PRO B 1 80 ? 44.458 -0.749 43.359 1.00 34.15 71 PRO B C 1
ATOM 2852 O O . PRO B 1 80 ? 45.075 -0.009 44.141 1.00 29.86 71 PRO B O 1
ATOM 2856 N N . GLU B 1 81 ? 44.999 -1.248 42.243 1.00 34.81 72 GLU B N 1
ATOM 2857 C CA . GLU B 1 81 ? 46.373 -0.924 41.868 1.00 35.84 72 GLU B CA 1
ATOM 2858 C C . GLU B 1 81 ? 46.553 0.553 41.467 1.00 35.27 72 GLU B C 1
ATOM 2859 O O . GLU B 1 81 ? 47.668 1.036 41.385 1.00 34.63 72 GLU B O 1
ATOM 2865 N N . LYS B 1 82 ? 45.453 1.260 41.244 1.00 34.83 73 LYS B N 1
ATOM 2866 C CA . LYS B 1 82 ? 45.507 2.676 40.858 1.00 34.92 73 LYS B CA 1
ATOM 2867 C C . LYS B 1 82 ? 45.615 3.646 42.054 1.00 33.71 73 LYS B C 1
ATOM 2868 O O . LYS B 1 82 ? 45.909 4.839 41.873 1.00 32.62 73 LYS B O 1
ATOM 2874 N N . ARG B 1 83 ? 45.424 3.130 43.271 1.00 33.10 74 ARG B N 1
ATOM 2875 C CA . ARG B 1 83 ? 45.297 3.977 44.477 1.00 32.53 74 ARG B CA 1
ATOM 2876 C C . ARG B 1 83 ? 46.526 4.777 44.838 1.00 32.00 74 ARG B C 1
ATOM 2877 O O . ARG B 1 83 ? 46.418 5.929 45.248 1.00 30.78 74 ARG B O 1
ATOM 2885 N N . ILE B 1 84 ? 47.717 4.193 44.742 1.00 32.26 75 ILE B N 1
ATOM 2886 C CA . ILE B 1 84 ? 48.884 4.919 45.247 1.00 32.83 75 ILE B CA 1
ATOM 2887 C C . ILE B 1 84 ? 49.159 6.187 44.404 1.00 32.55 75 ILE B C 1
ATOM 2888 O O . ILE B 1 84 ? 49.531 7.239 44.931 1.00 32.47 75 ILE B O 1
ATOM 2893 N N . SER B 1 85 ? 48.961 6.071 43.101 1.00 32.10 76 SER B N 1
ATOM 2894 C CA . SER B 1 85 ? 49.170 7.208 42.200 1.00 32.69 76 SER B CA 1
ATOM 2895 C C . SER B 1 85 ? 48.000 8.194 42.305 1.00 31.58 76 SER B C 1
ATOM 2896 O O . SER B 1 85 ? 48.202 9.387 42.168 1.00 32.33 76 SER B O 1
ATOM 2899 N N . PHE B 1 86 ? 46.783 7.695 42.549 1.00 30.69 77 PHE B N 1
ATOM 2900 C CA . PHE B 1 86 ? 45.654 8.581 42.906 1.00 28.69 77 PHE B CA 1
ATOM 2901 C C . PHE B 1 86 ? 46.013 9.482 44.081 1.00 28.03 77 PHE B C 1
ATOM 2902 O O . PHE B 1 86 ? 45.844 10.695 44.014 1.00 28.95 77 PHE B O 1
ATOM 2910 N N . ILE B 1 87 ? 46.483 8.880 45.163 1.00 26.62 78 ILE B N 1
ATOM 2911 C CA . ILE B 1 87 ? 46.871 9.602 46.370 1.00 27.51 78 ILE B CA 1
ATOM 2912 C C . ILE B 1 87 ? 47.919 10.635 45.993 1.00 27.81 78 ILE B C 1
ATOM 2913 O O . ILE B 1 87 ? 47.786 11.822 46.329 1.00 24.90 78 ILE B O 1
ATOM 2918 N N . ARG B 1 88 ? 48.979 10.169 45.327 1.00 28.60 79 ARG B N 1
ATOM 2919 C CA . ARG B 1 88 ? 50.030 11.044 44.862 1.00 30.30 79 ARG B CA 1
ATOM 2920 C C . ARG B 1 88 ? 49.504 12.208 44.062 1.00 29.20 79 ARG B C 1
ATOM 2921 O O . ARG B 1 88 ? 49.823 13.356 44.345 1.00 29.41 79 ARG B O 1
ATOM 2929 N N . ASP B 1 89 ? 48.710 11.909 43.052 1.00 29.01 80 ASP B N 1
ATOM 2930 C CA . ASP B 1 89 ? 48.227 12.956 42.144 1.00 29.56 80 ASP B CA 1
ATOM 2931 C C . ASP B 1 89 ? 47.267 13.950 42.831 1.00 29.14 80 ASP B C 1
ATOM 2932 O O . ASP B 1 89 ? 47.315 15.149 42.558 1.00 28.55 80 ASP B O 1
ATOM 2937 N N . MET B 1 90 ? 46.400 13.476 43.731 1.00 27.76 81 MET B N 1
ATOM 2938 C CA . MET B 1 90 ? 45.562 14.415 44.500 1.00 26.42 81 MET B CA 1
ATOM 2939 C C . MET B 1 90 ? 46.363 15.345 45.426 1.00 25.54 81 MET B C 1
ATOM 2940 O O . MET B 1 90 ? 46.159 16.573 45.452 1.00 24.10 81 MET B O 1
ATOM 2945 N N . GLN B 1 91 ? 47.282 14.781 46.192 1.00 24.30 82 GLN B N 1
ATOM 2946 C CA . GLN B 1 91 ? 47.974 15.556 47.196 1.00 26.22 82 GLN B CA 1
ATOM 2947 C C . GLN B 1 91 ? 48.929 16.550 46.505 1.00 26.69 82 GLN B C 1
ATOM 2948 O O . GLN B 1 91 ? 49.170 17.629 47.034 1.00 25.97 82 GLN B O 1
ATOM 2954 N N . SER B 1 92 ? 49.407 16.194 45.310 1.00 27.57 83 SER B N 1
ATOM 2955 C CA . SER B 1 92 ? 50.280 17.095 44.515 1.00 27.87 83 SER B CA 1
ATOM 2956 C C . SER B 1 92 ? 49.489 18.276 43.911 1.00 28.12 83 SER B C 1
ATOM 2957 O O . SER B 1 92 ? 50.072 19.292 43.510 1.00 26.95 83 SER B O 1
ATOM 2960 N N . ARG B 1 93 ? 48.162 18.154 43.901 1.00 28.42 84 ARG B N 1
ATOM 2961 C CA . ARG B 1 93 ? 47.261 19.227 43.479 1.00 28.57 84 ARG B CA 1
ATOM 2962 C C . ARG B 1 93 ? 46.621 19.939 44.673 1.00 27.77 84 ARG B C 1
ATOM 2963 O O . ARG B 1 93 ? 45.710 20.766 44.527 1.00 27.39 84 ARG B O 1
ATOM 2971 N N . GLY B 1 94 ? 47.142 19.672 45.857 1.00 27.92 85 GLY B N 1
ATOM 2972 C CA . GLY B 1 94 ? 46.622 20.273 47.085 1.00 28.08 85 GLY B CA 1
ATOM 2973 C C . GLY B 1 94 ? 45.216 19.812 47.465 1.00 28.03 85 GLY B C 1
ATOM 2974 O O . GLY B 1 94 ? 44.481 20.545 48.139 1.00 28.94 85 GLY B O 1
ATOM 2975 N N . LEU B 1 95 ? 44.832 18.611 47.032 1.00 27.27 86 LEU B N 1
ATOM 2976 C CA . LEU B 1 95 ? 43.497 18.081 47.272 1.00 24.96 86 LEU B CA 1
ATOM 2977 C C . LEU B 1 95 ? 43.568 16.888 48.249 1.00 24.90 86 LEU B C 1
ATOM 2978 O O . LEU B 1 95 ? 44.587 16.157 48.349 1.00 24.24 86 LEU B O 1
ATOM 2983 N N . ILE B 1 96 ? 42.466 16.692 48.956 1.00 26.24 87 ILE B N 1
ATOM 2984 C CA . ILE B 1 96 ? 42.323 15.582 49.917 1.00 25.03 87 ILE B CA 1
ATOM 2985 C C . ILE B 1 96 ? 42.354 14.274 49.153 1.00 23.27 87 ILE B C 1
ATOM 2986 O O . ILE B 1 96 ? 41.712 14.127 48.096 1.00 21.83 87 ILE B O 1
ATOM 2991 N N . ALA B 1 97 ? 43.125 13.320 49.681 1.00 24.07 88 ALA B N 1
ATOM 2992 C CA . ALA B 1 97 ? 43.132 11.930 49.215 1.00 22.14 88 ALA B CA 1
ATOM 2993 C C . ALA B 1 97 ? 42.299 11.097 50.191 1.00 20.39 88 ALA B C 1
ATOM 2994 O O . ALA B 1 97 ? 42.624 11.033 51.379 1.00 18.34 88 ALA B O 1
ATOM 2996 N N . SER B 1 98 ? 41.212 10.503 49.701 1.00 20.33 89 SER B N 1
ATOM 2997 C CA . SER B 1 98 ? 40.279 9.732 50.565 1.00 20.43 89 SER B CA 1
ATOM 2998 C C . SER B 1 98 ? 39.984 8.426 49.834 1.00 21.22 89 SER B C 1
ATOM 2999 O O . SER B 1 98 ? 39.327 8.415 48.780 1.00 22.20 89 SER B O 1
ATOM 3002 N N . ILE B 1 99 ? 40.556 7.327 50.354 1.00 21.67 90 ILE B N 1
ATOM 3003 C CA . ILE B 1 99 ? 40.501 6.037 49.676 1.00 22.04 90 ILE B CA 1
ATOM 3004 C C . ILE B 1 99 ? 39.717 4.969 50.477 1.00 22.06 90 ILE B C 1
ATOM 3005 O O . ILE B 1 99 ? 39.351 5.175 51.653 1.00 21.30 90 ILE B O 1
ATOM 3010 N N . SER B 1 100 ? 39.493 3.826 49.815 1.00 22.73 91 SER B N 1
ATOM 3011 C CA . SER B 1 100 ? 38.923 2.637 50.445 1.00 23.58 91 SER B CA 1
ATOM 3012 C C . SER B 1 100 ? 39.946 1.481 50.480 1.00 24.90 91 SER B C 1
ATOM 3013 O O . SER B 1 100 ? 40.797 1.343 49.570 1.00 24.08 91 SER B O 1
ATOM 3016 N N . VAL B 1 101 ? 39.878 0.682 51.551 1.00 25.97 92 VAL B N 1
ATOM 3017 C CA . VAL B 1 101 ? 40.675 -0.553 51.666 1.00 25.73 92 VAL B CA 1
ATOM 3018 C C . VAL B 1 101 ? 39.816 -1.730 52.164 1.00 26.34 92 VAL B C 1
ATOM 3019 O O . VAL B 1 101 ? 38.778 -1.547 52.828 1.00 25.25 92 VAL B O 1
ATOM 3023 N N . GLY B 1 102 ? 40.233 -2.940 51.806 1.00 26.95 93 GLY B N 1
ATOM 3024 C CA . GLY B 1 102 ? 39.696 -4.156 52.415 1.00 27.60 93 GLY B CA 1
ATOM 3025 C C . GLY B 1 102 ? 40.523 -4.637 53.616 1.00 27.58 93 GLY B C 1
ATOM 3026 O O . GLY B 1 102 ? 41.221 -3.868 54.257 1.00 27.03 93 GLY B O 1
ATOM 3027 N N . VAL B 1 103 ? 40.434 -5.936 53.913 1.00 29.01 94 VAL B N 1
ATOM 3028 C CA . VAL B 1 103 ? 41.006 -6.510 55.150 1.00 29.64 94 VAL B CA 1
ATOM 3029 C C . VAL B 1 103 ? 41.981 -7.693 54.935 1.00 30.57 94 VAL B C 1
ATOM 3030 O O . VAL B 1 103 ? 42.533 -8.220 55.919 1.00 28.76 94 VAL B O 1
ATOM 3034 N N . LYS B 1 104 ? 42.181 -8.079 53.670 1.00 31.31 95 LYS B N 1
ATOM 3035 C CA . LYS B 1 104 ? 43.051 -9.199 53.299 1.00 33.71 95 LYS B CA 1
ATOM 3036 C C . LYS B 1 104 ? 44.537 -8.882 53.429 1.00 33.74 95 LYS B C 1
ATOM 3037 O O . LYS B 1 104 ? 44.953 -7.732 53.568 1.00 30.63 95 LYS B O 1
ATOM 3043 N N . GLU B 1 105 ? 45.349 -9.942 53.370 1.00 34.92 96 GLU B N 1
ATOM 3044 C CA . GLU B 1 105 ? 46.774 -9.824 53.550 1.00 34.54 96 GLU B CA 1
ATOM 3045 C C . GLU B 1 105 ? 47.383 -8.758 52.666 1.00 32.54 96 GLU B C 1
ATOM 3046 O O . GLU B 1 105 ? 48.196 -7.972 53.118 1.00 30.42 96 GLU B O 1
ATOM 3052 N N . ASP B 1 106 ? 47.009 -8.736 51.392 1.00 33.47 97 ASP B N 1
ATOM 3053 C CA . ASP B 1 106 ? 47.655 -7.806 50.472 1.00 33.66 97 ASP B CA 1
ATOM 3054 C C . ASP B 1 106 ? 47.432 -6.369 50.894 1.00 32.17 97 ASP B C 1
ATOM 3055 O O . ASP B 1 106 ? 48.263 -5.518 50.603 1.00 32.06 97 ASP B O 1
ATOM 3060 N N . GLU B 1 107 ? 46.322 -6.103 51.579 1.00 30.80 98 GLU B N 1
ATOM 3061 C CA . GLU B 1 107 ? 46.068 -4.734 52.092 1.00 31.70 98 GLU B CA 1
ATOM 3062 C C . GLU B 1 107 ? 46.995 -4.341 53.234 1.00 30.81 98 GLU B C 1
ATOM 3063 O O . GLU B 1 107 ? 47.248 -3.166 53.419 1.00 30.67 98 GLU B O 1
ATOM 3069 N N . TYR B 1 108 ? 47.506 -5.307 54.004 1.00 31.24 99 TYR B N 1
ATOM 3070 C CA . TYR B 1 108 ? 48.507 -5.014 55.044 1.00 31.17 99 TYR B CA 1
ATOM 3071 C C . TYR B 1 108 ? 49.780 -4.517 54.373 1.00 32.09 99 TYR B C 1
ATOM 3072 O O . TYR B 1 108 ? 50.470 -3.634 54.898 1.00 30.19 99 TYR B O 1
ATOM 3081 N N . GLU B 1 109 ? 50.070 -5.090 53.204 1.00 33.73 100 GLU B N 1
ATOM 3082 C CA . GLU B 1 109 ? 51.261 -4.735 52.448 1.00 33.55 100 GLU B CA 1
ATOM 3083 C C . GLU B 1 109 ? 51.077 -3.349 51.838 1.00 32.30 100 GLU B C 1
ATOM 3084 O O . GLU B 1 109 ? 51.956 -2.508 51.974 1.00 30.28 100 GLU B O 1
ATOM 3090 N N . PHE B 1 110 ? 49.938 -3.150 51.168 1.00 33.77 101 PHE B N 1
ATOM 3091 C CA . PHE B 1 110 ? 49.523 -1.835 50.637 1.00 32.51 101 PHE B CA 1
ATOM 3092 C C . PHE B 1 110 ? 49.788 -0.719 51.658 1.00 31.99 101 PHE B C 1
ATOM 3093 O O . PHE B 1 110 ? 50.481 0.271 51.363 1.00 32.55 101 PHE B O 1
ATOM 3101 N N . VAL B 1 111 ? 49.261 -0.891 52.862 1.00 30.66 102 VAL B N 1
ATOM 3102 C CA . VAL B 1 111 ? 49.459 0.085 53.942 1.00 30.47 102 VAL B CA 1
ATOM 3103 C C . VAL B 1 111 ? 50.921 0.341 54.250 1.00 30.97 102 VAL B C 1
ATOM 3104 O O . VAL B 1 111 ? 51.327 1.477 54.479 1.00 30.04 102 VAL B O 1
ATOM 3108 N N . GLN B 1 112 ? 51.734 -0.713 54.269 1.00 31.48 103 GLN B N 1
ATOM 3109 C CA . GLN B 1 112 ? 53.144 -0.529 54.578 1.00 32.01 103 GLN B CA 1
ATOM 3110 C C . GLN B 1 112 ? 53.884 0.185 53.439 1.00 29.96 103 GLN B C 1
ATOM 3111 O O . GLN B 1 112 ? 54.782 0.985 53.684 1.00 30.73 103 GLN B O 1
ATOM 3117 N N . GLN B 1 113 ? 53.509 -0.109 52.205 1.00 31.67 104 GLN B N 1
ATOM 3118 C CA . GLN B 1 113 ? 54.069 0.597 51.055 1.00 32.72 104 GLN B CA 1
ATOM 3119 C C . GLN B 1 113 ? 53.799 2.100 51.163 1.00 33.07 104 GLN B C 1
ATOM 3120 O O . GLN B 1 113 ? 54.693 2.940 50.930 1.00 32.65 104 GLN B O 1
ATOM 3126 N N . LEU B 1 114 ? 52.580 2.455 51.571 1.00 32.25 105 LEU B N 1
ATOM 3127 C CA . LEU B 1 114 ? 52.249 3.865 51.728 1.00 32.01 105 LEU B CA 1
ATOM 3128 C C . LEU B 1 114 ? 53.117 4.521 52.742 1.00 31.01 105 LEU B C 1
ATOM 3129 O O . LEU B 1 114 ? 53.621 5.599 52.501 1.00 31.91 105 LEU B O 1
ATOM 3134 N N . ALA B 1 115 ? 53.301 3.875 53.891 1.00 29.71 106 ALA B N 1
ATOM 3135 C CA . ALA B 1 115 ? 54.074 4.459 54.962 1.00 32.50 106 ALA B CA 1
ATOM 3136 C C . ALA B 1 115 ? 55.565 4.592 54.592 1.00 34.14 106 ALA B C 1
ATOM 3137 O O . ALA B 1 115 ? 56.248 5.496 55.092 1.00 33.74 106 ALA B O 1
ATOM 3139 N N . ALA B 1 116 ? 56.034 3.672 53.751 1.00 35.60 107 ALA B N 1
ATOM 3140 C CA . ALA B 1 116 ? 57.444 3.623 53.295 1.00 38.27 107 ALA B CA 1
ATOM 3141 C C . ALA B 1 116 ? 57.739 4.863 52.469 1.00 40.58 107 ALA B C 1
ATOM 3142 O O . ALA B 1 116 ? 58.736 5.559 52.690 1.00 42.04 107 ALA B O 1
ATOM 3144 N N . GLU B 1 117 ? 56.857 5.147 51.516 1.00 42.41 108 GLU B N 1
ATOM 3145 C CA . GLU B 1 117 ? 56.887 6.412 50.790 1.00 43.31 108 GLU B CA 1
ATOM 3146 C C . GLU B 1 117 ? 56.800 7.609 51.732 1.00 44.36 108 GLU B C 1
ATOM 3147 O O . GLU B 1 117 ? 57.302 8.690 51.424 1.00 44.24 108 GLU B O 1
ATOM 3153 N N . HIS B 1 118 ? 56.158 7.411 52.879 1.00 44.26 109 HIS B N 1
ATOM 3154 C CA . HIS B 1 118 ? 55.699 8.525 53.702 1.00 43.86 109 HIS B CA 1
ATOM 3155 C C . HIS B 1 118 ? 54.440 9.160 53.119 1.00 42.70 109 HIS B C 1
ATOM 3156 O O . HIS B 1 118 ? 54.297 10.382 53.113 1.00 42.51 109 HIS B O 1
ATOM 3163 N N . LEU B 1 119 ? 53.532 8.322 52.631 1.00 40.54 110 LEU B N 1
ATOM 3164 C CA . LEU B 1 119 ? 52.422 8.790 51.810 1.00 39.22 110 LEU B CA 1
ATOM 3165 C C . LEU B 1 119 ? 51.085 8.562 52.509 1.00 38.36 110 LEU B C 1
ATOM 3166 O O . LEU B 1 119 ? 50.559 7.449 52.515 1.00 39.47 110 LEU B O 1
ATOM 3171 N N . THR B 1 120 ? 50.543 9.623 53.098 1.00 34.81 111 THR B N 1
ATOM 3172 C CA . THR B 1 120 ? 49.506 9.488 54.115 1.00 32.64 111 THR B CA 1
ATOM 3173 C C . THR B 1 120 ? 48.193 10.111 53.652 1.00 29.81 111 THR B C 1
ATOM 3174 O O . THR B 1 120 ? 48.024 11.330 53.696 1.00 28.56 111 THR B O 1
ATOM 3178 N N . PRO B 1 121 ? 47.267 9.267 53.209 1.00 27.46 112 PRO B N 1
ATOM 3179 C CA . PRO B 1 121 ? 45.919 9.721 52.849 1.00 26.15 112 PRO B CA 1
ATOM 3180 C C . PRO B 1 121 ? 45.227 10.406 54.022 1.00 24.16 112 PRO B C 1
ATOM 3181 O O . PRO B 1 121 ? 45.378 9.970 55.164 1.00 23.01 112 PRO B O 1
ATOM 3185 N N . GLU B 1 122 ? 44.477 11.467 53.741 1.00 21.35 113 GLU B N 1
ATOM 3186 C CA . GLU B 1 122 ? 43.754 12.181 54.782 1.00 20.70 113 GLU B CA 1
ATOM 3187 C C . GLU B 1 122 ? 42.689 11.295 55.427 1.00 18.53 113 GLU B C 1
ATOM 3188 O O . GLU B 1 122 ? 42.474 11.327 56.655 1.00 18.81 113 GLU B O 1
ATOM 3194 N N . TYR B 1 123 ? 42.052 10.483 54.588 1.00 18.16 114 TYR B N 1
ATOM 3195 C CA . TYR B 1 123 ? 40.988 9.544 55.008 1.00 18.99 114 TYR B CA 1
ATOM 3196 C C . TYR B 1 123 ? 41.173 8.137 54.398 1.00 19.74 114 TYR B C 1
ATOM 3197 O O . TYR B 1 123 ? 41.460 7.972 53.193 1.00 20.08 114 TYR B O 1
ATOM 3206 N N . ILE B 1 124 ? 40.974 7.120 55.236 1.00 19.80 115 ILE B N 1
ATOM 3207 C CA . ILE B 1 124 ? 40.917 5.756 54.779 1.00 20.45 115 ILE B CA 1
ATOM 3208 C C . ILE B 1 124 ? 39.624 5.135 55.307 1.00 17.81 115 ILE B C 1
ATOM 3209 O O . ILE B 1 124 ? 39.351 5.195 56.508 1.00 18.91 115 ILE B O 1
ATOM 3214 N N . THR B 1 125 ? 38.850 4.559 54.395 1.00 18.04 116 THR B N 1
ATOM 3215 C CA . THR B 1 125 ? 37.638 3.834 54.731 1.00 20.20 116 THR B CA 1
ATOM 3216 C C . THR B 1 125 ? 37.806 2.329 54.519 1.00 21.02 116 THR B C 1
ATOM 3217 O O . THR B 1 125 ? 38.026 1.872 53.380 1.00 19.60 116 THR B O 1
ATOM 3221 N N . ILE B 1 126 ? 37.681 1.596 55.625 1.00 21.69 117 ILE B N 1
ATOM 3222 C CA . ILE B 1 126 ? 37.651 0.112 55.615 1.00 23.05 117 ILE B CA 1
ATOM 3223 C C . ILE B 1 126 ? 36.207 -0.311 55.286 1.00 23.29 117 ILE B C 1
ATOM 3224 O O . ILE B 1 126 ? 35.288 -0.057 56.056 1.00 25.97 117 ILE B O 1
ATOM 3229 N N . ASP B 1 127 ? 36.069 -0.984 54.158 1.00 25.62 118 ASP B N 1
ATOM 3230 C CA . ASP B 1 127 ? 34.875 -1.086 53.315 1.00 27.39 118 ASP B CA 1
ATOM 3231 C C . ASP B 1 127 ? 34.463 -2.553 53.191 1.00 26.79 118 ASP B C 1
ATOM 3232 O O . ASP B 1 127 ? 34.765 -3.168 52.173 1.00 28.28 118 ASP B O 1
ATOM 3237 N N . ILE B 1 128 ? 33.796 -3.082 54.220 1.00 27.05 119 ILE B N 1
ATOM 3238 C CA . ILE B 1 128 ? 33.370 -4.509 54.332 1.00 27.41 119 ILE B CA 1
ATOM 3239 C C . ILE B 1 128 ? 31.843 -4.638 54.645 1.00 26.29 119 ILE B C 1
ATOM 3240 O O . ILE B 1 128 ? 31.298 -3.915 55.482 1.00 25.55 119 ILE B O 1
ATOM 3245 N N . ALA B 1 129 ? 31.158 -5.562 53.969 1.00 26.05 120 ALA B N 1
ATOM 3246 C CA . ALA B 1 129 ? 29.703 -5.707 54.092 1.00 25.21 120 ALA B CA 1
ATOM 3247 C C . ALA B 1 129 ? 29.249 -6.016 55.503 1.00 24.64 120 ALA B C 1
ATOM 3248 O O . ALA B 1 129 ? 28.314 -5.375 56.007 1.00 24.83 120 ALA B O 1
ATOM 3250 N N . HIS B 1 130 ? 29.917 -6.993 56.121 1.00 22.34 121 HIS B N 1
ATOM 3251 C CA . HIS B 1 130 ? 29.711 -7.343 57.527 1.00 22.04 121 HIS B CA 1
ATOM 3252 C C . HIS B 1 130 ? 30.951 -6.957 58.359 1.00 21.69 121 HIS B C 1
ATOM 3253 O O . HIS B 1 130 ? 31.808 -7.810 58.703 1.00 20.73 121 HIS B O 1
ATOM 3260 N N . GLY B 1 131 ? 31.033 -5.656 58.646 1.00 19.55 122 GLY B N 1
ATOM 3261 C CA . GLY B 1 131 ? 32.227 -5.055 59.229 1.00 19.86 122 GLY B CA 1
ATOM 3262 C C . GLY B 1 131 ? 32.451 -5.235 60.709 1.00 20.58 122 GLY B C 1
ATOM 3263 O O . GLY B 1 131 ? 33.513 -4.857 61.218 1.00 20.83 122 GLY B O 1
ATOM 3264 N N . HIS B 1 132 ? 31.446 -5.745 61.421 1.00 20.26 123 HIS B N 1
ATOM 3265 C CA . HIS B 1 132 ? 31.612 -6.100 62.847 1.00 20.57 123 HIS B CA 1
ATOM 3266 C C . HIS B 1 132 ? 32.421 -7.411 62.927 1.00 20.44 123 HIS B C 1
ATOM 3267 O O . HIS B 1 132 ? 31.843 -8.510 63.015 1.00 19.48 123 HIS B O 1
ATOM 3274 N N . SER B 1 133 ? 33.745 -7.273 62.878 1.00 20.56 124 SER B N 1
ATOM 3275 C CA . SER B 1 133 ? 34.639 -8.420 62.737 1.00 21.07 124 SER B CA 1
ATOM 3276 C C . SER B 1 133 ? 36.060 -8.127 63.196 1.00 21.56 124 SER B C 1
ATOM 3277 O O . SER B 1 133 ? 36.551 -6.977 63.117 1.00 20.65 124 SER B O 1
ATOM 3280 N N . ASN B 1 134 ? 36.736 -9.183 63.651 1.00 21.48 125 ASN B N 1
ATOM 3281 C CA . ASN B 1 134 ? 38.154 -9.078 63.987 1.00 22.33 125 ASN B CA 1
ATOM 3282 C C . ASN B 1 134 ? 39.033 -8.687 62.791 1.00 21.56 125 ASN B C 1
ATOM 3283 O O . ASN B 1 134 ? 40.059 -8.035 63.002 1.00 21.65 125 ASN B O 1
ATOM 3288 N N . ALA B 1 135 ? 38.662 -9.057 61.561 1.00 20.81 126 ALA B N 1
ATOM 3289 C CA . ALA B 1 135 ? 39.461 -8.609 60.389 1.00 22.10 126 ALA B CA 1
ATOM 3290 C C . ALA B 1 135 ? 39.467 -7.091 60.190 1.00 22.30 126 ALA B C 1
ATOM 3291 O O . ALA B 1 135 ? 40.478 -6.514 59.756 1.00 23.55 126 ALA B O 1
ATOM 3293 N N . VAL B 1 136 ? 38.334 -6.452 60.482 1.00 21.71 127 VAL B N 1
ATOM 3294 C CA . VAL B 1 136 ? 38.229 -4.985 60.433 1.00 20.49 127 VAL B CA 1
ATOM 3295 C C . VAL B 1 136 ? 39.041 -4.349 61.570 1.00 20.40 127 VAL B C 1
ATOM 3296 O O . VAL B 1 136 ? 39.855 -3.444 61.360 1.00 19.90 127 VAL B O 1
ATOM 3300 N N . ILE B 1 137 ? 38.838 -4.863 62.780 1.00 19.99 128 ILE B N 1
ATOM 3301 C CA . ILE B 1 137 ? 39.524 -4.412 63.983 1.00 22.03 128 ILE B CA 1
ATOM 3302 C C . ILE B 1 137 ? 41.047 -4.475 63.836 1.00 21.68 128 ILE B C 1
ATOM 3303 O O . ILE B 1 137 ? 41.739 -3.510 64.145 1.00 20.66 128 ILE B O 1
ATOM 3308 N N . ASN B 1 138 ? 41.547 -5.613 63.354 1.00 20.29 129 ASN B N 1
ATOM 3309 C CA . ASN B 1 138 ? 42.965 -5.776 63.073 1.00 22.32 129 ASN B CA 1
ATOM 3310 C C . ASN B 1 138 ? 43.537 -4.783 62.040 1.00 23.17 129 ASN B C 1
ATOM 3311 O O . ASN B 1 138 ? 44.664 -4.286 62.203 1.00 21.51 129 ASN B O 1
ATOM 3316 N N . MET B 1 139 ? 42.764 -4.535 60.978 1.00 23.18 130 MET B N 1
ATOM 3317 C CA . MET B 1 139 ? 43.122 -3.540 59.966 1.00 22.73 130 MET B CA 1
ATOM 3318 C C . MET B 1 139 ? 43.090 -2.096 60.482 1.00 22.77 130 MET B C 1
ATOM 3319 O O . MET B 1 139 ? 43.926 -1.286 60.066 1.00 23.06 130 MET B O 1
ATOM 3324 N N . ILE B 1 140 ? 42.135 -1.763 61.359 1.00 21.28 131 ILE B N 1
ATOM 3325 C CA . ILE B 1 140 ? 42.160 -0.475 62.063 1.00 22.27 131 ILE B CA 1
ATOM 3326 C C . ILE B 1 140 ? 43.501 -0.308 62.802 1.00 22.14 131 ILE B C 1
ATOM 3327 O O . ILE B 1 140 ? 44.180 0.727 62.706 1.00 21.50 131 ILE B O 1
ATOM 3332 N N . GLN B 1 141 ? 43.870 -1.337 63.537 1.00 21.87 132 GLN B N 1
ATOM 3333 C CA . GLN B 1 141 ? 45.086 -1.304 64.347 1.00 24.20 132 GLN B CA 1
ATOM 3334 C C . GLN B 1 141 ? 46.346 -1.212 63.452 1.00 22.38 132 GLN B C 1
ATOM 3335 O O . GLN B 1 141 ? 47.263 -0.455 63.767 1.00 23.01 132 GLN B O 1
ATOM 3341 N N . HIS B 1 142 ? 46.340 -1.897 62.311 1.00 23.05 133 HIS B N 1
ATOM 3342 C CA . HIS B 1 142 ? 47.449 -1.867 61.354 1.00 22.82 133 HIS B CA 1
ATOM 3343 C C . HIS B 1 142 ? 47.630 -0.445 60.801 1.00 21.36 133 HIS B C 1
ATOM 3344 O O . HIS B 1 142 ? 48.750 0.081 60.716 1.00 20.75 133 HIS B O 1
ATOM 3351 N N . ILE B 1 143 ? 46.524 0.190 60.433 1.00 21.63 134 ILE B N 1
ATOM 3352 C CA . ILE B 1 143 ? 46.574 1.560 59.878 1.00 22.71 134 ILE B CA 1
ATOM 3353 C C . ILE B 1 143 ? 47.032 2.548 60.939 1.00 22.67 134 ILE B C 1
ATOM 3354 O O . ILE B 1 143 ? 47.837 3.432 60.646 1.00 24.67 134 ILE B O 1
ATOM 3359 N N . LYS B 1 144 ? 46.510 2.434 62.155 1.00 22.33 135 LYS B N 1
ATOM 3360 C CA . LYS B 1 144 ? 46.875 3.358 63.231 1.00 25.35 135 LYS B CA 1
ATOM 3361 C C . LYS B 1 144 ? 48.375 3.276 63.571 1.00 27.16 135 LYS B C 1
ATOM 3362 O O . LYS B 1 144 ? 49.023 4.301 63.794 1.00 25.72 135 LYS B O 1
ATOM 3368 N N . LYS B 1 145 ? 48.922 2.065 63.547 1.00 27.76 136 LYS B N 1
ATOM 3369 C CA . LYS B 1 145 ? 50.342 1.858 63.769 1.00 28.59 136 LYS B CA 1
ATOM 3370 C C . LYS B 1 145 ? 51.168 2.515 62.663 1.00 28.29 136 LYS B C 1
ATOM 3371 O O . LYS B 1 145 ? 52.044 3.309 62.955 1.00 31.10 136 LYS B O 1
ATOM 3377 N N . HIS B 1 146 ? 50.884 2.187 61.409 1.00 26.46 137 HIS B N 1
ATOM 3378 C CA . HIS B 1 146 ? 51.702 2.610 60.275 1.00 27.68 137 HIS B CA 1
ATOM 3379 C C . HIS B 1 146 ? 51.424 4.009 59.672 1.00 27.33 137 HIS B C 1
ATOM 3380 O O . HIS B 1 146 ? 52.373 4.689 59.247 1.00 25.41 137 HIS B O 1
ATOM 3387 N N . LEU B 1 147 ? 50.141 4.388 59.614 1.00 26.90 138 LEU B N 1
ATOM 3388 C CA . LEU B 1 147 ? 49.659 5.682 59.054 1.00 26.63 138 LEU B CA 1
ATOM 3389 C C . LEU B 1 147 ? 48.841 6.447 60.104 1.00 27.01 138 LEU B C 1
ATOM 3390 O O . LEU B 1 147 ? 47.623 6.693 59.927 1.00 25.79 138 LEU B O 1
ATOM 3395 N N . PRO B 1 148 ? 49.500 6.850 61.200 1.00 25.83 139 PRO B N 1
ATOM 3396 C CA . PRO B 1 148 ? 48.775 7.385 62.342 1.00 27.61 139 PRO B CA 1
ATOM 3397 C C . PRO B 1 148 ? 48.049 8.719 62.087 1.00 28.84 139 PRO B C 1
ATOM 3398 O O . PRO B 1 148 ? 47.167 9.090 62.868 1.00 32.44 139 PRO B O 1
ATOM 3402 N N . GLU B 1 149 ? 48.410 9.442 61.038 1.00 27.96 140 GLU B N 1
ATOM 3403 C CA . GLU B 1 149 ? 47.743 10.735 60.771 1.00 27.35 140 GLU B CA 1
ATOM 3404 C C . GLU B 1 149 ? 46.543 10.585 59.807 1.00 24.04 140 GLU B C 1
ATOM 3405 O O . GLU B 1 149 ? 45.833 11.555 59.565 1.00 23.38 140 GLU B O 1
ATOM 3411 N N . SER B 1 150 ? 46.276 9.373 59.328 1.00 21.81 141 SER B N 1
ATOM 3412 C CA . SER B 1 150 ? 45.058 9.083 58.534 1.00 21.89 141 SER B CA 1
ATOM 3413 C C . SER B 1 150 ? 43.805 8.992 59.405 1.00 21.14 141 SER B C 1
ATOM 3414 O O . SER B 1 150 ? 43.811 8.322 60.441 1.00 20.96 141 SER B O 1
ATOM 3417 N N . PHE B 1 151 ? 42.729 9.631 58.960 1.00 19.37 142 PHE B N 1
ATOM 3418 C CA . PHE B 1 151 ? 41.423 9.547 59.625 1.00 20.11 142 PHE B CA 1
ATOM 3419 C C . PHE B 1 151 ? 40.756 8.266 59.175 1.00 18.99 142 PHE B C 1
ATOM 3420 O O . PHE B 1 151 ? 40.484 8.096 57.956 1.00 16.95 142 PHE B O 1
ATOM 3428 N N . VAL B 1 152 ? 40.468 7.376 60.132 1.00 19.98 143 VAL B N 1
ATOM 3429 C CA . VAL B 1 152 ? 39.953 6.027 59.789 1.00 19.98 143 VAL B CA 1
ATOM 3430 C C . VAL B 1 152 ? 38.454 5.884 60.022 1.00 19.25 143 VAL B C 1
ATOM 3431 O O . VAL B 1 152 ? 37.971 5.988 61.151 1.00 19.38 143 VAL B O 1
ATOM 3435 N N . ILE B 1 153 ? 37.756 5.617 58.923 1.00 19.96 144 ILE B N 1
ATOM 3436 C CA . ILE B 1 153 ? 36.350 5.280 58.927 1.00 19.28 144 ILE B CA 1
ATOM 3437 C C . ILE B 1 153 ? 36.198 3.759 58.756 1.00 19.04 144 ILE B C 1
ATOM 3438 O O . ILE B 1 153 ? 36.720 3.163 57.817 1.00 16.79 144 ILE B O 1
ATOM 3443 N N . ALA B 1 154 ? 35.482 3.122 59.673 1.00 17.55 145 ALA B N 1
ATOM 3444 C CA . ALA B 1 154 ? 35.308 1.684 59.571 1.00 18.57 145 ALA B CA 1
ATOM 3445 C C . ALA B 1 154 ? 33.853 1.224 59.551 1.00 18.51 145 ALA B C 1
ATOM 3446 O O . ALA B 1 154 ? 33.026 1.755 60.273 1.00 17.88 145 ALA B O 1
ATOM 3448 N N . GLY B 1 155 ? 33.577 0.170 58.788 1.00 18.54 146 GLY B N 1
ATOM 3449 C CA . GLY B 1 155 ? 32.237 -0.357 58.681 1.00 18.95 146 GLY B CA 1
ATOM 3450 C C . GLY B 1 155 ? 32.194 -1.478 57.659 1.00 19.96 146 GLY B C 1
ATOM 3451 O O . GLY B 1 155 ? 33.244 -1.970 57.260 1.00 19.67 146 GLY B O 1
ATOM 3452 N N . ASN B 1 156 ? 30.994 -1.894 57.245 1.00 19.60 147 ASN B N 1
ATOM 3453 C CA . ASN B 1 156 ? 29.720 -1.365 57.785 1.00 20.44 147 ASN B CA 1
ATOM 3454 C C . ASN B 1 156 ? 29.225 -2.115 59.047 1.00 20.90 147 ASN B C 1
ATOM 3455 O O . ASN B 1 156 ? 29.386 -3.345 59.175 1.00 20.78 147 ASN B O 1
ATOM 3460 N N . VAL B 1 157 ? 28.575 -1.386 59.931 1.00 19.79 148 VAL B N 1
ATOM 3461 C CA . VAL B 1 157 ? 27.967 -1.984 61.135 1.00 18.63 148 VAL B CA 1
ATOM 3462 C C . VAL B 1 157 ? 26.439 -1.649 61.251 1.00 18.22 148 VAL B C 1
ATOM 3463 O O . VAL B 1 157 ? 25.947 -0.682 60.671 1.00 16.21 148 VAL B O 1
ATOM 3467 N N . GLY B 1 158 ? 25.713 -2.399 62.079 1.00 17.90 149 GLY B N 1
ATOM 3468 C CA . GLY B 1 158 ? 24.306 -2.121 62.310 1.00 18.58 149 GLY B CA 1
ATOM 3469 C C . GLY B 1 158 ? 23.811 -2.168 63.750 1.00 18.87 149 GLY B C 1
ATOM 3470 O O . GLY B 1 158 ? 22.609 -2.131 63.954 1.00 19.44 149 GLY B O 1
ATOM 3471 N N . THR B 1 159 ? 24.722 -2.248 64.731 1.00 18.28 150 THR B N 1
ATOM 3472 C CA . THR B 1 159 ? 24.376 -2.299 66.151 1.00 18.46 150 THR B CA 1
ATOM 3473 C C . THR B 1 159 ? 25.302 -1.405 66.963 1.00 18.89 150 THR B C 1
ATOM 3474 O O . THR B 1 159 ? 26.459 -1.168 66.549 1.00 17.02 150 THR B O 1
ATOM 3478 N N . PRO B 1 160 ? 24.830 -0.956 68.143 1.00 18.68 151 PRO B N 1
ATOM 3479 C CA . PRO B 1 160 ? 25.635 -0.154 69.089 1.00 21.20 151 PRO B CA 1
ATOM 3480 C C . PRO B 1 160 ? 26.858 -0.897 69.680 1.00 21.65 151 PRO B C 1
ATOM 3481 O O . PRO B 1 160 ? 27.876 -0.294 69.910 1.00 20.79 151 PRO B O 1
ATOM 3485 N N . GLU B 1 161 ? 26.706 -2.188 69.957 1.00 22.61 152 GLU B N 1
ATOM 3486 C CA A GLU B 1 161 ? 27.796 -3.108 70.280 0.50 22.14 152 GLU B CA 1
ATOM 3487 C CA B GLU B 1 161 ? 27.872 -3.003 70.340 0.50 21.67 152 GLU B CA 1
ATOM 3488 C C . GLU B 1 161 ? 28.937 -3.039 69.239 1.00 21.16 152 GLU B C 1
ATOM 3489 O O . GLU B 1 161 ? 30.106 -2.968 69.580 1.00 22.26 152 GLU B O 1
ATOM 3500 N N . ALA B 1 162 ? 28.567 -3.117 67.956 1.00 21.24 153 ALA B N 1
ATOM 3501 C CA . ALA B 1 162 ? 29.538 -3.066 66.866 1.00 19.00 153 ALA B CA 1
ATOM 3502 C C . ALA B 1 162 ? 30.245 -1.689 66.781 1.00 18.36 153 ALA B C 1
ATOM 3503 O O . ALA B 1 162 ? 31.483 -1.612 66.616 1.00 17.88 153 ALA B O 1
ATOM 3505 N N . VAL B 1 163 ? 29.460 -0.612 66.865 1.00 15.91 154 VAL B N 1
ATOM 3506 C CA . VAL B 1 163 ? 29.993 0.764 66.901 1.00 18.10 154 VAL B CA 1
ATOM 3507 C C . VAL B 1 163 ? 31.046 0.925 67.966 1.00 19.20 154 VAL B C 1
ATOM 3508 O O . VAL B 1 163 ? 32.175 1.400 67.693 1.00 19.01 154 VAL B O 1
ATOM 3512 N N . ARG B 1 164 ? 30.700 0.457 69.158 1.00 19.53 155 ARG B N 1
ATOM 3513 C CA . ARG B 1 164 ? 31.588 0.560 70.334 1.00 22.95 155 ARG B CA 1
ATOM 3514 C C . ARG B 1 164 ? 32.878 -0.207 70.176 1.00 21.24 155 ARG B C 1
ATOM 3515 O O . ARG B 1 164 ? 33.933 0.319 70.496 1.00 19.90 155 ARG B O 1
ATOM 3523 N N . GLU B 1 165 ? 32.796 -1.415 69.620 1.00 21.62 156 GLU B N 1
ATOM 3524 C CA . GLU B 1 165 ? 33.978 -2.241 69.438 1.00 20.92 156 GLU B CA 1
ATOM 3525 C C . GLU B 1 165 ? 34.923 -1.635 68.396 1.00 20.62 156 GLU B C 1
ATOM 3526 O O . GLU B 1 165 ? 36.139 -1.621 68.593 1.00 21.11 156 GLU B O 1
ATOM 3532 N N . LEU B 1 166 ? 34.377 -1.123 67.298 1.00 20.54 157 LEU B N 1
ATOM 3533 C CA . LEU B 1 166 ? 35.217 -0.450 66.291 1.00 19.86 157 LEU B CA 1
ATOM 3534 C C . LEU B 1 166 ? 35.815 0.881 66.795 1.00 20.02 157 LEU B C 1
ATOM 3535 O O . LEU B 1 166 ? 37.008 1.157 66.552 1.00 20.41 157 LEU B O 1
ATOM 3540 N N . GLU B 1 167 ? 35.038 1.676 67.535 1.00 20.92 158 GLU B N 1
ATOM 3541 C CA . GLU B 1 167 ? 35.562 2.909 68.149 1.00 21.20 158 GLU B CA 1
ATOM 3542 C C . GLU B 1 167 ? 36.705 2.578 69.157 1.00 22.31 158 GLU B C 1
ATOM 3543 O O . GLU B 1 167 ? 37.740 3.226 69.189 1.00 22.12 158 GLU B O 1
ATOM 3549 N N . ASN B 1 168 ? 36.492 1.563 69.972 1.00 21.75 159 ASN B N 1
ATOM 3550 C CA . ASN B 1 168 ? 37.482 1.164 70.980 1.00 23.64 159 ASN B CA 1
ATOM 3551 C C . ASN B 1 168 ? 38.727 0.570 70.366 1.00 23.14 159 ASN B C 1
ATOM 3552 O O . ASN B 1 168 ? 39.826 0.720 70.926 1.00 24.39 159 ASN B O 1
ATOM 3557 N N . ALA B 1 169 ? 38.571 -0.065 69.209 1.00 23.54 160 ALA B N 1
ATOM 3558 C CA . ALA B 1 169 ? 39.697 -0.550 68.400 1.00 23.50 160 ALA B CA 1
ATOM 3559 C C . ALA B 1 169 ? 40.581 0.587 67.815 1.00 23.93 160 ALA B C 1
ATOM 3560 O O . ALA B 1 169 ? 41.740 0.345 67.509 1.00 24.70 160 ALA B O 1
ATOM 3562 N N . GLY B 1 170 ? 40.020 1.790 67.648 1.00 21.70 161 GLY B N 1
ATOM 3563 C CA . GLY B 1 170 ? 40.729 2.961 67.128 1.00 21.73 161 GLY B CA 1
ATOM 3564 C C . GLY B 1 170 ? 40.100 3.721 65.951 1.00 21.24 161 GLY B C 1
ATOM 3565 O O . GLY B 1 170 ? 40.673 4.716 65.479 1.00 21.37 161 GLY B O 1
ATOM 3566 N N . ALA B 1 171 ? 38.948 3.274 65.452 1.00 20.22 162 ALA B N 1
ATOM 3567 C CA . ALA B 1 171 ? 38.285 3.958 64.309 1.00 19.65 162 ALA B CA 1
ATOM 3568 C C . ALA B 1 171 ? 38.005 5.380 64.723 1.00 19.28 162 ALA B C 1
ATOM 3569 O O . ALA B 1 171 ? 37.591 5.614 65.836 1.00 20.65 162 ALA B O 1
ATOM 3571 N N . ASP B 1 172 ? 38.258 6.329 63.834 1.00 19.26 163 ASP B N 1
ATOM 3572 C CA . ASP B 1 172 ? 37.909 7.728 64.094 1.00 19.15 163 ASP B CA 1
ATOM 3573 C C . ASP B 1 172 ? 36.417 7.986 63.770 1.00 19.75 163 ASP B C 1
ATOM 3574 O O . ASP B 1 172 ? 35.836 8.978 64.216 1.00 20.58 163 ASP B O 1
ATOM 3579 N N . ALA B 1 173 ? 35.830 7.113 62.954 1.00 19.55 164 ALA B N 1
ATOM 3580 C CA . ALA B 1 173 ? 34.402 7.177 62.654 1.00 18.87 164 ALA B CA 1
ATOM 3581 C C . ALA B 1 173 ? 33.914 5.796 62.242 1.00 18.70 164 ALA B C 1
ATOM 3582 O O . ALA B 1 173 ? 34.721 4.946 61.808 1.00 16.79 164 ALA B O 1
ATOM 3584 N N . THR B 1 174 ? 32.603 5.588 62.335 1.00 16.61 165 THR B N 1
ATOM 3585 C CA . THR B 1 174 ? 31.986 4.323 61.877 1.00 17.82 165 THR B CA 1
ATOM 3586 C C . THR B 1 174 ? 30.915 4.587 60.841 1.00 18.05 165 THR B C 1
ATOM 3587 O O . THR B 1 174 ? 30.328 5.690 60.777 1.00 18.25 165 THR B O 1
ATOM 3591 N N . LYS B 1 175 ? 30.685 3.581 59.992 1.00 17.93 166 LYS B N 1
ATOM 3592 C CA . LYS B 1 175 ? 29.682 3.704 58.930 1.00 18.44 166 LYS B CA 1
ATOM 3593 C C . LYS B 1 175 ? 28.576 2.676 59.165 1.00 18.45 166 LYS B C 1
ATOM 3594 O O . LYS B 1 175 ? 28.820 1.463 59.183 1.00 18.38 166 LYS B O 1
ATOM 3600 N N . VAL B 1 176 ? 27.377 3.198 59.382 1.00 18.99 167 VAL B N 1
ATOM 3601 C CA . VAL B 1 176 ? 26.199 2.460 59.811 1.00 18.28 167 VAL B CA 1
ATOM 3602 C C . VAL B 1 176 ? 25.176 2.203 58.695 1.00 18.73 167 VAL B C 1
ATOM 3603 O O . VAL B 1 176 ? 24.701 3.143 57.994 1.00 17.34 167 VAL B O 1
ATOM 3607 N N . GLY B 1 177 ? 24.813 0.927 58.549 1.00 18.42 168 GLY B N 1
ATOM 3608 C CA . GLY B 1 177 ? 23.882 0.470 57.506 1.00 17.48 168 GLY B CA 1
ATOM 3609 C C . GLY B 1 177 ? 24.229 -0.915 57.029 1.00 18.36 168 GLY B C 1
ATOM 3610 O O . GLY B 1 177 ? 25.371 -1.165 56.652 1.00 19.53 168 GLY B O 1
ATOM 3611 N N . ILE B 1 178 ? 23.277 -1.845 57.112 1.00 18.48 169 ILE B N 1
ATOM 3612 C CA . ILE B 1 178 ? 23.488 -3.227 56.637 1.00 20.23 169 ILE B CA 1
ATOM 3613 C C . ILE B 1 178 ? 22.374 -3.558 55.634 1.00 20.02 169 ILE B C 1
ATOM 3614 O O . ILE B 1 178 ? 21.265 -3.905 56.018 1.00 18.44 169 ILE B O 1
ATOM 3619 N N . GLY B 1 179 ? 22.650 -3.404 54.345 1.00 22.06 170 GLY B N 1
ATOM 3620 C CA . GLY B 1 179 ? 21.584 -3.508 53.341 1.00 21.95 170 GLY B CA 1
ATOM 3621 C C . GLY B 1 179 ? 20.380 -2.628 53.709 1.00 21.94 170 GLY B C 1
ATOM 3622 O O . GLY B 1 179 ? 19.269 -3.152 53.933 1.00 20.87 170 GLY B O 1
ATOM 3623 N N . PRO B 1 180 ? 20.587 -1.298 53.770 1.00 21.24 171 PRO B N 1
ATOM 3624 C CA . PRO B 1 180 ? 19.510 -0.362 54.160 1.00 24.79 171 PRO B CA 1
ATOM 3625 C C . PRO B 1 180 ? 18.334 -0.234 53.188 1.00 25.52 171 PRO B C 1
ATOM 3626 O O . PRO B 1 180 ? 17.273 0.222 53.587 1.00 27.15 171 PRO B O 1
ATOM 3630 N N . GLY B 1 181 ? 18.512 -0.619 51.931 1.00 27.29 172 GLY B N 1
ATOM 3631 C CA . GLY B 1 181 ? 17.458 -0.436 50.930 1.00 28.21 172 GLY B CA 1
ATOM 3632 C C . GLY B 1 181 ? 16.278 -1.391 51.091 1.00 28.97 172 GLY B C 1
ATOM 3633 O O . GLY B 1 181 ? 16.449 -2.590 51.319 1.00 27.27 172 GLY B O 1
ATOM 3634 N N . LYS B 1 182 ? 15.068 -0.866 50.920 1.00 31.04 173 LYS B N 1
ATOM 3635 C CA . LYS B 1 182 ? 13.853 -1.656 51.178 1.00 30.49 173 LYS B CA 1
ATOM 3636 C C . LYS B 1 182 ? 13.770 -2.909 50.333 1.00 29.88 173 LYS B C 1
ATOM 3637 O O . LYS B 1 182 ? 13.175 -3.879 50.769 1.00 29.38 173 LYS B O 1
ATOM 3643 N N . VAL B 1 183 ? 14.366 -2.882 49.128 1.00 31.63 174 VAL B N 1
ATOM 3644 C CA . VAL B 1 183 ? 14.393 -4.060 48.220 1.00 32.05 174 VAL B CA 1
ATOM 3645 C C . VAL B 1 183 ? 15.813 -4.461 47.793 1.00 32.41 174 VAL B C 1
ATOM 3646 O O . VAL B 1 183 ? 16.036 -5.037 46.705 1.00 33.59 174 VAL B O 1
ATOM 3650 N N . CYS B 1 184 ? 16.786 -4.204 48.659 1.00 31.41 175 CYS B N 1
ATOM 3651 C CA . CYS B 1 184 ? 18.162 -4.496 48.313 1.00 30.49 175 CYS B CA 1
ATOM 3652 C C . CYS B 1 184 ? 18.413 -5.980 48.429 1.00 30.11 175 CYS B C 1
ATOM 3653 O O . CYS B 1 184 ? 17.655 -6.718 49.069 1.00 30.78 175 CYS B O 1
ATOM 3656 N N . ILE B 1 185 ? 19.474 -6.418 47.765 1.00 29.60 176 ILE B N 1
ATOM 3657 C CA . ILE B 1 185 ? 19.784 -7.811 47.685 1.00 28.77 176 ILE B CA 1
ATOM 3658 C C . ILE B 1 185 ? 20.045 -8.435 49.084 1.00 26.82 176 ILE B C 1
ATOM 3659 O O . ILE B 1 185 ? 19.610 -9.551 49.341 1.00 26.40 176 ILE B O 1
ATOM 3664 N N . THR B 1 186 ? 20.705 -7.718 49.987 1.00 23.97 177 THR B N 1
ATOM 3665 C CA . THR B 1 186 ? 21.005 -8.266 51.336 1.00 25.88 177 THR B CA 1
ATOM 3666 C C . THR B 1 186 ? 19.740 -8.602 52.134 1.00 24.99 177 THR B C 1
ATOM 3667 O O . THR B 1 186 ? 19.630 -9.695 52.713 1.00 24.70 177 THR B O 1
ATOM 3671 N N . LYS B 1 187 ? 18.809 -7.654 52.168 1.00 24.59 178 LYS B N 1
ATOM 3672 C CA . LYS B 1 187 ? 17.530 -7.851 52.834 1.00 25.40 178 LYS B CA 1
ATOM 3673 C C . LYS B 1 187 ? 16.790 -9.036 52.233 1.00 24.64 178 LYS B C 1
ATOM 3674 O O . LYS B 1 187 ? 16.262 -9.879 52.959 1.00 25.04 178 LYS B O 1
ATOM 3680 N N . ILE B 1 188 ? 16.750 -9.101 50.906 1.00 24.92 179 ILE B N 1
ATOM 3681 C CA . ILE B 1 188 ? 15.919 -10.115 50.230 1.00 25.11 179 ILE B CA 1
ATOM 3682 C C . ILE B 1 188 ? 16.531 -11.507 50.330 1.00 23.44 179 ILE B C 1
ATOM 3683 O O . ILE B 1 188 ? 15.854 -12.484 50.649 1.00 24.13 179 ILE B O 1
ATOM 3688 N N . LYS B 1 189 ? 17.829 -11.595 50.106 1.00 22.72 180 LYS B N 1
ATOM 3689 C CA . LYS B 1 189 ? 18.497 -12.885 50.089 1.00 22.27 180 LYS B CA 1
ATOM 3690 C C . LYS B 1 189 ? 18.799 -13.448 51.444 1.00 20.56 180 LYS B C 1
ATOM 3691 O O . LYS B 1 189 ? 18.850 -14.672 51.573 1.00 21.16 180 LYS B O 1
ATOM 3697 N N . THR B 1 190 ? 19.066 -12.581 52.435 1.00 20.69 181 THR B N 1
ATOM 3698 C CA . THR B 1 190 ? 19.560 -13.066 53.736 1.00 19.11 181 THR B CA 1
ATOM 3699 C C . THR B 1 190 ? 18.579 -12.988 54.919 1.00 18.16 181 THR B C 1
ATOM 3700 O O . THR B 1 190 ? 18.734 -13.757 55.850 1.00 17.24 181 THR B O 1
ATOM 3704 N N . GLY B 1 191 ? 17.601 -12.077 54.866 1.00 17.79 182 GLY B N 1
ATOM 3705 C CA . GLY B 1 191 ? 16.741 -11.774 56.028 1.00 17.93 182 GLY B CA 1
ATOM 3706 C C . GLY B 1 191 ? 17.365 -10.896 57.132 1.00 17.52 182 GLY B C 1
ATOM 3707 O O . GLY B 1 191 ? 16.710 -10.616 58.148 1.00 19.82 182 GLY B O 1
ATOM 3708 N N . PHE B 1 192 ? 18.627 -10.479 56.956 1.00 17.36 183 PHE B N 1
ATOM 3709 C CA . PHE B 1 192 ? 19.330 -9.638 57.895 1.00 17.39 183 PHE B CA 1
ATOM 3710 C C . PHE B 1 192 ? 19.507 -8.212 57.443 1.00 17.39 183 PHE B C 1
ATOM 3711 O O . PHE B 1 192 ? 19.711 -7.922 56.253 1.00 17.54 183 PHE B O 1
ATOM 3719 N N . GLY B 1 193 ? 19.582 -7.358 58.459 1.00 17.34 184 GLY B N 1
ATOM 3720 C CA . GLY B 1 193 ? 20.094 -6.008 58.330 1.00 18.91 184 GLY B CA 1
ATOM 3721 C C . GLY B 1 193 ? 19.160 -4.895 58.741 1.00 17.65 184 GLY B C 1
ATOM 3722 O O . GLY B 1 193 ? 18.144 -5.122 59.386 1.00 19.78 184 GLY B O 1
ATOM 3723 N N . THR B 1 194 ? 19.527 -3.678 58.359 1.00 18.61 185 THR B N 1
ATOM 3724 C CA . THR B 1 194 ? 18.758 -2.451 58.672 1.00 17.85 185 THR B CA 1
ATOM 3725 C C . THR B 1 194 ? 17.722 -2.077 57.596 1.00 17.93 185 THR B C 1
ATOM 3726 O O . THR B 1 194 ? 17.023 -1.045 57.705 1.00 14.88 185 THR B O 1
ATOM 3730 N N . GLY B 1 195 ? 17.600 -2.906 56.564 1.00 20.39 186 GLY B N 1
ATOM 3731 C CA . GLY B 1 195 ? 16.645 -2.626 55.498 1.00 19.72 186 GLY B CA 1
ATOM 3732 C C . GLY B 1 195 ? 15.238 -2.487 56.002 1.00 21.10 186 GLY B C 1
ATOM 3733 O O . GLY B 1 195 ? 14.769 -3.358 56.774 1.00 22.48 186 GLY B O 1
ATOM 3734 N N . GLY B 1 196 ? 14.584 -1.387 55.623 1.00 20.75 187 GLY B N 1
ATOM 3735 C CA . GLY B 1 196 ? 13.241 -1.032 56.158 1.00 20.09 187 GLY B CA 1
ATOM 3736 C C . GLY B 1 196 ? 13.127 -0.431 57.573 1.00 20.68 187 GLY B C 1
ATOM 3737 O O . GLY B 1 196 ? 12.022 -0.154 58.063 1.00 20.13 187 GLY B O 1
ATOM 3738 N N . TRP B 1 197 ? 14.257 -0.247 58.251 1.00 19.26 188 TRP B N 1
ATOM 3739 C CA . TRP B 1 197 ? 14.267 0.517 59.494 1.00 18.82 188 TRP B CA 1
ATOM 3740 C C . TRP B 1 197 ? 15.581 1.258 59.703 1.00 17.61 188 TRP B C 1
ATOM 3741 O O . TRP B 1 197 ? 16.017 1.445 60.821 1.00 13.53 188 TRP B O 1
ATOM 3752 N N . GLN B 1 198 ? 16.140 1.773 58.633 1.00 16.65 189 GLN B N 1
ATOM 3753 C CA . GLN B 1 198 ? 17.476 2.350 58.671 1.00 16.97 189 GLN B CA 1
ATOM 3754 C C . GLN B 1 198 ? 17.543 3.595 59.525 1.00 15.19 189 GLN B C 1
ATOM 3755 O O . GLN B 1 198 ? 18.494 3.762 60.268 1.00 14.78 189 GLN B O 1
ATOM 3761 N N . LEU B 1 199 ? 16.534 4.454 59.497 1.00 16.73 190 LEU B N 1
ATOM 3762 C CA . LEU B 1 199 ? 16.591 5.615 60.376 1.00 17.32 190 LEU B CA 1
ATOM 3763 C C . LEU B 1 199 ? 16.566 5.237 61.864 1.00 17.57 190 LEU B C 1
ATOM 3764 O O . LEU B 1 199 ? 17.347 5.774 62.613 1.00 15.92 190 LEU B O 1
ATOM 3769 N N . ALA B 1 200 ? 15.719 4.273 62.282 1.00 17.30 191 ALA B N 1
ATOM 3770 C CA . ALA B 1 200 ? 15.737 3.825 63.672 1.00 17.56 191 ALA B CA 1
ATOM 3771 C C . ALA B 1 200 ? 17.065 3.127 64.046 1.00 16.29 191 ALA B C 1
ATOM 3772 O O . ALA B 1 200 ? 17.562 3.282 65.177 1.00 18.41 191 ALA B O 1
ATOM 3774 N N . ALA B 1 201 ? 17.617 2.344 63.121 1.00 16.51 192 ALA B N 1
ATOM 3775 C CA . ALA B 1 201 ? 18.939 1.742 63.319 1.00 17.15 192 ALA B CA 1
ATOM 3776 C C . ALA B 1 201 ? 20.020 2.814 63.570 1.00 17.51 192 ALA B C 1
ATOM 3777 O O . ALA B 1 201 ? 20.842 2.662 64.480 1.00 18.34 192 ALA B O 1
ATOM 3779 N N . LEU B 1 202 ? 20.003 3.877 62.772 1.00 17.19 193 LEU B N 1
ATOM 3780 C CA . LEU B 1 202 ? 20.901 5.007 62.979 1.00 17.13 193 LEU B CA 1
ATOM 3781 C C . LEU B 1 202 ? 20.754 5.587 64.382 1.00 18.47 193 LEU B C 1
ATOM 3782 O O . LEU B 1 202 ? 21.712 5.619 65.154 1.00 16.77 193 LEU B O 1
ATOM 3787 N N . ARG B 1 203 ? 19.549 6.045 64.705 1.00 18.78 194 ARG B N 1
ATOM 3788 C CA . ARG B 1 203 ? 19.218 6.433 66.071 1.00 20.50 194 ARG B CA 1
ATOM 3789 C C . ARG B 1 203 ? 19.839 5.473 67.080 1.00 20.62 194 ARG B C 1
ATOM 3790 O O . ARG B 1 203 ? 20.487 5.896 68.038 1.00 18.80 194 ARG B O 1
ATOM 3798 N N . TRP B 1 204 ? 19.636 4.179 66.857 1.00 19.81 195 TRP B N 1
ATOM 3799 C CA . TRP B 1 204 ? 19.964 3.166 67.853 1.00 20.55 195 TRP B CA 1
ATOM 3800 C C . TRP B 1 204 ? 21.471 3.080 68.071 1.00 19.77 195 TRP B C 1
ATOM 3801 O O . TRP B 1 204 ? 21.936 2.900 69.197 1.00 20.04 195 TRP B O 1
ATOM 3812 N N . CYS B 1 205 ? 22.230 3.211 66.988 1.00 19.76 196 CYS B N 1
ATOM 3813 C CA . CYS B 1 205 ? 23.684 3.130 67.055 1.00 21.41 196 CYS B CA 1
ATOM 3814 C C . CYS B 1 205 ? 24.288 4.443 67.542 1.00 22.75 196 CYS B C 1
ATOM 3815 O O . CYS B 1 205 ? 25.247 4.448 68.314 1.00 23.64 196 CYS B O 1
ATOM 3818 N N . ALA B 1 206 ? 23.721 5.555 67.085 1.00 23.66 197 ALA B N 1
ATOM 3819 C CA . ALA B 1 206 ? 24.231 6.887 67.443 1.00 24.15 197 ALA B CA 1
ATOM 3820 C C . ALA B 1 206 ? 24.122 7.200 68.924 1.00 25.15 197 ALA B C 1
ATOM 3821 O O . ALA B 1 206 ? 24.903 7.992 69.458 1.00 24.93 197 ALA B O 1
ATOM 3823 N N . LYS B 1 207 ? 23.160 6.594 69.596 1.00 25.72 198 LYS B N 1
ATOM 3824 C CA . LYS B 1 207 ? 23.034 6.760 71.027 1.00 28.37 198 LYS B CA 1
ATOM 3825 C C . LYS B 1 207 ? 24.247 6.195 71.787 1.00 29.14 198 LYS B C 1
ATOM 3826 O O . LYS B 1 207 ? 24.599 6.681 72.864 1.00 31.38 198 LYS B O 1
ATOM 3832 N N . ALA B 1 208 ? 24.895 5.206 71.188 1.00 28.87 199 ALA B N 1
ATOM 3833 C CA . ALA B 1 208 ? 26.068 4.550 71.746 1.00 28.34 199 ALA B CA 1
ATOM 3834 C C . ALA B 1 208 ? 27.421 5.162 71.315 1.00 26.87 199 ALA B C 1
ATOM 3835 O O . ALA B 1 208 ? 28.448 4.882 71.915 1.00 29.10 199 ALA B O 1
ATOM 3837 N N . ALA B 1 209 ? 27.424 5.961 70.258 1.00 25.09 200 ALA B N 1
ATOM 3838 C CA . ALA B 1 209 ? 28.659 6.452 69.627 1.00 23.52 200 ALA B CA 1
ATOM 3839 C C . ALA B 1 209 ? 29.368 7.570 70.407 1.00 22.14 200 ALA B C 1
ATOM 3840 O O . ALA B 1 209 ? 28.765 8.551 70.794 1.00 23.07 200 ALA B O 1
ATOM 3842 N N . SER B 1 210 ? 30.665 7.421 70.621 1.00 22.53 201 SER B N 1
ATOM 3843 C CA . SER B 1 210 ? 31.519 8.521 71.051 1.00 23.29 201 SER B CA 1
ATOM 3844 C C . SER B 1 210 ? 32.146 9.265 69.874 1.00 22.55 201 SER B C 1
ATOM 3845 O O . SER B 1 210 ? 32.638 10.384 70.027 1.00 24.94 201 SER B O 1
ATOM 3848 N N . LYS B 1 211 ? 32.174 8.641 68.720 1.00 21.96 202 LYS B N 1
ATOM 3849 C CA . LYS B 1 211 ? 32.790 9.240 67.520 1.00 21.62 202 LYS B CA 1
ATOM 3850 C C . LYS B 1 211 ? 31.781 9.453 66.367 1.00 20.41 202 LYS B C 1
ATOM 3851 O O . LYS B 1 211 ? 30.688 8.883 66.390 1.00 20.54 202 LYS B O 1
ATOM 3857 N N . PRO B 1 212 ? 32.140 10.273 65.351 1.00 20.73 203 PRO B N 1
ATOM 3858 C CA . PRO B 1 212 ? 31.163 10.546 64.271 1.00 20.20 203 PRO B CA 1
ATOM 3859 C C . PRO B 1 212 ? 30.671 9.310 63.536 1.00 19.33 203 PRO B C 1
ATOM 3860 O O . PRO B 1 212 ? 31.412 8.333 63.406 1.00 17.57 203 PRO B O 1
ATOM 3864 N N . ILE B 1 213 ? 29.407 9.371 63.098 1.00 19.45 204 ILE B N 1
ATOM 3865 C CA . ILE B 1 213 ? 28.765 8.347 62.297 1.00 19.12 204 ILE B CA 1
ATOM 3866 C C . ILE B 1 213 ? 28.488 8.823 60.863 1.00 17.43 204 ILE B C 1
ATOM 3867 O O . ILE B 1 213 ? 27.956 9.935 60.630 1.00 17.58 204 ILE B O 1
ATOM 3872 N N . ILE B 1 214 ? 28.900 8.003 59.912 1.00 17.32 205 ILE B N 1
ATOM 3873 C CA . ILE B 1 214 ? 28.415 8.114 58.526 1.00 17.88 205 ILE B CA 1
ATOM 3874 C C . ILE B 1 214 ? 27.212 7.176 58.355 1.00 17.92 205 ILE B C 1
ATOM 3875 O O . ILE B 1 214 ? 27.328 5.930 58.479 1.00 17.66 205 ILE B O 1
ATOM 3880 N N . ALA B 1 215 ? 26.041 7.776 58.094 1.00 17.98 206 ALA B N 1
ATOM 3881 C CA . ALA B 1 215 ? 24.811 7.035 57.883 1.00 17.57 206 ALA B CA 1
ATOM 3882 C C . ALA B 1 215 ? 24.768 6.611 56.435 1.00 18.87 206 ALA B C 1
ATOM 3883 O O . ALA B 1 215 ? 24.817 7.464 55.554 1.00 19.94 206 ALA B O 1
ATOM 3885 N N . ASP B 1 216 ? 24.711 5.312 56.178 1.00 17.47 207 ASP B N 1
ATOM 3886 C CA . ASP B 1 216 ? 24.952 4.804 54.809 1.00 18.81 207 ASP B CA 1
ATOM 3887 C C . ASP B 1 216 ? 23.716 4.185 54.212 1.00 21.12 207 ASP B C 1
ATOM 3888 O O . ASP B 1 216 ? 23.375 3.048 54.512 1.00 23.78 207 ASP B O 1
ATOM 3893 N N . GLY B 1 217 ? 23.041 4.972 53.376 1.00 20.73 208 GLY B N 1
ATOM 3894 C CA . GLY B 1 217 ? 21.967 4.494 52.524 1.00 21.75 208 GLY B CA 1
ATOM 3895 C C . GLY B 1 217 ? 20.560 4.665 53.062 1.00 21.99 208 GLY B C 1
ATOM 3896 O O . GLY B 1 217 ? 20.328 5.183 54.198 1.00 21.71 208 GLY B O 1
ATOM 3897 N N . GLY B 1 218 ? 19.622 4.175 52.254 1.00 22.84 209 GLY B N 1
ATOM 3898 C CA . GLY B 1 218 ? 18.204 4.305 52.536 1.00 24.33 209 GLY B CA 1
ATOM 3899 C C . GLY B 1 218 ? 17.648 5.672 52.262 1.00 23.98 209 GLY B C 1
ATOM 3900 O O . GLY B 1 218 ? 16.487 5.946 52.560 1.00 24.12 209 GLY B O 1
ATOM 3901 N N . ILE B 1 219 ? 18.470 6.533 51.678 1.00 25.94 210 ILE B N 1
ATOM 3902 C CA . ILE B 1 219 ? 18.107 7.935 51.443 1.00 25.24 210 ILE B CA 1
ATOM 3903 C C . ILE B 1 219 ? 17.297 8.015 50.134 1.00 25.56 210 ILE B C 1
ATOM 3904 O O . ILE B 1 219 ? 17.793 7.659 49.063 1.00 26.15 210 ILE B O 1
ATOM 3909 N N . ARG B 1 220 ? 16.048 8.451 50.232 1.00 22.74 211 ARG B N 1
ATOM 3910 C CA . ARG B 1 220 ? 15.181 8.582 49.063 1.00 23.33 211 ARG B CA 1
ATOM 3911 C C . ARG B 1 220 ? 14.875 10.024 48.639 1.00 22.49 211 ARG B C 1
ATOM 3912 O O . ARG B 1 220 ? 14.525 10.237 47.488 1.00 20.70 211 ARG B O 1
ATOM 3920 N N . THR B 1 221 ? 14.993 10.996 49.554 1.00 22.94 212 THR B N 1
ATOM 3921 C CA . THR B 1 221 ? 14.717 12.388 49.249 1.00 22.52 212 THR B CA 1
ATOM 3922 C C . THR B 1 221 ? 15.779 13.301 49.901 1.00 21.86 212 THR B C 1
ATOM 3923 O O . THR B 1 221 ? 16.491 12.865 50.799 1.00 19.32 212 THR B O 1
ATOM 3927 N N . ASN B 1 222 ? 15.891 14.551 49.450 1.00 20.06 213 ASN B N 1
ATOM 3928 C CA . ASN B 1 222 ? 16.758 15.506 50.139 1.00 20.95 213 ASN B CA 1
ATOM 3929 C C . ASN B 1 222 ? 16.397 15.735 51.600 1.00 19.51 213 ASN B C 1
ATOM 3930 O O . ASN B 1 222 ? 17.304 15.929 52.424 1.00 19.85 213 ASN B O 1
ATOM 3935 N N . GLY B 1 223 ? 15.103 15.715 51.935 1.00 18.06 214 GLY B N 1
ATOM 3936 C CA . GLY B 1 223 ? 14.672 15.834 53.325 1.00 19.92 214 GLY B CA 1
ATOM 3937 C C . GLY B 1 223 ? 15.189 14.750 54.261 1.00 18.66 214 GLY B C 1
ATOM 3938 O O . GLY B 1 223 ? 15.298 14.975 55.443 1.00 17.94 214 GLY B O 1
ATOM 3939 N N . ASP B 1 224 ? 15.525 13.586 53.716 1.00 18.74 215 ASP B N 1
ATOM 3940 C CA . ASP B 1 224 ? 16.124 12.487 54.493 1.00 19.13 215 ASP B CA 1
ATOM 3941 C C . ASP B 1 224 ? 17.512 12.827 55.006 1.00 18.80 215 ASP B C 1
ATOM 3942 O O . ASP B 1 224 ? 17.972 12.265 56.034 1.00 18.24 215 ASP B O 1
ATOM 3947 N N . VAL B 1 225 ? 18.171 13.792 54.361 1.00 18.00 216 VAL B N 1
ATOM 3948 C CA . VAL B 1 225 ? 19.441 14.257 54.877 1.00 18.44 216 VAL B CA 1
ATOM 3949 C C . VAL B 1 225 ? 19.190 14.947 56.201 1.00 16.46 216 VAL B C 1
ATOM 3950 O O . VAL B 1 225 ? 19.900 14.656 57.169 1.00 18.18 216 VAL B O 1
ATOM 3954 N N . ALA B 1 226 ? 18.218 15.867 56.273 1.00 16.24 217 ALA B N 1
ATOM 3955 C CA . ALA B 1 226 ? 17.923 16.534 57.555 1.00 16.74 217 ALA B CA 1
ATOM 3956 C C . ALA B 1 226 ? 17.518 15.513 58.629 1.00 15.89 217 ALA B C 1
ATOM 3957 O O . ALA B 1 226 ? 17.894 15.635 59.794 1.00 14.50 217 ALA B O 1
ATOM 3959 N N . LYS B 1 227 ? 16.708 14.525 58.240 1.00 16.52 218 LYS B N 1
ATOM 3960 C CA . LYS B 1 227 ? 16.230 13.500 59.177 1.00 15.79 218 LYS B CA 1
ATOM 3961 C C . LYS B 1 227 ? 17.413 12.725 59.778 1.00 16.07 218 LYS B C 1
ATOM 3962 O O . LYS B 1 227 ? 17.428 12.470 60.959 1.00 17.61 218 LYS B O 1
ATOM 3968 N N . SER B 1 228 ? 18.382 12.402 58.930 1.00 15.82 219 SER B N 1
ATOM 3969 C CA . SER B 1 228 ? 19.605 11.691 59.317 1.00 17.23 219 SER B CA 1
ATOM 3970 C C . SER B 1 228 ? 20.381 12.499 60.341 1.00 17.32 219 SER B C 1
ATOM 3971 O O . SER B 1 228 ? 20.827 11.970 61.369 1.00 19.24 219 SER B O 1
ATOM 3974 N N . ILE B 1 229 ? 20.504 13.806 60.101 1.00 17.82 220 ILE B N 1
ATOM 3975 C CA . ILE B 1 229 ? 21.174 14.707 61.051 1.00 18.83 220 ILE B CA 1
ATOM 3976 C C . ILE B 1 229 ? 20.453 14.705 62.423 1.00 18.19 220 ILE B C 1
ATOM 3977 O O . ILE B 1 229 ? 21.087 14.539 63.482 1.00 16.88 220 ILE B O 1
ATOM 3982 N N . ARG B 1 230 ? 19.123 14.800 62.401 1.00 18.94 221 ARG B N 1
ATOM 3983 C CA . ARG B 1 230 ? 18.320 14.768 63.626 1.00 18.07 221 ARG B CA 1
ATOM 3984 C C . ARG B 1 230 ? 18.625 13.525 64.467 1.00 16.96 221 ARG B C 1
ATOM 3985 O O . ARG B 1 230 ? 18.796 13.654 65.655 1.00 19.05 221 ARG B O 1
ATOM 3993 N N . PHE B 1 231 ? 18.766 12.355 63.832 1.00 15.78 222 PHE B N 1
ATOM 3994 C CA . PHE B 1 231 ? 18.954 11.111 64.542 1.00 17.91 222 PHE B CA 1
ATOM 3995 C C . PHE B 1 231 ? 20.419 10.685 64.676 1.00 17.99 222 PHE B C 1
ATOM 3996 O O . PHE B 1 231 ? 20.708 9.537 65.022 1.00 19.40 222 PHE B O 1
ATOM 4004 N N . GLY B 1 232 ? 21.326 11.652 64.461 1.00 17.32 223 GLY B N 1
ATOM 4005 C CA . GLY B 1 232 ? 22.705 11.579 64.952 1.00 18.79 223 GLY B CA 1
ATOM 4006 C C . GLY B 1 232 ? 23.848 11.422 63.968 1.00 18.53 223 GLY B C 1
ATOM 4007 O O . GLY B 1 232 ? 24.987 11.258 64.381 1.00 19.01 223 GLY B O 1
ATOM 4008 N N . ALA B 1 233 ? 23.574 11.461 62.680 1.00 17.82 224 ALA B N 1
ATOM 4009 C CA . ALA B 1 233 ? 24.622 11.370 61.676 1.00 17.64 224 ALA B CA 1
ATOM 4010 C C . ALA B 1 233 ? 25.492 12.621 61.636 1.00 16.88 224 ALA B C 1
ATOM 4011 O O . ALA B 1 233 ? 25.004 13.730 61.863 1.00 16.44 224 ALA B O 1
ATOM 4013 N N . THR B 1 234 ? 26.762 12.436 61.288 1.00 17.04 225 THR B N 1
ATOM 4014 C CA . THR B 1 234 ? 27.653 13.552 60.929 1.00 16.79 225 THR B CA 1
ATOM 4015 C C . THR B 1 234 ? 27.715 13.745 59.428 1.00 17.22 225 THR B C 1
ATOM 4016 O O . THR B 1 234 ? 27.598 14.866 58.950 1.00 17.56 225 THR B O 1
ATOM 4020 N N . MET B 1 235 ? 27.873 12.646 58.716 1.00 16.92 226 MET B N 1
ATOM 4021 C CA . MET B 1 235 ? 27.816 12.594 57.247 1.00 16.79 226 MET B CA 1
ATOM 4022 C C . MET B 1 235 ? 26.757 11.570 56.819 1.00 16.22 226 MET B C 1
ATOM 4023 O O . MET B 1 235 ? 26.526 10.560 57.517 1.00 17.46 226 MET B O 1
ATOM 4028 N N . VAL B 1 236 ? 26.133 11.809 55.664 1.00 17.89 227 VAL B N 1
ATOM 4029 C CA . VAL B 1 236 ? 25.143 10.891 55.067 1.00 18.18 227 VAL B CA 1
ATOM 4030 C C . VAL B 1 236 ? 25.674 10.397 53.706 1.00 17.85 227 VAL B C 1
ATOM 4031 O O . VAL B 1 236 ? 25.955 11.214 52.800 1.00 18.89 227 VAL B O 1
ATOM 4035 N N . MET B 1 237 ? 25.860 9.077 53.574 1.00 18.84 228 MET B N 1
ATOM 4036 C CA . MET B 1 237 ? 26.342 8.486 52.310 1.00 18.35 228 MET B CA 1
ATOM 4037 C C . MET B 1 237 ? 25.156 8.123 51.415 1.00 19.04 228 MET B C 1
ATOM 4038 O O . MET B 1 237 ? 24.234 7.402 51.843 1.00 18.75 228 MET B O 1
ATOM 4043 N N . ILE B 1 238 ? 25.183 8.622 50.175 1.00 19.92 229 ILE B N 1
ATOM 4044 C CA . ILE B 1 238 ? 24.064 8.592 49.240 1.00 21.13 229 ILE B CA 1
ATOM 4045 C C . ILE B 1 238 ? 24.423 7.870 47.969 1.00 21.84 229 ILE B C 1
ATOM 4046 O O . ILE B 1 238 ? 25.408 8.227 47.295 1.00 22.21 229 ILE B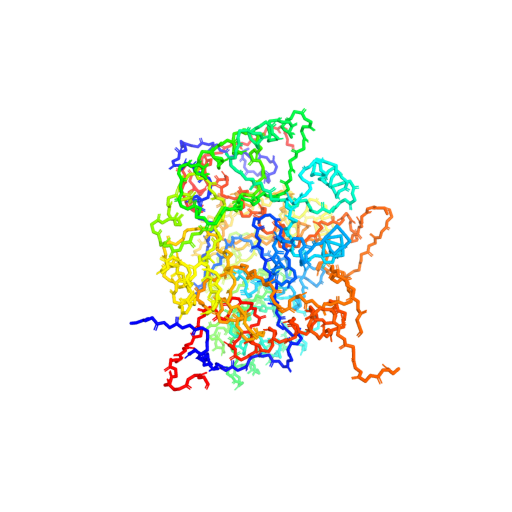 O 1
ATOM 4051 N N . GLY B 1 239 ? 23.609 6.869 47.623 1.00 23.40 230 GLY B N 1
ATOM 4052 C CA . GLY B 1 239 ? 23.742 6.167 46.353 1.00 24.01 230 GLY B CA 1
ATOM 4053 C C . GLY B 1 239 ? 22.833 6.740 45.285 1.00 25.12 230 GLY B C 1
ATOM 4054 O O . GLY B 1 239 ? 23.268 7.564 44.479 1.00 25.23 230 GLY B O 1
ATOM 4055 N N . SER B 1 240 ? 21.555 6.337 45.328 1.00 26.56 231 SER B N 1
ATOM 4056 C CA . SER B 1 240 ? 20.585 6.582 44.236 1.00 27.07 231 SER B CA 1
ATOM 4057 C C . SER B 1 240 ? 20.413 8.042 43.802 1.00 27.40 231 SER B C 1
ATOM 4058 O O . SER B 1 240 ? 20.382 8.296 42.601 1.00 27.88 231 SER B O 1
ATOM 4061 N N . LEU B 1 241 ? 20.348 8.981 44.757 1.00 26.44 232 LEU B N 1
ATOM 4062 C CA . LEU B 1 241 ? 20.189 10.412 44.432 1.00 26.40 232 LEU B CA 1
ATOM 4063 C C . LEU B 1 241 ? 21.373 10.973 43.618 1.00 26.57 232 LEU B C 1
ATOM 4064 O O . LEU B 1 241 ? 21.209 11.966 42.911 1.00 27.14 232 LEU B O 1
ATOM 4069 N N . PHE B 1 242 ? 22.550 10.342 43.727 1.00 25.86 233 PHE B N 1
ATOM 4070 C CA . PHE B 1 242 ? 23.755 10.734 42.965 1.00 26.25 233 PHE B CA 1
ATOM 4071 C C . PHE B 1 242 ? 23.970 9.959 41.664 1.00 26.37 233 PHE B C 1
ATOM 4072 O O . PHE B 1 242 ? 24.849 10.310 40.914 1.00 27.30 233 PHE B O 1
ATOM 4080 N N . ALA B 1 243 ? 23.208 8.901 41.421 1.00 27.56 234 ALA B N 1
ATOM 4081 C CA . ALA B 1 243 ? 23.332 8.132 40.168 1.00 29.04 234 ALA B CA 1
ATOM 4082 C C . ALA B 1 243 ? 22.658 8.817 38.969 1.00 30.56 234 ALA B C 1
ATOM 4083 O O . ALA B 1 243 ? 21.674 9.552 39.127 1.00 30.57 234 ALA B O 1
ATOM 4085 N N . GLY B 1 244 ? 23.189 8.563 37.770 1.00 31.70 235 GLY B N 1
ATOM 4086 C CA . GLY B 1 244 ? 22.513 8.974 36.526 1.00 31.50 235 GLY B CA 1
ATOM 4087 C C . GLY B 1 244 ? 22.633 10.426 36.114 1.00 32.17 235 GLY B C 1
ATOM 4088 O O . GLY B 1 244 ? 21.783 10.931 35.382 1.00 33.40 235 GLY B O 1
ATOM 4089 N N . HIS B 1 245 ? 23.673 11.094 36.596 1.00 32.64 236 HIS B N 1
ATOM 4090 C CA . HIS B 1 245 ? 24.082 12.414 36.114 1.00 33.56 236 HIS B CA 1
ATOM 4091 C C . HIS B 1 245 ? 24.966 12.296 34.876 1.00 34.94 236 HIS B C 1
ATOM 4092 O O . HIS B 1 245 ? 25.557 11.248 34.623 1.00 33.98 236 HIS B O 1
ATOM 4099 N N . GLU B 1 246 ? 25.090 13.399 34.137 1.00 36.76 237 GLU B N 1
ATOM 4100 C CA . GLU B 1 246 ? 25.991 13.457 32.980 1.00 37.45 237 GLU B CA 1
ATOM 4101 C C . GLU B 1 246 ? 27.399 12.987 33.327 1.00 38.05 237 GLU B C 1
ATOM 4102 O O . GLU B 1 246 ? 28.007 12.244 32.576 1.00 38.44 237 GLU B O 1
ATOM 4108 N N . GLU B 1 247 ? 27.892 13.430 34.475 1.00 39.24 238 GLU B N 1
ATOM 4109 C CA . GLU B 1 247 ? 29.219 13.076 34.953 1.00 39.79 238 GLU B CA 1
ATOM 4110 C C . GLU B 1 247 ? 29.324 11.646 35.476 1.00 40.20 238 GLU B C 1
ATOM 4111 O O . GLU B 1 247 ? 30.413 11.153 35.706 1.00 40.36 238 GLU B O 1
ATOM 4117 N N . SER B 1 248 ? 28.195 10.987 35.673 1.00 41.02 239 SER B N 1
ATOM 4118 C CA . SER B 1 248 ? 28.222 9.674 36.294 1.00 42.83 239 SER B CA 1
ATOM 4119 C C . SER B 1 248 ? 28.777 8.635 35.337 1.00 45.03 239 SER B C 1
ATOM 4120 O O . SER B 1 248 ? 28.754 8.827 34.131 1.00 45.12 239 SER B O 1
ATOM 4123 N N . PRO B 1 249 ? 29.266 7.529 35.878 1.00 47.49 240 PRO B N 1
ATOM 4124 C CA . PRO B 1 249 ? 29.520 6.343 35.067 1.00 49.06 240 PRO B CA 1
ATOM 4125 C C . PRO B 1 249 ? 28.251 5.836 34.406 1.00 52.85 240 PRO B C 1
ATOM 4126 O O . PRO B 1 249 ? 27.180 5.954 34.979 1.00 53.23 240 PRO B O 1
ATOM 4130 N N . GLY B 1 250 ? 28.373 5.255 33.222 1.00 56.99 241 GLY B N 1
ATOM 4131 C CA . GLY B 1 250 ? 29.262 5.764 32.198 1.00 60.54 241 GLY B CA 1
ATOM 4132 C C . GLY B 1 250 ? 28.542 6.558 31.123 1.00 63.83 241 GLY B C 1
ATOM 4133 O O . GLY B 1 250 ? 28.874 7.707 30.874 1.00 64.49 241 GLY B O 1
ATOM 4134 N N . GLU B 1 251 ? 27.553 5.939 30.489 1.00 20.00 242 GLU B N 1
ATOM 4135 C CA . GLU B 1 251 ? 27.152 6.317 29.143 1.00 20.00 242 GLU B CA 1
ATOM 4136 C C . GLU B 1 251 ? 25.671 6.646 29.104 1.00 20.00 242 GLU B C 1
ATOM 4137 O O . GLU B 1 251 ? 24.860 5.969 29.741 1.00 70.42 242 GLU B O 1
ATOM 4143 N N . THR B 1 252 ? 25.318 7.681 28.357 1.00 71.45 243 THR B N 1
ATOM 4144 C CA . THR B 1 252 ? 23.967 8.196 28.406 1.00 71.79 243 THR B CA 1
ATOM 4145 C C . THR B 1 252 ? 23.149 7.914 27.160 1.00 72.10 243 THR B C 1
ATOM 4146 O O . THR B 1 252 ? 23.685 7.663 26.095 1.00 72.27 243 THR B O 1
ATOM 4150 N N . ILE B 1 253 ? 21.833 7.945 27.284 1.00 72.36 244 ILE B N 1
ATOM 4151 C CA . ILE B 1 253 ? 20.991 7.620 26.150 1.00 72.61 244 ILE B CA 1
ATOM 4152 C C . ILE B 1 253 ? 20.000 8.727 25.841 1.00 73.22 244 ILE B C 1
ATOM 4153 O O . ILE B 1 253 ? 19.501 9.388 26.747 1.00 74.04 244 ILE B O 1
ATOM 4158 N N . GLU B 1 254 ? 19.747 8.943 24.553 1.00 73.00 245 GLU B N 1
ATOM 4159 C CA . GLU B 1 254 ? 18.592 9.710 24.089 1.00 72.87 245 GLU B CA 1
ATOM 4160 C C . GLU B 1 254 ? 17.389 8.799 23.828 1.00 71.87 245 GLU B C 1
ATOM 4161 O O . GLU B 1 254 ? 17.514 7.572 23.807 1.00 72.81 245 GLU B O 1
ATOM 4167 N N . LYS B 1 255 ? 16.207 9.396 23.641 1.00 69.94 246 LYS B N 1
ATOM 4168 C CA . LYS B 1 255 ? 15.027 8.632 23.277 1.00 68.27 246 LYS B CA 1
ATOM 4169 C C . LYS B 1 255 ? 13.764 9.223 23.873 1.00 66.77 246 LYS B C 1
ATOM 4170 O O . LYS B 1 255 ? 13.762 10.366 24.325 1.00 67.34 246 LYS B O 1
ATOM 4176 N N . GLU B 1 279 ? 14.889 11.697 22.674 1.00 56.90 270 GLU B N 1
ATOM 4177 C CA . GLU B 1 279 ? 13.958 12.778 22.973 1.00 56.39 270 GLU B CA 1
ATOM 4178 C C . GLU B 1 279 ? 14.351 13.507 24.253 1.00 56.22 270 GLU B C 1
ATOM 4179 O O . GLU B 1 279 ? 14.797 14.654 24.214 1.00 56.84 270 GLU B O 1
ATOM 4185 N N . GLY B 1 280 ? 14.183 12.834 25.387 1.00 55.76 271 GLY B N 1
ATOM 4186 C CA . GLY B 1 280 ? 14.877 13.208 26.605 1.00 55.29 271 GLY B CA 1
ATOM 4187 C C . GLY B 1 280 ? 15.569 12.030 27.263 1.00 55.03 271 GLY B C 1
ATOM 4188 O O . GLY B 1 280 ? 15.173 10.880 27.072 1.00 55.08 271 GLY B O 1
ATOM 4189 N N . LYS B 1 281 ? 16.606 12.319 28.042 1.00 55.32 272 LYS B N 1
ATOM 4190 C CA . LYS B 1 281 ? 17.753 11.425 28.153 1.00 55.73 272 LYS B CA 1
ATOM 4191 C C . LYS B 1 281 ? 17.571 10.432 29.296 1.00 56.23 272 LYS B C 1
ATOM 4192 O O . LYS B 1 281 ? 16.755 10.646 30.193 1.00 56.68 272 LYS B O 1
ATOM 4198 N N . LYS B 1 282 ? 18.337 9.347 29.258 1.00 56.84 273 LYS B N 1
ATOM 4199 C CA . LYS B 1 282 ? 18.501 8.484 30.422 1.00 57.89 273 LYS B CA 1
ATOM 4200 C C . LYS B 1 282 ? 19.955 8.054 30.590 1.00 59.13 273 LYS B C 1
ATOM 4201 O O . LYS B 1 282 ? 20.689 7.918 29.611 1.00 59.63 273 LYS B O 1
ATOM 4207 N N . MET B 1 283 ? 20.364 7.843 31.836 1.00 60.25 274 MET B N 1
ATOM 4208 C CA . MET B 1 283 ? 21.708 7.362 32.130 1.00 60.61 274 MET B CA 1
ATOM 4209 C C . MET B 1 283 ? 21.668 6.063 32.928 1.00 62.44 274 MET B C 1
ATOM 4210 O O . MET B 1 283 ? 22.171 5.997 34.050 1.00 63.82 274 MET B O 1
ATOM 4215 N N . PHE B 1 284 ? 21.066 5.033 32.343 1.00 63.28 275 PHE B N 1
ATOM 4216 C CA . PHE B 1 284 ? 20.732 3.821 33.080 1.00 63.55 275 PHE B CA 1
ATOM 4217 C C . PHE B 1 284 ? 19.498 4.028 33.952 1.00 63.81 275 PHE B C 1
ATOM 4218 O O . PHE B 1 284 ? 18.851 3.066 34.367 1.00 64.04 275 PHE B O 1
ATOM 4226 N N . VAL B 1 285 ? 19.178 5.288 34.225 1.00 63.71 276 VAL B N 1
ATOM 4227 C CA . VAL B 1 285 ? 17.831 5.664 34.637 1.00 63.21 276 VAL B CA 1
ATOM 4228 C C . VAL B 1 285 ? 17.308 6.836 33.812 1.00 61.90 276 VAL B C 1
ATOM 4229 O O . VAL B 1 285 ? 17.664 6.992 32.644 1.00 62.91 276 VAL B O 1
ATOM 4233 N N . GLU B 1 286 ? 16.463 7.656 34.428 1.00 59.70 277 GLU B N 1
ATOM 4234 C CA . GLU B 1 286 ? 16.275 9.033 33.988 1.00 56.48 277 GLU B CA 1
ATOM 4235 C C . GLU B 1 286 ? 17.538 9.859 34.209 1.00 54.53 277 GLU B C 1
ATOM 4236 O O . GLU B 1 286 ? 18.187 9.752 35.249 1.00 54.53 277 GLU B O 1
ATOM 4242 N N . HIS B 1 287 ? 17.880 10.683 33.224 1.00 50.67 278 HIS B N 1
ATOM 4243 C CA . HIS B 1 287 ? 19.045 11.545 33.321 1.00 48.40 278 HIS B CA 1
ATOM 4244 C C . HIS B 1 287 ? 18.791 12.675 34.314 1.00 46.13 278 HIS B C 1
ATOM 4245 O O . HIS B 1 287 ? 17.826 13.417 34.190 1.00 45.11 278 HIS B O 1
ATOM 4252 N N . LYS B 1 288 ? 19.674 12.803 35.295 1.00 43.32 279 LYS B N 1
ATOM 4253 C CA . LYS B 1 288 ? 19.463 13.743 36.378 1.00 41.35 279 LYS B CA 1
ATOM 4254 C C . LYS B 1 288 ? 20.093 15.091 36.065 1.00 39.58 279 LYS B C 1
ATOM 4255 O O . LYS B 1 288 ? 19.980 16.019 36.844 1.00 38.42 279 LYS B O 1
ATOM 4261 N N . GLY B 1 289 ? 20.748 15.198 34.914 1.00 37.27 280 GLY B N 1
ATOM 4262 C CA . GLY B 1 289 ? 21.422 16.440 34.563 1.00 36.30 280 GLY B CA 1
ATOM 4263 C C . GLY B 1 289 ? 22.819 16.578 35.146 1.00 33.46 280 GLY B C 1
ATOM 4264 O O . GLY B 1 289 ? 23.575 15.622 35.194 1.00 32.52 280 GLY B O 1
ATOM 4265 N N . SER B 1 290 ? 23.153 17.790 35.571 1.00 33.47 281 SER B N 1
ATOM 4266 C CA . SER B 1 290 ? 24.476 18.144 36.120 1.00 34.32 281 SER B CA 1
ATOM 4267 C C . SER B 1 290 ? 24.607 17.825 37.628 1.00 32.59 281 SER B C 1
ATOM 4268 O O . SER B 1 290 ? 23.747 18.154 38.438 1.00 30.27 281 SER B O 1
ATOM 4271 N N . LEU B 1 291 ? 25.711 17.186 37.992 1.00 33.07 282 LEU B N 1
ATOM 4272 C CA . LEU B 1 291 ? 26.028 16.923 39.380 1.00 32.28 282 LEU B CA 1
ATOM 4273 C C . LEU B 1 291 ? 26.093 18.208 40.202 1.00 30.87 282 LEU B C 1
ATOM 4274 O O . LEU B 1 291 ? 25.598 18.262 41.327 1.00 29.09 282 LEU B O 1
ATOM 4279 N N . GLU B 1 292 ? 26.690 19.248 39.626 1.00 29.92 283 GLU B N 1
ATOM 4280 C CA . GLU B 1 292 ? 26.771 20.528 40.288 1.00 29.21 283 GLU B CA 1
ATOM 4281 C C . GLU B 1 292 ? 25.386 21.082 40.620 1.00 26.91 283 GLU B C 1
ATOM 4282 O O . GLU B 1 292 ? 25.197 21.669 41.680 1.00 25.95 283 GLU B O 1
ATOM 4288 N N . ASP B 1 293 ? 24.428 20.944 39.708 1.00 26.49 284 ASP B N 1
ATOM 4289 C CA . ASP B 1 293 ? 23.066 21.427 39.972 1.00 27.48 284 ASP B CA 1
ATOM 4290 C C . ASP B 1 293 ? 22.425 20.631 41.125 1.00 27.40 284 ASP B C 1
ATOM 4291 O O . ASP B 1 293 ? 21.730 21.190 41.989 1.00 27.97 284 ASP B O 1
ATOM 4296 N N . THR B 1 294 ? 22.681 19.326 41.141 1.00 26.71 285 THR B N 1
ATOM 4297 C CA . THR B 1 294 ? 22.170 18.472 42.211 1.00 26.07 285 THR B CA 1
ATOM 4298 C C . THR B 1 294 ? 22.744 18.920 43.574 1.00 24.07 285 THR B C 1
ATOM 4299 O O . THR B 1 294 ? 21.991 19.140 44.501 1.00 25.25 285 THR B O 1
ATOM 4303 N N . LEU B 1 295 ? 24.052 19.159 43.658 1.00 24.47 286 LEU B N 1
ATOM 4304 C CA . LEU B 1 295 ? 24.661 19.597 44.907 1.00 24.16 286 LEU B CA 1
ATOM 4305 C C . LEU B 1 295 ? 24.204 20.976 45.371 1.00 24.09 286 LEU B C 1
ATOM 4306 O O . LEU B 1 295 ? 24.027 21.198 46.571 1.00 23.10 286 LEU B O 1
ATOM 4311 N N . ILE B 1 296 ? 24.067 21.923 44.433 1.00 24.70 287 ILE B N 1
ATOM 4312 C CA . ILE B 1 296 ? 23.536 23.258 44.762 1.00 24.70 287 ILE B CA 1
ATOM 4313 C C . ILE B 1 296 ? 22.112 23.129 45.359 1.00 23.44 287 ILE B C 1
ATOM 4314 O O . ILE B 1 296 ? 21.812 23.721 46.400 1.00 23.85 287 ILE B O 1
ATOM 4319 N N . GLU B 1 297 ? 21.256 22.348 44.696 1.00 24.50 288 GLU B N 1
ATOM 4320 C CA . GLU B 1 297 ? 19.891 22.077 45.170 1.00 25.21 288 GLU B CA 1
ATOM 4321 C C . GLU B 1 297 ? 19.880 21.414 46.544 1.00 23.78 288 GLU B C 1
ATOM 4322 O O . GLU B 1 297 ? 19.075 21.770 47.444 1.00 22.48 288 GLU B O 1
ATOM 4328 N N . MET B 1 298 ? 20.769 20.441 46.739 1.00 22.38 289 MET B N 1
ATOM 4329 C CA . MET B 1 298 ? 20.867 19.824 48.088 1.00 22.25 289 MET B CA 1
ATOM 4330 C C . MET B 1 298 ? 21.183 20.880 49.166 1.00 20.69 289 MET B C 1
ATOM 4331 O O . MET B 1 298 ? 20.597 20.885 50.256 1.00 18.78 289 MET B O 1
ATOM 4336 N N . GLU B 1 299 ? 22.093 21.793 48.860 1.00 20.70 290 GLU B N 1
ATOM 4337 C CA . GLU B 1 299 ? 22.482 22.822 49.817 1.00 21.15 290 GLU B CA 1
ATOM 4338 C C . GLU B 1 299 ? 21.325 23.762 50.114 1.00 20.44 290 GLU B C 1
ATOM 4339 O O . GLU B 1 299 ? 21.068 24.084 51.261 1.00 19.15 290 GLU B O 1
ATOM 4345 N N . GLN B 1 300 ? 20.620 24.190 49.065 1.00 20.62 291 GLN B N 1
ATOM 4346 C CA . GLN B 1 300 ? 19.450 25.075 49.240 1.00 21.62 291 GLN B CA 1
ATOM 4347 C C . GLN B 1 300 ? 18.331 24.402 50.068 1.00 20.34 291 GLN B C 1
ATOM 4348 O O . GLN B 1 300 ? 17.716 25.015 50.965 1.00 19.49 291 GLN B O 1
ATOM 4354 N N . ASP B 1 301 ? 18.104 23.134 49.797 1.00 19.91 292 ASP B N 1
ATOM 4355 C CA . ASP B 1 301 ? 17.101 22.361 50.559 1.00 20.25 292 ASP B CA 1
ATOM 4356 C C . ASP B 1 301 ? 17.464 22.248 52.029 1.00 17.98 292 ASP B C 1
ATOM 4357 O O . ASP B 1 301 ? 16.607 22.406 52.866 1.00 17.66 292 ASP B O 1
ATOM 4362 N N . LEU B 1 302 ? 18.735 22.023 52.333 1.00 18.50 293 LEU B N 1
ATOM 4363 C CA . LEU B 1 302 ? 19.191 21.923 53.727 1.00 19.80 293 LEU B CA 1
ATOM 4364 C C . LEU B 1 302 ? 19.184 23.258 54.486 1.00 18.92 293 LEU B C 1
ATOM 4365 O O . LEU B 1 302 ? 18.953 23.321 55.724 1.00 17.47 293 LEU B O 1
ATOM 4370 N N . GLN B 1 303 ? 19.461 24.340 53.771 1.00 19.95 294 GLN B N 1
ATOM 4371 C CA . GLN B 1 303 ? 19.274 25.679 54.298 1.00 19.83 294 GLN B CA 1
ATOM 4372 C C . GLN B 1 303 ? 17.795 25.901 54.704 1.00 19.75 294 GLN B C 1
ATOM 4373 O O . GLN B 1 303 ? 17.501 26.454 55.777 1.00 19.53 294 GLN B O 1
ATOM 4379 N N . SER B 1 304 ? 16.870 25.457 53.855 1.00 20.13 295 SER B N 1
ATOM 4380 C CA . SER B 1 304 ? 15.446 25.524 54.220 1.00 20.11 295 SER B CA 1
ATOM 4381 C C . SER B 1 304 ? 15.153 24.682 55.434 1.00 18.89 295 SER B C 1
ATOM 4382 O O . SER B 1 304 ? 14.399 25.094 56.287 1.00 19.47 295 SER B O 1
ATOM 4385 N N . SER B 1 305 ? 15.756 23.498 55.515 1.00 19.26 296 SER B N 1
ATOM 4386 C CA . SER B 1 305 ? 15.609 22.652 56.728 1.00 17.37 296 SER B CA 1
ATOM 4387 C C . SER B 1 305 ? 16.075 23.411 57.991 1.00 18.20 296 SER B C 1
ATOM 4388 O O . SER B 1 305 ? 15.399 23.420 59.011 1.00 18.50 296 SER B O 1
ATOM 4391 N N . ILE B 1 306 ? 17.246 24.044 57.930 1.00 19.11 297 ILE B N 1
A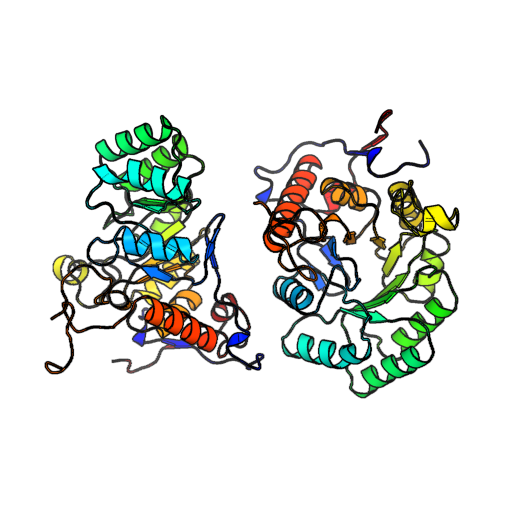TOM 4392 C CA . ILE B 1 306 ? 17.771 24.829 59.047 1.00 17.84 297 ILE B CA 1
ATOM 4393 C C . ILE B 1 306 ? 16.837 25.994 59.392 1.00 16.99 297 ILE B C 1
ATOM 4394 O O . ILE B 1 306 ? 16.561 26.268 60.551 1.00 17.78 297 ILE B O 1
ATOM 4399 N N . SER B 1 307 ? 16.355 26.690 58.379 1.00 16.99 298 SER B N 1
ATOM 4400 C CA . SER B 1 307 ? 15.350 27.739 58.641 1.00 19.32 298 SER B CA 1
ATOM 4401 C C . SER B 1 307 ? 14.110 27.211 59.424 1.00 19.75 298 SER B C 1
ATOM 4402 O O . SER B 1 307 ? 13.732 27.774 60.449 1.00 18.35 298 SER B O 1
ATOM 4405 N N . TYR B 1 308 ? 13.502 26.122 58.935 1.00 20.31 299 TYR B N 1
ATOM 4406 C CA . TYR B 1 308 ? 12.386 25.452 59.637 1.00 19.46 299 TYR B CA 1
ATOM 4407 C C . TYR B 1 308 ? 12.758 24.967 61.039 1.00 18.98 299 TYR B C 1
ATOM 4408 O O . TYR B 1 308 ? 11.897 24.947 61.933 1.00 20.15 299 TYR B O 1
ATOM 4417 N N . ALA B 1 309 ? 14.037 24.615 61.265 1.00 19.12 300 ALA B N 1
ATOM 4418 C CA . ALA B 1 309 ? 14.498 24.172 62.586 1.00 19.81 300 ALA B CA 1
ATOM 4419 C C . ALA B 1 309 ? 14.647 25.312 63.579 1.00 21.45 300 ALA B C 1
ATOM 4420 O O . ALA B 1 309 ? 14.829 25.071 64.765 1.00 20.94 300 ALA B O 1
ATOM 4422 N N . GLY B 1 310 ? 14.551 26.556 63.115 1.00 20.76 301 GLY B N 1
ATOM 4423 C CA . GLY B 1 310 ? 14.625 27.685 64.029 1.00 20.33 301 GLY B CA 1
ATOM 4424 C C . GLY B 1 310 ? 16.043 28.043 64.409 1.00 21.19 301 GLY B C 1
ATOM 4425 O O . GLY B 1 310 ? 16.265 28.660 65.453 1.00 22.48 301 GLY B O 1
ATOM 4426 N N . GLY B 1 311 ? 16.991 27.671 63.558 1.00 21.24 302 GLY B N 1
ATOM 4427 C CA . GLY B 1 311 ? 18.396 28.084 63.712 1.00 22.45 302 GLY B CA 1
ATOM 4428 C C . GLY B 1 311 ? 19.034 28.699 62.495 1.00 21.58 302 GLY B C 1
ATOM 4429 O O . GLY B 1 311 ? 18.361 29.131 61.554 1.00 19.79 302 GLY B O 1
ATOM 4430 N N . THR B 1 312 ? 20.365 28.798 62.554 1.00 22.56 303 THR B N 1
ATOM 4431 C CA . THR B 1 312 ? 21.176 29.275 61.425 1.00 21.63 303 THR B CA 1
ATOM 4432 C C . THR B 1 312 ? 22.322 28.325 61.039 1.00 22.70 303 THR B C 1
ATOM 4433 O O . THR B 1 312 ? 23.053 28.580 60.055 1.00 21.72 303 THR B O 1
ATOM 4437 N N . LYS B 1 313 ? 22.492 27.253 61.822 1.00 22.57 304 LYS B N 1
ATOM 4438 C CA . LYS B 1 313 ? 23.530 26.250 61.564 1.00 23.62 304 LYS B CA 1
ATOM 4439 C C . LYS B 1 313 ? 22.957 24.823 61.475 1.00 22.59 304 LYS B C 1
ATOM 4440 O O . LYS B 1 313 ? 21.860 24.533 61.960 1.00 21.49 304 LYS B O 1
ATOM 4446 N N . LEU B 1 314 ? 23.749 23.917 60.910 1.00 22.33 305 LEU B N 1
ATOM 4447 C CA . LEU B 1 314 ? 23.331 22.524 60.758 1.00 22.14 305 LEU B CA 1
ATOM 4448 C C . LEU B 1 314 ? 22.900 21.873 62.085 1.00 20.94 305 LEU B C 1
ATOM 4449 O O . LEU B 1 314 ? 21.901 21.155 62.121 1.00 21.28 305 LEU B O 1
ATOM 4454 N N . ASP B 1 315 ? 23.610 22.153 63.173 1.00 21.02 306 ASP B N 1
ATOM 4455 C CA . ASP B 1 315 ? 23.325 21.545 64.480 1.00 22.00 306 ASP B CA 1
ATOM 4456 C C . ASP B 1 315 ? 21.958 21.931 65.044 1.00 20.41 306 ASP B C 1
ATOM 4457 O O . ASP B 1 315 ? 21.430 21.223 65.867 1.00 20.14 306 ASP B O 1
ATOM 4462 N N . SER B 1 316 ? 21.370 23.025 64.569 1.00 20.92 307 SER B N 1
ATOM 4463 C CA . SER B 1 316 ? 19.966 23.363 64.878 1.00 20.75 307 SER B CA 1
ATOM 4464 C C . SER B 1 316 ? 18.974 22.217 64.635 1.00 20.89 307 SER B C 1
ATOM 4465 O O . SER B 1 316 ? 18.039 21.983 65.426 1.00 20.24 307 SER B O 1
ATOM 4468 N N . ILE B 1 317 ? 19.186 21.514 63.534 1.00 19.31 308 ILE B N 1
ATOM 4469 C CA . ILE B 1 317 ? 18.365 20.357 63.186 1.00 19.90 308 ILE B CA 1
ATOM 4470 C C . ILE B 1 317 ? 18.367 19.291 64.272 1.00 19.56 308 ILE B C 1
ATOM 4471 O O . ILE B 1 317 ? 17.371 18.624 64.460 1.00 19.71 308 ILE B O 1
ATOM 4476 N N . ARG B 1 318 ? 19.482 19.135 64.974 1.00 20.50 309 ARG B N 1
ATOM 4477 C CA . ARG B 1 318 ? 19.610 18.090 65.983 1.00 21.47 309 ARG B CA 1
ATOM 4478 C C . ARG B 1 318 ? 18.647 18.204 67.165 1.00 22.78 309 ARG B C 1
ATOM 4479 O O . ARG B 1 318 ? 18.502 17.226 67.922 1.00 23.64 309 ARG B O 1
ATOM 4487 N N . THR B 1 319 ? 18.004 19.363 67.372 1.00 24.11 310 THR B N 1
ATOM 4488 C CA . THR B 1 319 ? 17.220 19.545 68.598 1.00 24.37 310 THR B CA 1
ATOM 4489 C C . THR B 1 319 ? 15.725 19.710 68.371 1.00 23.57 310 THR B C 1
ATOM 4490 O O . THR B 1 319 ? 15.001 19.965 69.322 1.00 23.79 310 THR B O 1
ATOM 4494 N N . VAL B 1 320 ? 15.263 19.548 67.145 1.00 20.39 311 VAL B N 1
ATOM 4495 C CA . VAL B 1 320 ? 13.828 19.759 66.867 1.00 20.67 311 VAL B CA 1
ATOM 4496 C C . VAL B 1 320 ? 13.011 18.561 67.321 1.00 19.32 311 VAL B C 1
ATOM 4497 O O . VAL B 1 320 ? 13.534 17.472 67.445 1.00 18.24 311 VAL B O 1
ATOM 4501 N N . ASP B 1 321 ? 11.724 18.765 67.552 1.00 20.34 312 ASP B N 1
ATOM 4502 C CA . ASP B 1 321 ? 10.808 17.669 67.800 1.00 20.80 312 ASP B CA 1
ATOM 4503 C C . ASP B 1 321 ? 10.392 17.009 66.496 1.00 19.56 312 ASP B C 1
ATOM 4504 O O . ASP B 1 321 ? 10.675 17.530 65.380 1.00 17.75 312 ASP B O 1
ATOM 4509 N N . TYR B 1 322 ? 9.759 15.835 66.608 1.00 20.28 313 TYR B N 1
ATOM 4510 C CA . TYR B 1 322 ? 9.290 15.107 65.436 1.00 19.00 313 TYR B CA 1
ATOM 4511 C C . TYR B 1 322 ? 8.028 14.286 65.750 1.00 18.62 313 TYR B C 1
ATOM 4512 O O . TYR B 1 322 ? 7.683 14.098 66.884 1.00 18.89 313 TYR B O 1
ATOM 4521 N N . VAL B 1 323 ? 7.337 13.819 64.720 1.00 16.94 314 VAL B N 1
ATOM 4522 C CA . VAL B 1 323 ? 6.214 12.883 64.873 1.00 17.46 314 VAL B CA 1
ATOM 4523 C C . VAL B 1 323 ? 6.476 11.647 64.004 1.00 17.08 314 VAL B C 1
ATOM 4524 O O . VAL B 1 323 ? 7.280 11.714 63.049 1.00 16.24 314 VAL B O 1
ATOM 4528 N N . VAL B 1 324 ? 5.796 10.534 64.332 1.00 17.40 315 VAL B N 1
ATOM 4529 C CA . VAL B 1 324 ? 5.822 9.322 63.533 1.00 19.05 315 VAL B CA 1
ATOM 4530 C C . VAL B 1 324 ? 4.428 9.225 62.898 1.00 19.88 315 VAL B C 1
ATOM 4531 O O . VAL B 1 324 ? 3.434 9.040 63.584 1.00 21.32 315 VAL B O 1
ATOM 4535 N N . VAL B 1 325 ? 4.349 9.398 61.600 1.00 21.47 316 VAL B N 1
ATOM 4536 C CA . VAL B 1 325 ? 3.057 9.413 60.909 1.00 20.55 316 VAL B CA 1
ATOM 4537 C C . VAL B 1 325 ? 2.455 8.009 60.829 1.00 19.74 316 VAL B C 1
ATOM 4538 O O . VAL B 1 325 ? 3.146 7.015 61.005 1.00 18.05 316 VAL B O 1
ATOM 4542 N N . LYS B 1 326 ? 1.155 7.937 60.616 1.00 21.73 317 LYS B N 1
ATOM 4543 C CA . LYS B 1 326 ? 0.490 6.620 60.495 1.00 25.66 317 LYS B CA 1
ATOM 4544 C C . LYS B 1 326 ? 0.693 5.988 59.107 1.00 28.08 317 LYS B C 1
ATOM 4545 O O . LYS B 1 326 ? 1.315 4.930 58.997 1.00 31.99 317 LYS B O 1
ATOM 4551 N N . ASN B 1 327 ? 0.174 6.605 58.053 1.00 31.08 318 ASN B N 1
ATOM 4552 C CA . ASN B 1 327 ? 0.437 6.176 56.667 1.00 32.88 318 ASN B CA 1
ATOM 4553 C C . ASN B 1 327 ? 1.605 6.892 55.989 1.00 35.72 318 ASN B C 1
ATOM 4554 O O . ASN B 1 327 ? 1.551 8.095 55.714 1.00 37.45 318 ASN B O 1
ATOM 4559 N N . SER B 1 328 ? 2.638 6.128 55.657 1.00 35.86 319 SER B N 1
ATOM 4560 C CA . SER B 1 328 ? 3.840 6.680 55.074 1.00 35.99 319 SER B CA 1
ATOM 4561 C C . SER B 1 328 ? 3.823 6.510 53.577 1.00 38.07 319 SER B C 1
ATOM 4562 O O . SER B 1 328 ? 4.755 6.951 52.921 1.00 40.67 319 SER B O 1
#

Nearest PDB structures (foldseek):
  1ypf-assembly2_B  TM=1.003E+00  e=3.342E-66  Bacillus anthracis
  1ypf-assembly1_A  TM=9.989E-01  e=2.292E-59  Bacillus anthracis
  2a1y-assembly1_A  TM=9.830E-01  e=1.085E-57  Bacillus anthracis
  5uwx-assembly1_C  TM=8.947E-01  e=4.205E-29  Clostridium perfringens
  5upy-assembly1_A  TM=8.956E-01  e=7.830E-28  Listeria monocytogenes EGD-e

Solvent-accessible surface area: 28316 Å² total; per-residue (Å²): 186,101,20,4,3,47,25,0,97,47,67,87,50,179,77,35,16,138,52,101,94,71,6,66,4,48,19,64,1,39,165,53,92,6,73,1,0,6,0,6,7,14,113,79,90,15,0,38,67,206,10,0,22,57,2,14,97,47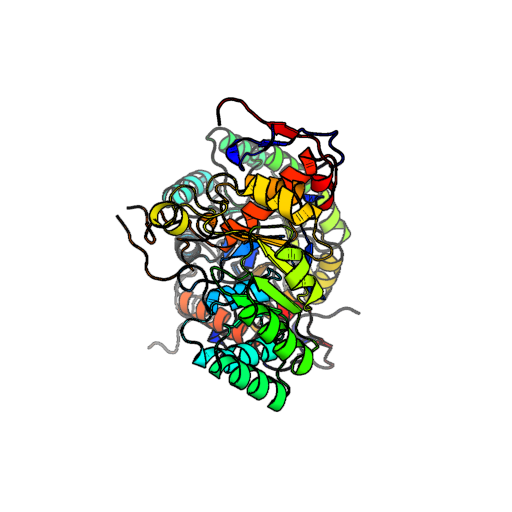,88,17,2,3,0,10,19,79,129,72,58,131,92,14,25,55,22,0,107,80,8,58,93,149,68,24,34,0,0,0,0,0,2,31,153,139,81,13,55,101,12,0,78,88,0,27,77,81,159,20,46,0,46,2,0,0,1,40,46,92,132,0,60,35,103,46,0,18,74,0,0,72,14,0,61,143,68,2,82,120,1,30,0,0,0,1,18,1,11,41,20,102,0,0,127,81,0,11,126,19,22,0,34,0,0,7,0,1,31,16,28,24,64,125,37,124,49,80,96,153,80,72,157,29,2,14,31,70,0,0,10,0,0,61,112,0,24,148,14,29,103,67,48,4,0,0,25,14,23,9,146,72,34,36,5,4,3,26,0,0,43,3,30,0,23,0,0,3,0,23,74,36,6,31,14,1,95,78,8,47,52,124,52,119,186,120,161,48,110,88,3,134,134,102,29,92,25,36,11,85,93,23,3,78,95,6,47,72,55,7,24,30,28,0,16,146,13,22,7,14,69,6,80,23,2,68,124,12,93,53,68,85,48,195,130,36,198,96,138,96,11,4,6,73,24,0,96,49,68,86,56,181,71,105,18,152,50,99,86,89,6,49,3,48,18,82,1,42,195,61,124,6,74,2,0,6,0,6,7,12,93,78,88,12,0,45,67,156,7,0,44,55,1,14,44,38,86,17,2,2,0,13,21,74,113,89,61,122,98,20,42,49,10,0,96,75,5,56,69,48,73,22,32,0,0,1,0,0,2,30,157,153,95,13,64,109,27,0,92,92,0,27,73,93,160,24,47,0,47,1,0,0,1,40,44,92,135,0,62,36,107,44,0,20,74,0,0,93,23,0,60,159,48,1,87,156,2,31,0,0,0,0,17,1,12,38,20,110,1,0,132,75,0,9,131,19,20,0,35,0,0,5,0,2,32,17,23,24,80,125,36,119,51,86,103,150,79,72,157,29,2,13,31,72,0,0,9,0,0,64,114,0,23,149,16,31,96,66,48,2,0,0,23,12,23,10,184,73,36,36,5,5,4,26,0,0,47,5,30,0,23,0,0,3,0,18,74,37,4,23,4,0,92,49,6,38,60,144,59,102,134,167,189,32,116,85,3,183,83,134,28,83,26,37,10,39,93,20,2,74,94,8,47,72,54,8,23,30,27,0,21,147,13,20,7,38,114,7,92,26,2,71,120,14,92,55,70,61,48,192,132,83

InterPro domains:
  IPR001093 IMP dehydrogenase/GMP reductase [PF00478] (6-310)
  IPR001093 IMP dehydrogenase/GMP reductase [cd00381] (5-316)
  IPR001295 Dihydroorotate dehydrogenase, conserved site [PS00912] (204-224)
  IPR005994 Guanosine monophosphate reductase, type2 [MF_01511] (2-325)
  IPR005994 Guanosine monophosphate reductase, type2 [NF003966] (3-325)
  IPR005994 Guanosine monophosphate reductase, type2 [PIRSF036500] (3-325)
  IPR005994 Guanosine monophosphate reductase, type2 [TIGR01306] (4-324)
  IPR013785 Aldolase-type TIM barrel [G3DSA:3.20.20.70] (1-327)
  IPR015875 IMP dehydrogenase / GMP reductase, conserved site [PS00487] (165-177)
  IPR050139 Guanosine monophosphate reductase [PTHR43170] (4-319)

Secondary structure (DSSP, 8-state):
----GGGEEEPP-----SSGGG-B--EEETTEEESSSEEE-SSTTT--HHHHHHHHHTT-------SSGGGHHHHHHHHHHTT---EEEE--SHHHHHHHHHHHHTT---SEEEEE-SS--SHHHHHHHHHHHHH-TTSEEEEEEE-SHHHHHHHHHHT-SEEEE-SS-STT-HHHHHHS-SSTT-HHHHHHHHHHT-SS-EEEES---STHHHHHHHHTT-SEEEESGGGTT-TTSSS----TTS--SSSS----HHHHHHHHHHHHHHHHHHTTSSBGGGGGG--EEE-S---/--S--GGGEEEPP-----SSGGG-B--EEETTEEESSSEEE-SSTTT--HHHHHHHHHTT-------SSGGGHHHHHHHHHHTT---EEEE-SSHHHHHHHHHHHHHT---SEEEEE-TT--SHHHHHHHHHHHHH-TTSEEEEEEE-SHHHHHHHHHHT-SEEEE-SS-STT-HHHHHHS-SSTT-HHHHHHHHHTT-SS-EEEES---STHHHHHHHHTT-SEEEESGGGSS-TTSSS--B-----BSSSB----HHHHHHHHHHHHHHHHHHHTSSBGGGGGG--EEE-S--

Foldseek 3Di:
DFAADLQKDFFFDDFDDPDLVLFQAWFDQPPAIARHQEEADQDQQFDDLVNQLVQQVRRHDYEHHCPPVVCLLVSQVVQVVVVGARHYEAEQDPVSLVVLLVCLVVVRAGQYYEHDDLAFLDVSNLVVQLSNCVRRVNHQYETDDDQAQVSLVSNVVSPHQEYEYWRQQDQDDDCCVPPVDINHRRQLVSLLRNQVNHPHAYEREDPDDDLVVSLSSVQSHHRHYYDYVLSGAEPPGPAAWAVVVAIGGPHHHDYHPVVSVVVSSSVQSVCCSRLNHRYSNSSNPTDMGGHDDRD/DAFAADVQKDFFFDDFDDPALVLFQAWFDDAPAIARHQEEADQDQQQDDLVVVLVRQVRRHDYEHHCDVVVCQVVSLVVQVVVVGARHYEDEQDPVVLVVLQVCLVVPRAGQEYEHDDLAFLDPSQLVVLLSCCVRRVNHQYEYDDDQAQVSQVSSVVSPHQEYEYWRQQDQPGPCCVVPVDICHRRQLSSLLRNQVNHPHAYEREDPDDDLVVSLSSVQSGHRHYYDYPLSGQEPPGPDDKADPPAITDVHHHPYHPVVSVVVSSSVQSVVQSRLRHRYSCSSNPTDMGGDDPD

B-factor: mean 31.63, std 13.74, range [12.66, 110.81]